Protein AF-0000000081546929 (afdb_homodimer)

InterPro domains:
  IPR010708 5'(3')-deoxyribonucleotidase [PF06941] (1-174)
  IPR023214 HAD superfamily [G3DSA:3.40.50.1000] (61-197)
  IPR036412 HAD-like superfamily [SSF56784] (2-194)

pLDDT: mean 95.22, std 5.23, range [61.44, 98.94]

Foldseek 3Di:
DEAEFEPDLTFWPVVVVLQVVCCVFFNDFAPPQDAPPVQFHAPPNCSSVPPGDPPPDDDSCVLQVPLQNLVPTDTDPCNLVLVLVCVVVPYEYEYEYAHDVSRVVNVVVNCCVSHVVRDDQPDVVSVHHYHHDPAPCPDPGQEYEEQALVNVQSVVVPLNRAYEHQHDRHDYPDDHPHDHDYYDPDSVVVSVVVVVD/DEAEFEPDLTFWPVVVVLQVVCCVFFNDFAPPQDADPVQFHAPPNCSSVPPGDPPPDDDSCVLQVPLQNLVPTDTDPCNLVLVLVCVVVPYEYEYEYAHDVSRVVNVVVNCCVRHVVRDDQPDVVSVHHYHHDPAPCPDPGQEYEEQALVNVQSVVVPLNRAYEHQHDRHDYPDDHPHDHDYYDPDSVVVSVVVVVD

Structure (mmCIF, N/CA/C/O backbone):
data_AF-0000000081546929-model_v1
#
loop_
_entity.id
_entity.type
_entity.pdbx_description
1 polymer 'Phage protein'
#
loop_
_atom_site.group_PDB
_atom_site.id
_atom_site.type_symbol
_atom_site.label_atom_id
_atom_site.label_alt_id
_atom_site.label_comp_id
_atom_site.label_asym_id
_atom_site.label_entity_id
_atom_site.label_seq_id
_atom_site.pdbx_PDB_ins_code
_atom_site.Cartn_x
_atom_site.Cartn_y
_atom_site.Cartn_z
_atom_site.occupancy
_atom_site.B_iso_or_equiv
_atom_site.auth_seq_id
_atom_site.auth_comp_id
_atom_site.auth_asym_id
_atom_site.auth_atom_id
_atom_site.pdbx_PDB_model_num
ATOM 1 N N . MET A 1 1 ? -18.25 -4.223 -10.367 1 96.38 1 MET A N 1
ATOM 2 C CA . MET A 1 1 ? -17.578 -4.832 -9.219 1 96.38 1 MET A CA 1
ATOM 3 C C . MET A 1 1 ? -16.125 -4.355 -9.117 1 96.38 1 MET A C 1
ATOM 5 O O . MET A 1 1 ? -15.547 -3.902 -10.102 1 96.38 1 MET A O 1
ATOM 9 N N . LEU A 1 2 ? -15.625 -4.336 -7.922 1 97.88 2 LEU A N 1
ATOM 10 C CA . LEU A 1 2 ? -14.188 -4.156 -7.715 1 97.88 2 LEU A CA 1
ATOM 11 C C . LEU A 1 2 ? -13.484 -5.504 -7.582 1 97.88 2 LEU A C 1
ATOM 13 O O . LEU A 1 2 ? -13.789 -6.277 -6.668 1 97.88 2 LEU A O 1
ATOM 17 N N . ILE A 1 3 ? -12.547 -5.766 -8.477 1 98.75 3 ILE A N 1
ATOM 18 C CA . ILE A 1 3 ? -11.859 -7.051 -8.516 1 98.75 3 ILE A CA 1
ATOM 19 C C . ILE A 1 3 ? -10.438 -6.891 -7.988 1 98.75 3 ILE A C 1
ATOM 21 O O . ILE A 1 3 ? -9.633 -6.148 -8.562 1 98.75 3 ILE A O 1
ATOM 25 N N . GLY A 1 4 ? -10.172 -7.566 -6.863 1 98.88 4 GLY A N 1
ATOM 26 C CA . GLY A 1 4 ? -8.828 -7.598 -6.305 1 98.88 4 GLY A CA 1
ATOM 27 C C . GLY A 1 4 ? -7.93 -8.625 -6.965 1 98.88 4 GLY A C 1
ATOM 28 O O . GLY A 1 4 ? -8.328 -9.773 -7.16 1 98.88 4 GLY A O 1
ATOM 29 N N . ILE A 1 5 ? -6.707 -8.219 -7.297 1 98.94 5 ILE A N 1
ATOM 30 C CA . ILE A 1 5 ? -5.773 -9.102 -7.996 1 98.94 5 ILE A CA 1
ATOM 31 C C . ILE A 1 5 ? -4.418 -9.07 -7.289 1 98.94 5 ILE A C 1
ATOM 33 O O . ILE A 1 5 ? -3.775 -8.023 -7.207 1 98.94 5 ILE A O 1
ATOM 37 N N . ASP A 1 6 ? -3.996 -10.219 -6.793 1 98.81 6 ASP A N 1
ATOM 38 C CA . ASP A 1 6 ? -2.617 -10.383 -6.344 1 98.81 6 ASP A CA 1
ATOM 39 C C . ASP A 1 6 ? -1.643 -10.297 -7.516 1 98.81 6 ASP A C 1
ATOM 41 O O . ASP A 1 6 ? -2.012 -10.586 -8.656 1 98.81 6 ASP A O 1
ATOM 45 N N . VAL A 1 7 ? -0.355 -9.922 -7.168 1 98.75 7 VAL A N 1
ATOM 46 C CA . VAL A 1 7 ? 0.587 -9.703 -8.258 1 98.75 7 VAL A CA 1
ATOM 47 C C . VAL A 1 7 ? 1.466 -10.938 -8.445 1 98.75 7 VAL A C 1
ATOM 49 O O . VAL A 1 7 ? 1.383 -11.617 -9.469 1 98.75 7 VAL A O 1
ATOM 52 N N . ASP A 1 8 ? 2.221 -11.312 -7.406 1 98.12 8 ASP A N 1
ATOM 53 C CA . ASP A 1 8 ? 3.162 -12.422 -7.535 1 98.12 8 ASP A CA 1
ATOM 54 C C . ASP A 1 8 ? 2.43 -13.758 -7.617 1 98.12 8 ASP A C 1
ATOM 56 O O . ASP A 1 8 ? 1.557 -14.047 -6.797 1 98.12 8 ASP A O 1
ATOM 60 N N . LEU A 1 9 ? 2.756 -14.547 -8.672 1 98 9 LEU A N 1
ATOM 61 C CA . LEU A 1 9 ? 2.275 -15.906 -8.898 1 98 9 LEU A CA 1
ATOM 62 C C . LEU A 1 9 ? 0.782 -15.914 -9.203 1 98 9 LEU A C 1
ATOM 64 O O . LEU A 1 9 ? 0.169 -16.969 -9.312 1 98 9 LEU A O 1
ATOM 68 N N . THR A 1 10 ? 0.208 -14.766 -9.375 1 98.75 10 THR A N 1
ATOM 69 C CA . THR A 1 10 ? -1.178 -14.594 -9.789 1 98.75 10 THR A CA 1
ATOM 70 C C . THR A 1 10 ? -1.253 -13.82 -11.102 1 98.75 10 THR A C 1
ATOM 72 O O . THR A 1 10 ? -1.604 -14.383 -12.141 1 98.75 10 THR A O 1
ATOM 75 N N . LEU A 1 11 ? -0.799 -12.625 -11.086 1 98.69 11 LEU A N 1
ATOM 76 C CA . LEU A 1 11 ? -0.73 -11.812 -12.305 1 98.69 11 LEU A CA 1
ATOM 77 C C . LEU A 1 11 ? 0.6 -12.023 -13.016 1 98.69 11 LEU A C 1
ATOM 79 O O . LEU A 1 11 ? 0.657 -12 -14.25 1 98.69 11 LEU A O 1
ATOM 83 N N . VAL A 1 12 ? 1.655 -12.148 -12.242 1 97.69 12 VAL A N 1
ATOM 84 C CA . VAL A 1 12 ? 3.012 -12.234 -12.766 1 97.69 12 VAL A CA 1
ATOM 85 C C . VAL A 1 12 ? 3.609 -13.602 -12.438 1 97.69 12 VAL A C 1
ATOM 87 O O . VAL A 1 12 ? 3.443 -14.109 -11.328 1 97.69 12 VAL A O 1
ATOM 90 N N . ASP A 1 13 ? 4.32 -14.188 -13.367 1 92.75 13 ASP A N 1
ATOM 91 C CA . ASP A 1 13 ? 5.012 -15.445 -13.109 1 92.75 13 ASP A CA 1
ATOM 92 C C . ASP A 1 13 ? 6.383 -15.203 -12.484 1 92.75 13 ASP A C 1
ATOM 94 O O . ASP A 1 13 ? 7.41 -15.445 -13.117 1 92.75 13 ASP A O 1
ATOM 98 N N . SER A 1 14 ? 6.41 -14.867 -11.305 1 97.06 14 SER A N 1
ATOM 99 C CA . SER A 1 14 ? 7.648 -14.578 -10.586 1 97.06 14 SER A CA 1
ATOM 100 C C . SER A 1 14 ? 8.383 -15.859 -10.219 1 97.06 14 SER A C 1
ATOM 102 O O . SER A 1 14 ? 9.602 -15.844 -10.016 1 97.06 14 SER A O 1
ATOM 104 N N . GLY A 1 15 ? 7.676 -16.984 -10.156 1 96.12 15 GLY A N 1
ATOM 105 C CA . GLY A 1 15 ? 8.297 -18.266 -9.844 1 96.12 15 GLY A CA 1
ATOM 106 C C . GLY A 1 15 ? 9.281 -18.719 -10.891 1 96.12 15 GLY A C 1
ATOM 107 O O . GLY A 1 15 ? 10.414 -19.094 -10.57 1 96.12 15 GLY A O 1
ATOM 108 N N . THR A 1 16 ? 8.828 -18.734 -12.156 1 95.88 16 THR A N 1
ATOM 109 C CA . THR A 1 16 ? 9.703 -19.125 -13.25 1 95.88 16 THR A CA 1
ATOM 110 C C . THR A 1 16 ? 10.93 -18.219 -13.32 1 95.88 16 THR A C 1
ATOM 112 O O . THR A 1 16 ? 12.055 -18.688 -13.484 1 95.88 16 THR A O 1
ATOM 115 N N . ALA A 1 17 ? 10.703 -16.953 -13.188 1 97.06 17 ALA A N 1
ATOM 116 C CA . ALA A 1 17 ? 11.797 -15.992 -13.242 1 97.06 17 ALA A CA 1
ATOM 117 C C . ALA A 1 17 ? 12.812 -16.25 -12.133 1 97.06 17 ALA A C 1
ATOM 119 O O . ALA A 1 17 ? 14.023 -16.203 -12.359 1 97.06 17 ALA A O 1
ATOM 120 N N . TRP A 1 18 ? 12.289 -16.469 -10.93 1 97.44 18 TRP A N 1
ATOM 121 C CA . TRP A 1 18 ? 13.18 -16.75 -9.812 1 97.44 18 TRP A CA 1
ATOM 122 C C . TRP A 1 18 ? 13.953 -18.047 -10.039 1 97.44 18 TRP A C 1
ATOM 124 O O . TRP A 1 18 ? 15.156 -18.109 -9.797 1 97.44 18 TRP A O 1
ATOM 134 N N . TRP A 1 19 ? 13.305 -19.047 -10.539 1 97.06 19 TRP A N 1
ATOM 135 C CA . TRP A 1 19 ? 13.953 -20.312 -10.852 1 97.06 19 TRP A CA 1
ATOM 136 C C . TRP A 1 19 ? 15.109 -20.109 -11.828 1 97.06 19 TRP A C 1
ATOM 138 O O . TRP A 1 19 ? 16.219 -20.578 -11.578 1 97.06 19 TRP A O 1
ATOM 148 N N . GLU A 1 20 ? 14.797 -19.422 -12.891 1 97.44 20 GLU A N 1
ATOM 149 C CA . GLU A 1 20 ? 15.812 -19.188 -13.914 1 97.44 20 GLU A CA 1
ATOM 150 C C . GLU A 1 20 ? 16.984 -18.391 -13.352 1 97.44 20 GLU A C 1
ATOM 152 O O . GLU A 1 20 ? 18.141 -18.656 -13.695 1 97.44 20 GLU A O 1
ATOM 157 N N . TRP A 1 21 ? 16.719 -17.422 -12.523 1 96.38 21 TRP A N 1
ATOM 158 C CA . TRP A 1 21 ? 17.75 -16.625 -11.867 1 96.38 21 TRP A CA 1
ATOM 159 C C . TRP A 1 21 ? 18.641 -17.516 -11 1 96.38 21 TRP A C 1
ATOM 161 O O . TRP A 1 21 ? 19.875 -17.406 -11.055 1 96.38 21 TRP A O 1
ATOM 171 N N . LEU A 1 22 ? 18.078 -18.406 -10.242 1 96 22 LEU A N 1
ATOM 172 C CA . LEU A 1 22 ? 18.812 -19.344 -9.391 1 96 22 LEU A CA 1
ATOM 173 C C . LEU A 1 22 ? 19.688 -20.266 -10.219 1 96 22 LEU A C 1
ATOM 175 O O . LEU A 1 22 ? 20.828 -20.531 -9.867 1 96 22 LEU A O 1
ATOM 179 N N . GLU A 1 23 ? 19.109 -20.719 -11.273 1 95.81 23 GLU A N 1
ATOM 180 C CA . GLU A 1 23 ? 19.859 -21.594 -12.164 1 95.81 23 GLU A CA 1
ATOM 181 C C . GLU A 1 23 ? 21.078 -20.891 -12.758 1 95.81 23 GLU A C 1
ATOM 183 O O . GLU A 1 23 ? 22.141 -21.484 -12.891 1 95.81 23 GLU A O 1
ATOM 188 N N . ARG A 1 24 ? 20.875 -19.688 -13.164 1 94.88 24 ARG A N 1
ATOM 189 C CA . ARG A 1 24 ? 21.969 -18.906 -13.719 1 94.88 24 ARG A CA 1
ATOM 190 C C . ARG A 1 24 ? 23.062 -18.688 -12.68 1 94.88 24 ARG A C 1
ATOM 192 O O . ARG A 1 24 ? 24.25 -18.688 -13.008 1 94.88 24 ARG A O 1
ATOM 199 N N . LEU A 1 25 ? 22.656 -18.531 -11.453 1 92.81 25 LEU A N 1
ATOM 200 C CA . LEU A 1 25 ? 23.594 -18.172 -10.383 1 92.81 25 LEU A CA 1
ATOM 201 C C . LEU A 1 25 ? 24.297 -19.422 -9.859 1 92.81 25 LEU A C 1
ATOM 203 O O . LEU A 1 25 ? 25.516 -19.391 -9.617 1 92.81 25 LEU A O 1
ATOM 207 N N . TYR A 1 26 ? 23.562 -20.5 -9.742 1 93.06 26 TYR A N 1
ATOM 208 C CA . TYR A 1 26 ? 24.094 -21.641 -8.984 1 93.06 26 TYR A CA 1
ATOM 209 C C . TYR A 1 26 ? 24.266 -22.859 -9.875 1 93.06 26 TYR A C 1
ATOM 211 O O . TYR A 1 26 ? 24.75 -23.906 -9.422 1 93.06 26 TYR A O 1
ATOM 219 N N . GLY A 1 27 ? 23.859 -22.781 -11.109 1 93.81 27 GLY A N 1
ATOM 220 C CA . GLY A 1 27 ? 23.781 -23.953 -11.961 1 93.81 27 GLY A CA 1
ATOM 221 C C . GLY A 1 27 ? 22.469 -24.703 -11.859 1 93.81 27 GLY A C 1
ATOM 222 O O . GLY A 1 27 ? 21.5 -24.172 -11.297 1 93.81 27 GLY A O 1
ATOM 223 N N . PRO A 1 28 ? 22.359 -25.906 -12.438 1 95.19 28 PRO A N 1
ATOM 224 C CA . PRO A 1 28 ? 21.094 -26.641 -12.461 1 95.19 28 PRO A CA 1
ATOM 225 C C . PRO A 1 28 ? 20.625 -27.047 -11.062 1 95.19 28 PRO A C 1
ATOM 227 O O . PRO A 1 28 ? 21.453 -27.328 -10.188 1 95.19 28 PRO A O 1
ATOM 230 N N . ALA A 1 29 ? 19.375 -27.078 -10.93 1 95.19 29 ALA A N 1
ATOM 231 C CA . ALA A 1 29 ? 18.781 -27.531 -9.672 1 95.19 29 ALA A CA 1
ATOM 232 C C . ALA A 1 29 ? 19.203 -28.969 -9.359 1 95.19 29 ALA A C 1
ATOM 234 O O . ALA A 1 29 ? 19.391 -29.766 -10.273 1 95.19 29 ALA A O 1
ATOM 235 N N . SER A 1 30 ? 19.234 -29.203 -8.086 1 95.25 30 SER A N 1
ATOM 236 C CA . SER A 1 30 ? 19.594 -30.562 -7.66 1 95.25 30 SER A CA 1
ATOM 237 C C . SER A 1 30 ? 18.453 -31.547 -7.941 1 95.25 30 SER A C 1
ATOM 239 O O . SER A 1 30 ? 17.297 -31.266 -7.613 1 95.25 30 SER A O 1
ATOM 241 N N . LYS A 1 31 ? 18.859 -32.688 -8.492 1 90.88 31 LYS A N 1
ATOM 242 C CA . LYS A 1 31 ? 17.891 -33.75 -8.742 1 90.88 31 LYS A CA 1
ATOM 243 C C . LYS A 1 31 ? 17.656 -34.594 -7.484 1 90.88 31 LYS A C 1
ATOM 245 O O . LYS A 1 31 ? 16.734 -35.406 -7.445 1 90.88 31 LYS A O 1
ATOM 250 N N . ALA A 1 32 ? 18.406 -34.25 -6.539 1 90.94 32 ALA A N 1
ATOM 251 C CA . ALA A 1 32 ? 18.375 -35.094 -5.332 1 90.94 32 ALA A CA 1
ATOM 252 C C . ALA A 1 32 ? 17.359 -34.531 -4.324 1 90.94 32 ALA A C 1
ATOM 254 O O . ALA A 1 32 ? 17.047 -35.188 -3.334 1 90.94 32 ALA A O 1
ATOM 255 N N . VAL A 1 33 ? 16.953 -33.344 -4.605 1 91.38 33 VAL A N 1
ATOM 256 C CA . VAL A 1 33 ? 16.031 -32.75 -3.658 1 91.38 33 VAL A CA 1
ATOM 257 C C . VAL A 1 33 ? 14.664 -33.406 -3.777 1 91.38 33 VAL A C 1
ATOM 259 O O . VAL A 1 33 ? 14.078 -33.469 -4.859 1 91.38 33 VAL A O 1
ATOM 262 N N . ALA A 1 34 ? 14.211 -33.938 -2.682 1 88.75 34 ALA A N 1
ATOM 263 C CA . ALA A 1 34 ? 12.898 -34.562 -2.648 1 88.75 34 ALA A CA 1
ATOM 264 C C . ALA A 1 34 ? 11.781 -33.531 -2.736 1 88.75 34 ALA A C 1
ATOM 266 O O . ALA A 1 34 ? 11.875 -32.469 -2.148 1 88.75 34 ALA A O 1
ATOM 267 N N . LYS A 1 35 ? 10.766 -33.906 -3.471 1 86.38 35 LYS A N 1
ATOM 268 C CA . LYS A 1 35 ? 9.578 -33.062 -3.498 1 86.38 35 LYS A CA 1
ATOM 269 C C . LYS A 1 35 ? 8.828 -33.125 -2.168 1 86.38 35 LYS A C 1
ATOM 271 O O . LYS A 1 35 ? 8.914 -34.125 -1.444 1 86.38 35 LYS A O 1
ATOM 276 N N . PRO A 1 36 ? 8.07 -31.984 -1.896 1 88.25 36 PRO A N 1
ATOM 277 C CA . PRO A 1 36 ? 7.164 -32.062 -0.745 1 88.25 36 PRO A CA 1
ATOM 278 C C . PRO A 1 36 ? 6.176 -33.219 -0.857 1 88.25 36 PRO A C 1
ATOM 280 O O . PRO A 1 36 ? 5.91 -33.719 -1.959 1 88.25 36 PRO A O 1
ATOM 283 N N . SER A 1 37 ? 5.629 -33.625 0.28 1 86.75 37 SER A N 1
ATOM 284 C CA . SER A 1 37 ? 4.762 -34.781 0.364 1 86.75 37 SER A CA 1
ATOM 285 C C . SER A 1 37 ? 3.506 -34.625 -0.479 1 86.75 37 SER A C 1
ATOM 287 O O . SER A 1 37 ? 2.934 -35.594 -0.967 1 86.75 37 SER A O 1
ATOM 289 N N . ASN A 1 38 ? 3.098 -33.5 -0.681 1 89.69 38 ASN A N 1
ATOM 290 C CA . ASN A 1 38 ? 1.868 -33.219 -1.421 1 89.69 38 ASN A CA 1
ATOM 291 C C . ASN A 1 38 ? 2.113 -33.219 -2.928 1 89.69 38 ASN A C 1
ATOM 293 O O . ASN A 1 38 ? 1.185 -33 -3.709 1 89.69 38 ASN A O 1
ATOM 297 N N . GLY A 1 39 ? 3.355 -33.438 -3.289 1 91.25 39 GLY A N 1
ATOM 298 C CA . GLY A 1 39 ? 3.697 -33.531 -4.699 1 91.25 39 GLY A CA 1
ATOM 299 C C . GLY A 1 39 ? 3.887 -32.188 -5.367 1 91.25 39 GLY A C 1
ATOM 300 O O . GLY A 1 39 ? 4.199 -32.125 -6.559 1 91.25 39 GLY A O 1
ATOM 301 N N . LEU A 1 40 ? 3.684 -31.156 -4.656 1 94.69 40 LEU A N 1
ATOM 302 C CA . LEU A 1 40 ? 3.85 -29.812 -5.184 1 94.69 40 LEU A CA 1
ATOM 303 C C . LEU A 1 40 ? 5.293 -29.344 -5.027 1 94.69 40 LEU A C 1
ATOM 305 O O . LEU A 1 40 ? 6.125 -30.062 -4.469 1 94.69 40 LEU A O 1
ATOM 309 N N . MET A 1 41 ? 5.602 -28.25 -5.617 1 95.75 41 MET A N 1
ATOM 310 C CA . MET A 1 41 ? 6.926 -27.656 -5.469 1 95.75 41 MET A CA 1
ATOM 311 C C . MET A 1 41 ? 7.02 -26.844 -4.188 1 95.75 41 MET A C 1
ATOM 313 O O . MET A 1 41 ? 6.012 -26.312 -3.707 1 95.75 41 MET A O 1
ATOM 317 N N . TYR A 1 42 ? 8.297 -26.734 -3.695 1 96.31 42 TYR A N 1
ATOM 318 C CA . TYR A 1 42 ? 8.523 -25.812 -2.59 1 96.31 42 TYR A CA 1
ATOM 319 C C . TYR A 1 42 ? 8.25 -24.375 -3.018 1 96.31 42 TYR A C 1
ATOM 321 O O . TYR A 1 42 ? 8.648 -23.953 -4.109 1 96.31 42 TYR A O 1
ATOM 329 N N . TYR A 1 43 ? 7.559 -23.656 -2.178 1 95.38 43 TYR A N 1
ATOM 330 C CA . TYR A 1 43 ? 7.414 -22.219 -2.424 1 95.38 43 TYR A CA 1
ATOM 331 C C . TYR A 1 43 ? 8.766 -21.531 -2.379 1 95.38 43 TYR A C 1
ATOM 333 O O . TYR A 1 43 ? 9.039 -20.625 -3.186 1 95.38 43 TYR A O 1
ATOM 341 N N . ASP A 1 44 ? 9.539 -21.875 -1.379 1 95.81 44 ASP A N 1
ATOM 342 C CA . ASP A 1 44 ? 10.93 -21.438 -1.338 1 95.81 44 ASP A CA 1
ATOM 343 C C . ASP A 1 44 ? 11.781 -22.219 -2.328 1 95.81 44 ASP A C 1
ATOM 345 O O . ASP A 1 44 ? 12.352 -23.266 -1.978 1 95.81 44 ASP A O 1
ATOM 349 N N . LEU A 1 45 ? 12.016 -21.703 -3.449 1 96.62 45 LEU A N 1
ATOM 350 C CA . LEU A 1 45 ? 12.664 -22.422 -4.547 1 96.62 45 LEU A CA 1
ATOM 351 C C . LEU A 1 45 ? 14.141 -22.656 -4.246 1 96.62 45 LEU A C 1
ATOM 353 O O . LEU A 1 45 ? 14.781 -23.516 -4.863 1 96.62 45 LEU A O 1
ATOM 357 N N . SER A 1 46 ? 14.688 -21.859 -3.33 1 95.31 46 SER A N 1
ATOM 358 C CA . SER A 1 46 ? 16.109 -22.016 -3.029 1 95.31 46 SER A CA 1
ATOM 359 C C . SER A 1 46 ? 16.422 -23.391 -2.459 1 95.31 46 SER A C 1
ATOM 361 O O . SER A 1 46 ? 17.562 -23.828 -2.469 1 95.31 46 SER A O 1
ATOM 363 N N . LYS A 1 47 ? 15.406 -24.078 -2 1 95.62 47 LYS A N 1
ATOM 364 C CA . LYS A 1 47 ? 15.555 -25.422 -1.428 1 95.62 47 LYS A CA 1
ATOM 365 C C . LYS A 1 47 ? 16.062 -26.406 -2.471 1 95.62 47 LYS A C 1
ATOM 367 O O . LYS A 1 47 ? 16.594 -27.469 -2.125 1 95.62 47 LYS A O 1
ATOM 372 N N . TYR A 1 48 ? 15.922 -26.125 -3.703 1 96.31 48 TYR A N 1
ATOM 373 C CA . TYR A 1 48 ? 16.344 -27.016 -4.777 1 96.31 48 TYR A CA 1
ATOM 374 C C . TYR A 1 48 ? 17.844 -26.875 -5.043 1 96.31 48 TYR A C 1
ATOM 376 O O . TYR A 1 48 ? 18.406 -27.625 -5.852 1 96.31 48 TYR A O 1
ATOM 384 N N . TRP A 1 49 ? 18.547 -25.969 -4.355 1 94.75 49 TRP A N 1
ATOM 385 C CA . TRP A 1 49 ? 19.984 -25.797 -4.395 1 94.75 49 TRP A CA 1
ATOM 386 C C . TRP A 1 49 ? 20.578 -25.906 -2.994 1 94.75 49 TRP A C 1
ATOM 388 O O . TRP A 1 49 ? 21.156 -24.953 -2.479 1 94.75 49 TRP A O 1
ATOM 398 N N . PRO A 1 50 ? 20.562 -27.094 -2.477 1 92.56 50 PRO A N 1
ATOM 399 C CA . PRO A 1 50 ? 21.016 -27.266 -1.089 1 92.56 50 PRO A CA 1
ATOM 400 C C . PRO A 1 50 ? 22.5 -27.016 -0.907 1 92.56 50 PRO A C 1
ATOM 402 O O . PRO A 1 50 ? 22.938 -26.656 0.189 1 92.56 50 PRO A O 1
ATOM 405 N N . ASP A 1 51 ? 23.297 -27.141 -1.948 1 88.44 51 ASP A N 1
ATOM 406 C CA . ASP A 1 51 ? 24.75 -27.031 -1.841 1 88.44 51 ASP A CA 1
ATOM 407 C C . ASP A 1 51 ? 25.219 -25.656 -2.32 1 88.44 51 ASP A C 1
ATOM 409 O O . ASP A 1 51 ? 26.406 -25.469 -2.615 1 88.44 51 ASP A O 1
ATOM 413 N N . ARG A 1 52 ? 24.281 -24.734 -2.453 1 87.88 52 ARG A N 1
ATOM 414 C CA . ARG A 1 52 ? 24.656 -23.406 -2.893 1 87.88 52 ARG A CA 1
ATOM 415 C C . ARG A 1 52 ? 25.656 -22.766 -1.921 1 87.88 52 ARG A C 1
ATOM 417 O O . ARG A 1 52 ? 25.641 -23.078 -0.727 1 87.88 52 ARG A O 1
ATOM 424 N N . PRO A 1 53 ? 26.516 -21.875 -2.414 1 80.19 53 PRO A N 1
ATOM 425 C CA . PRO A 1 53 ? 27.484 -21.219 -1.541 1 80.19 53 PRO A CA 1
ATOM 426 C C . PRO A 1 53 ? 26.828 -20.359 -0.464 1 80.19 53 PRO A C 1
ATOM 428 O O . PRO A 1 53 ? 25.812 -19.703 -0.727 1 80.19 53 PRO A O 1
ATOM 431 N N . LYS A 1 54 ? 27 -20.688 0.719 1 69.69 54 LYS A N 1
ATOM 432 C CA . LYS A 1 54 ? 26.375 -19.953 1.807 1 69.69 54 LYS A CA 1
ATOM 433 C C . LYS A 1 54 ? 27.078 -18.609 2.047 1 69.69 54 LYS A C 1
ATOM 435 O O . LYS A 1 54 ? 26.438 -17.625 2.439 1 69.69 54 LYS A O 1
ATOM 440 N N . GLU A 1 55 ? 28.422 -18.516 1.922 1 61.44 55 GLU A N 1
ATOM 441 C CA . GLU A 1 55 ? 29.188 -17.375 2.371 1 61.44 55 GLU A CA 1
ATOM 442 C C . GLU A 1 55 ? 29.688 -16.547 1.19 1 61.44 55 GLU A C 1
ATOM 444 O O . GLU A 1 55 ? 29.953 -17.078 0.114 1 61.44 55 GLU A O 1
ATOM 449 N N . ASN A 1 56 ? 29.594 -15.07 1.357 1 62.94 56 ASN A N 1
ATOM 450 C CA . ASN A 1 56 ? 30.234 -13.969 0.639 1 62.94 56 ASN A CA 1
ATOM 451 C C . ASN A 1 56 ? 29.688 -13.836 -0.78 1 62.94 56 ASN A C 1
ATOM 453 O O . ASN A 1 56 ? 30.312 -13.203 -1.631 1 62.94 56 ASN A O 1
ATOM 457 N N . ILE A 1 57 ? 28.516 -14.625 -1.01 1 74.62 57 ILE A N 1
ATOM 458 C CA . ILE A 1 57 ? 28 -14.547 -2.369 1 74.62 57 ILE A CA 1
ATOM 459 C C . ILE A 1 57 ? 26.531 -14.125 -2.33 1 74.62 57 ILE A C 1
ATOM 461 O O . ILE A 1 57 ? 25.906 -14.094 -1.262 1 74.62 57 ILE A O 1
ATOM 465 N N . ILE A 1 58 ? 26.125 -13.656 -3.436 1 87.81 58 ILE A N 1
ATOM 466 C CA . ILE A 1 58 ? 24.719 -13.328 -3.688 1 87.81 58 ILE A CA 1
ATOM 467 C C . ILE A 1 58 ? 23.828 -14.484 -3.254 1 87.81 58 ILE A C 1
ATOM 469 O O . ILE A 1 58 ? 24.047 -15.633 -3.668 1 87.81 58 ILE A O 1
ATOM 473 N N . GLY A 1 59 ? 22.891 -14.195 -2.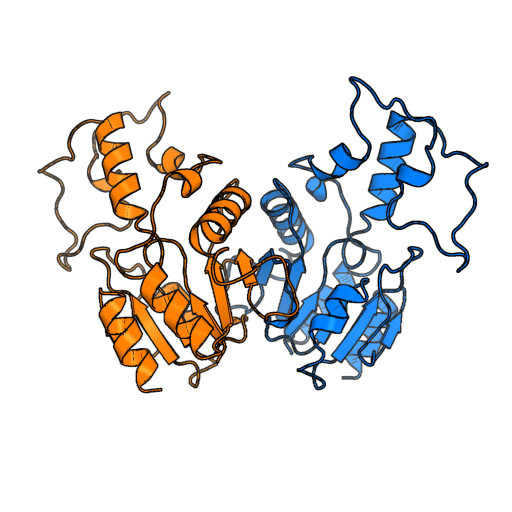238 1 92.88 59 GLY A N 1
ATOM 474 C CA . GLY A 1 59 ? 21.969 -15.203 -1.753 1 92.88 59 GLY A CA 1
ATOM 475 C C . GLY A 1 59 ? 20.75 -15.359 -2.629 1 92.88 59 GLY A C 1
ATOM 476 O O . GLY A 1 59 ? 20.453 -14.492 -3.453 1 92.88 59 GLY A O 1
ATOM 477 N N . PRO A 1 60 ? 20.078 -16.531 -2.428 1 93.88 60 PRO A N 1
ATOM 478 C CA . PRO A 1 60 ? 18.938 -16.812 -3.303 1 93.88 60 PRO A CA 1
ATOM 479 C C . PRO A 1 60 ? 17.828 -15.773 -3.193 1 93.88 60 PRO A C 1
ATOM 481 O O . PRO A 1 60 ? 17.125 -15.523 -4.164 1 93.88 60 PRO A O 1
ATOM 484 N N . PHE A 1 61 ? 17.797 -15.148 -2.064 1 94.19 61 PHE A N 1
ATOM 485 C CA . PHE A 1 61 ? 16.688 -14.234 -1.844 1 94.19 61 PHE A CA 1
ATOM 486 C C . PHE A 1 61 ? 17.047 -12.828 -2.324 1 94.19 61 PHE A C 1
ATOM 488 O O . PHE A 1 61 ? 16.203 -11.938 -2.32 1 94.19 61 PHE A O 1
ATOM 495 N N . ASP A 1 62 ? 18.281 -12.68 -2.754 1 93.81 62 ASP A N 1
ATOM 496 C CA . ASP A 1 62 ? 18.672 -11.383 -3.299 1 93.81 62 ASP A CA 1
ATOM 497 C C . ASP A 1 62 ? 17.922 -11.078 -4.59 1 93.81 62 ASP A C 1
ATOM 499 O O . ASP A 1 62 ? 17.812 -9.914 -4.988 1 93.81 62 ASP A O 1
ATOM 503 N N . PHE A 1 63 ? 17.406 -12.141 -5.215 1 94.81 63 PHE A N 1
ATOM 504 C CA . PHE A 1 63 ? 16.516 -11.977 -6.363 1 94.81 63 PHE A CA 1
ATOM 505 C C . PHE A 1 63 ? 15.422 -10.961 -6.062 1 94.81 63 PHE A C 1
ATOM 507 O O . PHE A 1 63 ? 15.148 -10.086 -6.883 1 94.81 63 PHE A O 1
ATOM 514 N N . TRP A 1 64 ? 14.883 -10.984 -4.879 1 95.19 64 TRP A N 1
ATOM 515 C CA . TRP A 1 64 ? 13.703 -10.211 -4.492 1 95.19 64 TRP A CA 1
ATOM 516 C C . TRP A 1 64 ? 14.094 -8.797 -4.082 1 95.19 64 TRP A C 1
ATOM 518 O O . TRP A 1 64 ? 13.227 -7.934 -3.91 1 95.19 64 TRP A O 1
ATOM 528 N N . SER A 1 65 ? 15.398 -8.539 -3.984 1 92.44 65 SER A N 1
ATOM 529 C CA . SER A 1 65 ? 15.859 -7.23 -3.527 1 92.44 65 SER A CA 1
ATOM 530 C C . SER A 1 65 ? 16.203 -6.324 -4.703 1 92.44 65 SER A C 1
ATOM 532 O O . SER A 1 65 ? 16.547 -5.156 -4.516 1 92.44 65 SER A O 1
ATOM 534 N N . ASP A 1 66 ? 16.141 -6.93 -5.922 1 93.75 66 ASP A N 1
ATOM 535 C CA . ASP A 1 66 ? 16.406 -6.141 -7.121 1 93.75 66 ASP A CA 1
ATOM 536 C C . ASP A 1 66 ? 15.344 -5.051 -7.305 1 93.75 66 ASP A C 1
ATOM 538 O O . ASP A 1 66 ? 14.164 -5.352 -7.512 1 93.75 66 ASP A O 1
ATOM 542 N N . PRO A 1 67 ? 15.727 -3.738 -7.301 1 92.25 67 PRO A N 1
ATOM 543 C CA . PRO A 1 67 ? 14.742 -2.66 -7.43 1 92.25 67 PRO A CA 1
ATOM 544 C C . PRO A 1 67 ? 14.125 -2.592 -8.828 1 92.25 67 PRO A C 1
ATOM 546 O O . PRO A 1 67 ? 13.148 -1.87 -9.031 1 92.25 67 PRO A O 1
ATOM 549 N N . PHE A 1 68 ? 14.586 -3.332 -9.742 1 95.12 68 PHE A N 1
ATOM 550 C CA . PHE A 1 68 ? 14.055 -3.352 -11.102 1 95.12 68 PHE A CA 1
ATOM 551 C C . PHE A 1 68 ? 13.414 -4.699 -11.414 1 95.12 68 PHE A C 1
ATOM 553 O O . PHE A 1 68 ? 13.125 -5 -12.57 1 95.12 68 PHE A O 1
ATOM 560 N N . LEU A 1 69 ? 13.211 -5.52 -10.445 1 96.56 69 LEU A N 1
ATOM 561 C CA . LEU A 1 69 ? 12.805 -6.91 -10.617 1 96.56 69 LEU A CA 1
ATOM 562 C C . LEU A 1 69 ? 11.609 -7.008 -11.562 1 96.56 69 LEU A C 1
ATOM 564 O O . LEU A 1 69 ? 11.672 -7.703 -12.578 1 96.56 69 LEU A O 1
ATOM 568 N N . TYR A 1 70 ? 10.578 -6.254 -11.367 1 97.38 70 TYR A N 1
ATOM 569 C CA . TYR A 1 70 ? 9.32 -6.445 -12.086 1 97.38 70 TYR A CA 1
ATOM 570 C C . TYR A 1 70 ? 9.367 -5.773 -13.453 1 97.38 70 TYR A C 1
ATOM 572 O O . TYR A 1 70 ? 8.523 -6.035 -14.312 1 97.38 70 TYR A O 1
ATOM 580 N N . ASP A 1 71 ? 10.367 -4.941 -13.68 1 95.94 71 ASP A N 1
ATOM 581 C CA . ASP A 1 71 ? 10.562 -4.332 -14.992 1 95.94 71 ASP A CA 1
ATOM 582 C C . ASP A 1 71 ? 10.883 -5.391 -16.047 1 95.94 71 ASP A C 1
ATOM 584 O O . ASP A 1 71 ? 10.656 -5.172 -17.234 1 95.94 71 ASP A O 1
ATOM 588 N N . PHE A 1 72 ? 11.273 -6.562 -15.57 1 94.12 72 PHE A N 1
ATOM 589 C CA . PHE A 1 72 ? 11.734 -7.586 -16.5 1 94.12 72 PHE A CA 1
ATOM 590 C C . PHE A 1 72 ? 10.797 -8.789 -16.5 1 94.12 72 PHE A C 1
ATOM 592 O O . PHE A 1 72 ? 11.055 -9.789 -17.156 1 94.12 72 PHE A O 1
ATOM 599 N N . LEU A 1 73 ? 9.781 -8.711 -15.766 1 96.69 73 LEU A N 1
ATOM 600 C CA . LEU A 1 73 ? 8.836 -9.82 -15.688 1 96.69 73 LEU A CA 1
ATOM 601 C C . LEU A 1 73 ? 7.668 -9.609 -16.641 1 96.69 73 LEU A C 1
ATOM 603 O O . LEU A 1 73 ? 7.527 -8.531 -17.234 1 96.69 73 LEU A O 1
ATOM 607 N N . LYS A 1 74 ? 6.977 -10.672 -16.922 1 95.44 74 LYS A N 1
ATOM 608 C CA . LYS A 1 74 ? 5.828 -10.648 -17.812 1 95.44 74 LYS A CA 1
ATOM 609 C C . LYS A 1 74 ? 4.566 -11.141 -17.109 1 95.44 74 LYS A C 1
ATOM 611 O O . LYS A 1 74 ? 4.645 -11.969 -16.203 1 95.44 74 LYS A O 1
ATOM 616 N N . PRO A 1 75 ? 3.455 -10.617 -17.531 1 97.5 75 PRO A N 1
ATOM 617 C CA . PRO A 1 75 ? 2.203 -11.156 -17 1 97.5 75 PRO A CA 1
ATOM 618 C C . PRO A 1 75 ? 1.978 -12.617 -17.375 1 97.5 75 PRO A C 1
ATOM 620 O O . PRO A 1 75 ? 2.535 -13.094 -18.359 1 97.5 75 PRO A O 1
ATOM 623 N N . GLU A 1 76 ? 1.176 -13.25 -16.547 1 97.88 76 GLU A N 1
ATOM 624 C CA . GLU A 1 76 ? 0.696 -14.586 -16.891 1 97.88 76 GLU A CA 1
ATOM 625 C C . GLU A 1 76 ? -0.055 -14.57 -18.219 1 97.88 76 GLU A C 1
ATOM 627 O O . GLU A 1 76 ? -0.661 -13.562 -18.594 1 97.88 76 GLU A O 1
ATOM 632 N N . GLU A 1 77 ? 0.03 -15.758 -18.891 1 97.19 77 GLU A N 1
ATOM 633 C CA . GLU A 1 77 ? -0.684 -15.891 -20.156 1 97.19 77 GLU A CA 1
ATOM 634 C C . GLU A 1 77 ? -2.174 -15.617 -19.984 1 97.19 77 GLU A C 1
ATOM 636 O O . GLU A 1 77 ? -2.807 -16.156 -19.062 1 97.19 77 GLU A O 1
ATOM 641 N N . GLY A 1 78 ? -2.703 -14.719 -20.797 1 98.12 78 GLY A N 1
ATOM 642 C CA . GLY A 1 78 ? -4.133 -14.445 -20.812 1 98.12 78 GLY A CA 1
ATOM 643 C C . GLY A 1 78 ? -4.555 -13.383 -19.828 1 98.12 78 GLY A C 1
ATOM 644 O O . GLY A 1 78 ? -5.668 -12.859 -19.891 1 98.12 78 GLY A O 1
ATOM 645 N N . ALA A 1 79 ? -3.699 -13.031 -18.906 1 98.5 79 ALA A N 1
ATOM 646 C CA . ALA A 1 79 ? -4.07 -12.148 -17.812 1 98.5 79 ALA A CA 1
ATOM 647 C C . ALA A 1 79 ? -4.457 -10.766 -18.328 1 98.5 79 ALA A C 1
ATOM 649 O O . ALA A 1 79 ? -5.496 -10.219 -17.938 1 98.5 79 ALA A O 1
ATOM 650 N N . ILE A 1 80 ? -3.656 -10.234 -19.25 1 98.38 80 ILE A N 1
ATOM 651 C CA . ILE A 1 80 ? -3.887 -8.891 -19.75 1 98.38 80 ILE A CA 1
ATOM 652 C C . ILE A 1 80 ? -5.184 -8.859 -20.562 1 98.38 80 ILE A C 1
ATOM 654 O O . ILE A 1 80 ? -5.996 -7.941 -20.406 1 98.38 80 ILE A O 1
ATOM 658 N N . GLU A 1 81 ? -5.379 -9.891 -21.344 1 98.31 81 GLU A N 1
ATOM 659 C CA . GLU A 1 81 ? -6.605 -9.984 -22.125 1 98.31 81 GLU A CA 1
ATOM 660 C C . GLU A 1 81 ? -7.836 -10.039 -21.234 1 98.31 81 GLU A C 1
ATOM 662 O O . GLU A 1 81 ? -8.82 -9.336 -21.469 1 98.31 81 GLU A O 1
ATOM 667 N N . VAL A 1 82 ? -7.785 -10.773 -20.281 1 98.69 82 VAL A N 1
ATOM 668 C CA . VAL A 1 82 ? -8.906 -10.922 -19.344 1 98.69 82 VAL A CA 1
ATOM 669 C C . VAL A 1 82 ? -9.148 -9.609 -18.609 1 98.69 82 VAL A C 1
ATOM 671 O O . VAL A 1 82 ? -10.289 -9.156 -18.5 1 98.69 82 VAL A O 1
ATOM 674 N N . MET A 1 83 ? -8.094 -8.953 -18.125 1 98.69 83 MET A N 1
ATOM 675 C CA . MET A 1 83 ? -8.234 -7.684 -17.422 1 98.69 83 MET A CA 1
ATOM 676 C C . MET A 1 83 ? -8.844 -6.621 -18.328 1 98.69 83 MET A C 1
ATOM 678 O O . MET A 1 83 ? -9.703 -5.852 -17.906 1 98.69 83 MET A O 1
ATOM 682 N N . LYS A 1 84 ? -8.375 -6.625 -19.547 1 98.31 84 LYS A N 1
ATOM 683 C CA . LYS A 1 84 ? -8.922 -5.691 -20.531 1 98.31 84 LYS A CA 1
ATOM 684 C C . LYS A 1 84 ? -10.43 -5.887 -20.688 1 98.31 84 LYS A C 1
ATOM 686 O O . LYS A 1 84 ? -11.188 -4.918 -20.703 1 98.31 84 LYS A O 1
ATOM 691 N N . ASP A 1 85 ? -10.797 -7.086 -20.812 1 98.25 85 ASP A N 1
ATOM 692 C CA . ASP A 1 85 ? -12.211 -7.422 -20.938 1 98.25 85 ASP A CA 1
ATOM 693 C C . ASP A 1 85 ? -13 -7 -19.703 1 98.25 85 ASP A C 1
ATOM 695 O O . ASP A 1 85 ? -14.094 -6.438 -19.828 1 98.25 85 ASP A O 1
ATOM 699 N N . LEU A 1 86 ? -12.5 -7.246 -18.516 1 98.31 86 LEU A N 1
ATOM 700 C CA . LEU A 1 86 ? -13.172 -6.887 -17.266 1 98.31 86 LEU A CA 1
ATOM 701 C C . LEU A 1 86 ? -13.383 -5.379 -17.188 1 98.31 86 LEU A C 1
ATOM 703 O O . LEU A 1 86 ? -14.477 -4.922 -16.828 1 98.31 86 LEU A O 1
ATOM 707 N N . VAL A 1 87 ? -12.352 -4.637 -17.531 1 98.19 87 VAL A N 1
ATOM 708 C CA . VAL A 1 87 ? -12.438 -3.182 -17.484 1 98.19 87 VAL A CA 1
ATOM 709 C C . VAL A 1 87 ? -13.445 -2.689 -18.516 1 98.19 87 VAL A C 1
ATOM 711 O O . VAL A 1 87 ? -14.25 -1.794 -18.25 1 98.19 87 VAL A O 1
ATOM 714 N N . ALA A 1 88 ? -13.445 -3.312 -19.703 1 97.81 88 ALA A N 1
ATOM 715 C CA . ALA A 1 88 ? -14.383 -2.951 -20.766 1 97.81 88 ALA A CA 1
ATOM 716 C C . ALA A 1 88 ? -15.828 -3.18 -20.328 1 97.81 88 ALA A C 1
ATOM 718 O O . ALA A 1 88 ? -16.734 -2.457 -20.75 1 97.81 88 ALA A O 1
ATOM 719 N N . ARG A 1 89 ? -16.016 -4.094 -19.484 1 97.5 89 ARG A N 1
ATOM 720 C CA . ARG A 1 89 ? -17.359 -4.43 -19 1 97.5 89 ARG A CA 1
ATOM 721 C C . ARG A 1 89 ? -17.75 -3.547 -17.812 1 97.5 89 ARG A C 1
ATOM 723 O O . ARG A 1 89 ? -18.828 -3.699 -17.25 1 97.5 89 ARG A O 1
ATOM 730 N N . GLY A 1 90 ? -16.859 -2.734 -17.344 1 96.62 90 GLY A N 1
ATOM 731 C CA . GLY A 1 90 ? -17.203 -1.733 -16.344 1 96.62 90 GLY A CA 1
ATOM 732 C C . GLY A 1 90 ? -16.672 -2.068 -14.961 1 96.62 90 GLY A C 1
ATOM 733 O O . GLY A 1 90 ? -16.906 -1.335 -14 1 96.62 90 GLY A O 1
ATOM 734 N N . HIS A 1 91 ? -15.945 -3.186 -14.805 1 97.81 91 HIS A N 1
ATOM 735 C CA . HIS A 1 91 ? -15.359 -3.531 -13.516 1 97.81 91 HIS A CA 1
ATOM 736 C C . HIS A 1 91 ? -14.141 -2.658 -13.211 1 97.81 91 HIS A C 1
ATOM 738 O O . HIS A 1 91 ? -13.547 -2.08 -14.125 1 97.81 91 HIS A O 1
ATOM 744 N N . LYS A 1 92 ? -13.859 -2.443 -11.953 1 97.62 92 LYS A N 1
ATOM 745 C CA . LYS A 1 92 ? -12.641 -1.79 -11.492 1 97.62 92 LYS A CA 1
ATOM 746 C C . LYS A 1 92 ? -11.641 -2.811 -10.945 1 97.62 92 LYS A C 1
ATOM 748 O O . LYS A 1 92 ? -12.039 -3.877 -10.469 1 97.62 92 LYS A O 1
ATO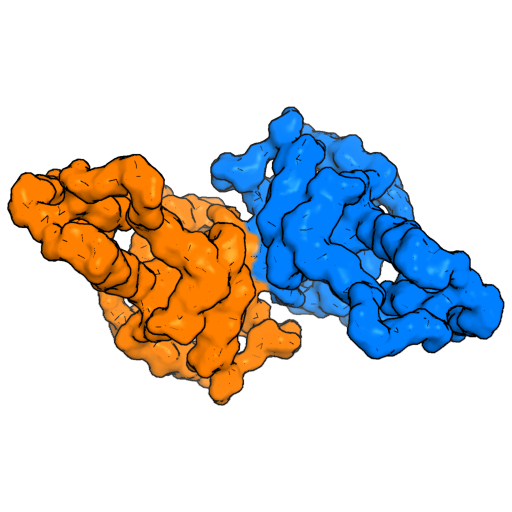M 753 N N . LEU A 1 93 ? -10.43 -2.492 -11.086 1 98.62 93 LEU A N 1
ATOM 754 C CA . LEU A 1 93 ? -9.398 -3.418 -10.641 1 98.62 93 LEU A CA 1
ATOM 755 C C . LEU A 1 93 ? -8.578 -2.816 -9.5 1 98.62 93 LEU A C 1
ATOM 757 O O . LEU A 1 93 ? -8.219 -1.64 -9.547 1 98.62 93 LEU A O 1
ATOM 761 N N . ALA A 1 94 ? -8.359 -3.566 -8.492 1 98.56 94 ALA A N 1
ATOM 762 C CA . ALA A 1 94 ? -7.441 -3.264 -7.391 1 98.56 94 ALA A CA 1
ATOM 763 C C . ALA A 1 94 ? -6.293 -4.266 -7.34 1 98.56 94 ALA A C 1
ATOM 765 O O . ALA A 1 94 ? -6.492 -5.43 -6.984 1 98.56 94 ALA A O 1
ATOM 766 N N . PHE A 1 95 ? -5.09 -3.787 -7.738 1 98.88 95 PHE A N 1
ATOM 767 C CA . PHE A 1 95 ? -3.918 -4.633 -7.547 1 98.88 95 PHE A CA 1
ATOM 768 C C . PHE A 1 95 ? -3.445 -4.582 -6.098 1 98.88 95 PHE A C 1
ATOM 770 O O . PHE A 1 95 ? -3.205 -3.504 -5.555 1 98.88 95 PHE A O 1
ATOM 777 N N . ILE A 1 96 ? -3.357 -5.738 -5.426 1 98.81 96 ILE A N 1
ATOM 778 C CA . ILE A 1 96 ? -3.004 -5.812 -4.012 1 98.81 96 ILE A CA 1
ATOM 779 C C . ILE A 1 96 ? -1.815 -6.75 -3.828 1 98.81 96 ILE A C 1
ATOM 781 O O . ILE A 1 96 ? -1.905 -7.941 -4.133 1 98.81 96 ILE A O 1
ATOM 785 N N . SER A 1 97 ? -0.73 -6.223 -3.33 1 98.44 97 SER A N 1
ATOM 786 C CA . SER A 1 97 ? 0.493 -7.016 -3.332 1 98.44 97 SER A CA 1
ATOM 787 C C . SER A 1 97 ? 1.352 -6.715 -2.109 1 98.44 97 SER A C 1
ATOM 789 O O . SER A 1 97 ? 1.414 -5.57 -1.656 1 98.44 97 SER A O 1
ATOM 791 N N . VAL A 1 98 ? 1.938 -7.738 -1.544 1 96.5 98 VAL A N 1
ATOM 792 C CA . VAL A 1 98 ? 2.996 -7.527 -0.562 1 96.5 98 VAL A CA 1
ATOM 793 C C . VAL A 1 98 ? 4.25 -7.004 -1.258 1 96.5 98 VAL A C 1
ATOM 795 O O . VAL A 1 98 ? 4.699 -7.578 -2.254 1 96.5 98 VAL A O 1
ATOM 798 N N . CYS A 1 99 ? 4.766 -5.922 -0.709 1 95.81 99 CYS A N 1
ATOM 799 C CA . CYS A 1 99 ? 5.949 -5.305 -1.302 1 95.81 99 CYS A CA 1
ATOM 800 C C . CYS A 1 99 ? 7.09 -5.23 -0.293 1 95.81 99 CYS A C 1
ATOM 802 O O . CYS A 1 99 ? 6.895 -4.777 0.835 1 95.81 99 CYS A O 1
ATOM 804 N N . LYS A 1 100 ? 8.219 -5.738 -0.743 1 89 100 LYS A N 1
ATOM 805 C CA . LYS A 1 100 ? 9.477 -5.48 -0.039 1 89 100 LYS A CA 1
ATOM 806 C C . LYS A 1 100 ? 10.133 -4.203 -0.548 1 89 100 LYS A C 1
ATOM 808 O O . LYS A 1 100 ? 9.594 -3.518 -1.418 1 89 100 LYS A O 1
ATOM 813 N N . LYS A 1 101 ? 11.312 -3.939 0.092 1 83.62 101 LYS A N 1
ATOM 814 C CA . LYS A 1 101 ? 12.055 -2.768 -0.359 1 83.62 101 LYS A CA 1
ATOM 815 C C . LYS A 1 101 ? 12.312 -2.828 -1.861 1 83.62 101 LYS A C 1
ATOM 817 O O . LYS A 1 101 ? 12.797 -3.84 -2.375 1 83.62 101 LYS A O 1
ATOM 822 N N . GLY A 1 102 ? 11.953 -1.772 -2.541 1 85.19 102 GLY A N 1
ATOM 823 C CA . GLY A 1 102 ? 12.188 -1.686 -3.973 1 85.19 102 GLY A CA 1
ATOM 824 C C . GLY A 1 102 ? 11.055 -2.27 -4.801 1 85.19 102 GLY A C 1
ATOM 825 O O . GLY A 1 102 ? 10.961 -2.006 -6 1 85.19 102 GLY A O 1
ATOM 826 N N . HIS A 1 103 ? 10.156 -3.01 -4.195 1 94.25 103 HIS A N 1
ATOM 827 C CA . HIS A 1 103 ? 9.102 -3.68 -4.941 1 94.25 103 HIS A CA 1
ATOM 828 C C . HIS A 1 103 ? 8.023 -2.693 -5.375 1 94.25 103 HIS A C 1
ATOM 830 O O . HIS A 1 103 ? 7.457 -2.824 -6.461 1 94.25 103 HIS A O 1
ATOM 836 N N . LEU A 1 104 ? 7.785 -1.762 -4.52 1 95.25 104 LEU A N 1
ATOM 837 C CA . LEU A 1 104 ? 6.688 -0.843 -4.801 1 95.25 104 LEU A CA 1
ATOM 838 C C . LEU A 1 104 ? 6.898 -0.131 -6.133 1 95.25 104 LEU A C 1
ATOM 840 O O . LEU A 1 104 ? 6.008 -0.125 -6.984 1 95.25 104 LEU A O 1
ATOM 844 N N . ALA A 1 105 ? 8.07 0.423 -6.328 1 94.19 105 ALA A N 1
ATOM 845 C CA . ALA A 1 105 ? 8.352 1.186 -7.539 1 94.19 105 ALA A CA 1
ATOM 846 C C . ALA A 1 105 ? 8.336 0.283 -8.773 1 94.19 105 ALA A C 1
ATOM 848 O O . ALA A 1 105 ? 7.723 0.618 -9.781 1 94.19 105 ALA A O 1
ATOM 849 N N . SER A 1 106 ? 9 -0.819 -8.719 1 96.19 106 SER A N 1
ATOM 850 C CA . SER A 1 106 ? 9.094 -1.702 -9.875 1 96.19 106 SER A CA 1
ATOM 851 C C . SER A 1 106 ? 7.734 -2.32 -10.211 1 96.19 106 SER A C 1
ATOM 853 O O . SER A 1 106 ? 7.375 -2.445 -11.383 1 96.19 106 SER A O 1
ATOM 855 N N . LYS A 1 107 ? 6.922 -2.711 -9.18 1 97.44 107 LYS A N 1
ATOM 856 C CA . LYS A 1 107 ? 5.578 -3.215 -9.438 1 97.44 107 LYS A CA 1
ATOM 857 C C . LYS A 1 107 ? 4.699 -2.137 -10.062 1 97.44 107 LYS A C 1
ATOM 859 O O . LYS A 1 107 ? 3.908 -2.418 -10.969 1 97.44 107 LYS A O 1
ATOM 864 N N . SER A 1 108 ? 4.84 -0.941 -9.578 1 96.38 108 SER A N 1
ATOM 865 C CA . SER A 1 108 ? 4.078 0.164 -10.156 1 96.38 108 SER A CA 1
ATOM 866 C C . SER A 1 108 ? 4.402 0.352 -11.633 1 96.38 108 SER A C 1
ATOM 868 O O . SER A 1 108 ? 3.5 0.477 -12.461 1 96.38 108 SER A O 1
ATOM 870 N N . ARG A 1 109 ? 5.656 0.38 -11.945 1 96.31 109 ARG A N 1
ATOM 871 C CA . ARG A 1 109 ? 6.066 0.534 -13.336 1 96.31 109 ARG A CA 1
ATOM 872 C C . ARG A 1 109 ? 5.562 -0.627 -14.188 1 96.31 109 ARG A C 1
ATOM 874 O O . ARG A 1 109 ? 5.098 -0.423 -15.305 1 96.31 109 ARG A O 1
ATOM 881 N N . PHE A 1 110 ? 5.641 -1.805 -13.656 1 97.75 110 PHE A N 1
ATOM 882 C CA . PHE A 1 110 ? 5.148 -2.996 -14.336 1 97.75 110 PHE A CA 1
ATOM 883 C C . PHE A 1 110 ? 3.668 -2.859 -14.664 1 97.75 110 PHE A C 1
ATOM 885 O O . PHE A 1 110 ? 3.258 -3.076 -15.812 1 97.75 110 PHE A O 1
ATOM 892 N N . LEU A 1 111 ? 2.873 -2.508 -13.68 1 98.06 111 LEU A N 1
ATOM 893 C CA . LEU A 1 111 ? 1.428 -2.396 -13.844 1 98.06 111 LEU A CA 1
ATOM 894 C C . LEU A 1 111 ? 1.083 -1.326 -14.875 1 98.06 111 LEU A C 1
ATOM 896 O O . LEU A 1 111 ? 0.257 -1.555 -15.766 1 98.06 111 LEU A O 1
ATOM 900 N N . LYS A 1 112 ? 1.711 -0.27 -14.781 1 97.19 112 LYS A N 1
ATOM 901 C CA . LYS A 1 112 ? 1.445 0.808 -15.734 1 97.19 112 LYS A CA 1
ATOM 902 C C . LYS A 1 112 ? 1.836 0.402 -17.156 1 97.19 112 LYS A C 1
ATOM 904 O O . LYS A 1 112 ? 1.091 0.65 -18.094 1 97.19 112 LYS A O 1
ATOM 909 N N . ARG A 1 113 ? 2.953 -0.219 -17.281 1 97.06 113 ARG A N 1
ATOM 910 C CA . ARG A 1 113 ? 3.447 -0.661 -18.594 1 97.06 113 ARG A CA 1
ATOM 911 C C . ARG A 1 113 ? 2.443 -1.585 -19.266 1 97.06 113 ARG A C 1
ATOM 913 O O . ARG A 1 113 ? 2.199 -1.466 -20.469 1 97.06 113 ARG A O 1
ATOM 920 N N . TRP A 1 114 ? 1.828 -2.432 -18.516 1 97.44 114 TRP A N 1
ATOM 921 C CA . TRP A 1 114 ? 1.039 -3.502 -19.109 1 97.44 114 TRP A CA 1
ATOM 922 C C . TRP A 1 114 ? -0.439 -3.129 -19.156 1 97.44 114 TRP A C 1
ATOM 924 O O . TRP A 1 114 ? -1.227 -3.77 -19.859 1 97.44 114 TRP A O 1
ATOM 934 N N . THR A 1 115 ? -0.804 -2.059 -18.438 1 97.56 115 THR A N 1
ATOM 935 C CA . THR A 1 115 ? -2.242 -1.84 -18.344 1 97.56 115 THR A CA 1
ATOM 936 C C . THR A 1 115 ? -2.617 -0.454 -18.859 1 97.56 115 THR A C 1
ATOM 938 O O . THR A 1 115 ? -3.799 -0.14 -19.016 1 97.56 115 THR A O 1
ATOM 941 N N . SER A 1 116 ? -1.699 0.414 -19.203 1 96.81 116 SER A N 1
ATOM 942 C CA . SER A 1 116 ? -1.939 1.824 -19.484 1 96.81 116 SER A CA 1
ATOM 943 C C . SER A 1 116 ? -2.83 1.993 -20.719 1 96.81 116 SER A C 1
ATOM 945 O O . SER A 1 116 ? -3.449 3.043 -20.891 1 96.81 116 SER A O 1
ATOM 947 N N . ASP A 1 117 ? -2.957 0.94 -21.547 1 96.69 117 ASP A N 1
ATOM 948 C CA . ASP A 1 117 ? -3.748 1.037 -22.766 1 96.69 117 ASP A CA 1
ATOM 949 C C . ASP A 1 117 ? -5.242 0.975 -22.453 1 96.69 117 ASP A C 1
ATOM 951 O O . ASP A 1 117 ? -6.07 1.356 -23.281 1 96.69 117 ASP A O 1
ATOM 955 N N . PHE A 1 118 ? -5.566 0.467 -21.234 1 97.5 118 PHE A N 1
ATOM 956 C CA . PHE A 1 118 ? -6.996 0.294 -21 1 97.5 118 PHE A CA 1
ATOM 957 C C . PHE A 1 118 ? -7.383 0.76 -19.594 1 97.5 118 PHE A C 1
ATOM 959 O O . PHE A 1 118 ? -8.562 0.753 -19.234 1 97.5 118 PHE A O 1
ATOM 966 N N . MET A 1 119 ? -6.457 1.185 -18.844 1 96.19 119 MET A N 1
ATOM 967 C CA . MET A 1 119 ? -6.742 1.781 -17.547 1 96.19 119 MET A CA 1
ATOM 968 C C . MET A 1 119 ? -5.641 2.75 -17.125 1 96.19 119 MET A C 1
ATOM 970 O O . MET A 1 119 ? -4.523 2.682 -17.641 1 96.19 119 MET A O 1
ATOM 974 N N . ASP A 1 120 ? -5.965 3.639 -16.25 1 94.5 120 ASP A N 1
ATOM 975 C CA . ASP A 1 120 ? -5.027 4.633 -15.734 1 94.5 120 ASP A CA 1
ATOM 976 C C . ASP A 1 120 ? -4.977 4.605 -14.211 1 94.5 120 ASP A C 1
ATOM 978 O O . ASP A 1 120 ? -5.914 5.047 -13.539 1 94.5 120 ASP A O 1
ATOM 982 N N . LEU A 1 121 ? -3.879 4.164 -13.695 1 93.75 121 LEU A N 1
ATOM 983 C CA . LEU A 1 121 ? -3.729 4.004 -12.25 1 93.75 121 LEU A CA 1
ATOM 984 C C . LEU A 1 121 ? -3.457 5.344 -11.578 1 93.75 121 LEU A C 1
ATOM 986 O O . LEU A 1 121 ? -3.559 5.461 -10.352 1 93.75 121 LEU A O 1
ATOM 990 N N . ASP A 1 122 ? -3.197 6.379 -12.398 1 89.31 122 ASP A N 1
ATOM 991 C CA . ASP A 1 122 ? -2.922 7.703 -11.852 1 89.31 122 ASP A CA 1
ATOM 992 C C . ASP A 1 122 ? -4.184 8.562 -11.836 1 89.31 122 ASP A C 1
ATOM 994 O O . ASP A 1 122 ? -4.203 9.633 -11.219 1 89.31 122 ASP A O 1
ATOM 998 N N . ASP A 1 123 ? -5.164 8.039 -12.508 1 90 123 ASP A N 1
ATOM 999 C CA . ASP A 1 123 ? -6.449 8.727 -12.523 1 90 123 ASP A CA 1
ATOM 1000 C C . ASP A 1 123 ? -7.375 8.188 -11.43 1 90 123 ASP A C 1
ATOM 1002 O O . ASP A 1 123 ? -8.047 7.172 -11.633 1 90 123 ASP A O 1
ATOM 1006 N N . HIS A 1 124 ? -7.605 8.891 -10.43 1 84.69 124 HIS A N 1
ATOM 1007 C CA . HIS A 1 124 ? -8.32 8.445 -9.234 1 84.69 124 HIS A CA 1
ATOM 1008 C C . HIS A 1 124 ? -9.82 8.406 -9.477 1 84.69 124 HIS A C 1
ATOM 1010 O O . HIS A 1 124 ? -10.578 7.918 -8.633 1 84.69 124 HIS A O 1
ATOM 1016 N N . THR A 1 125 ? -10.211 8.883 -10.531 1 86.69 125 THR A N 1
ATOM 1017 C CA . THR A 1 125 ? -11.641 8.906 -10.828 1 86.69 125 THR A CA 1
ATOM 1018 C C . THR A 1 125 ? -12.094 7.59 -11.445 1 86.69 125 THR A C 1
ATOM 1020 O O . THR A 1 125 ? -13.289 7.293 -11.484 1 86.69 125 THR A O 1
ATOM 1023 N N . GLN A 1 126 ? -11.172 6.797 -11.945 1 90.88 126 GLN A N 1
ATOM 1024 C CA . GLN A 1 126 ? -11.516 5.551 -12.625 1 90.88 126 GLN A CA 1
ATOM 1025 C C . GLN A 1 126 ? -11.75 4.426 -11.617 1 90.88 126 GLN A C 1
ATOM 1027 O O . GLN A 1 126 ? -12.32 3.389 -11.961 1 90.88 126 GLN A O 1
ATOM 1032 N N . GLY A 1 127 ? -11.266 4.598 -10.461 1 94.06 127 GLY A N 1
ATOM 1033 C CA . GLY A 1 127 ? -11.562 3.645 -9.398 1 94.06 127 GLY A CA 1
ATOM 1034 C C . GLY A 1 127 ? -10.578 2.494 -9.336 1 94.06 127 GLY A C 1
ATOM 1035 O O . GLY A 1 127 ? -10.688 1.619 -8.477 1 94.06 127 GLY A O 1
ATOM 1036 N N . HIS A 1 128 ? -9.625 2.498 -10.281 1 97.25 128 HIS A N 1
ATOM 1037 C CA . HIS A 1 128 ? -8.555 1.515 -10.227 1 97.25 128 HIS A CA 1
ATOM 1038 C C . HIS A 1 128 ? -7.508 1.892 -9.188 1 97.25 128 HIS A C 1
ATOM 1040 O O . HIS A 1 128 ? -7.387 3.062 -8.812 1 97.25 128 HIS A O 1
ATOM 1046 N N . GLY A 1 129 ? -6.793 0.833 -8.609 1 97.12 129 GLY A N 1
ATOM 1047 C CA . GLY A 1 129 ? -5.777 1.186 -7.633 1 97.12 129 GLY A CA 1
ATOM 1048 C C . GLY A 1 129 ? -4.742 0.096 -7.43 1 97.12 129 GLY A C 1
ATOM 1049 O O . GLY A 1 129 ? -4.949 -1.05 -7.836 1 97.12 129 GLY A O 1
ATOM 1050 N N . PHE A 1 130 ? -3.613 0.54 -6.984 1 98.12 130 PHE A N 1
ATOM 1051 C CA . PHE A 1 130 ? -2.564 -0.356 -6.512 1 98.12 130 PHE A CA 1
ATOM 1052 C C . PHE A 1 130 ? -2.352 -0.195 -5.012 1 98.12 130 PHE A C 1
ATOM 1054 O O . PHE A 1 130 ? -2.217 0.926 -4.516 1 98.12 130 PHE A O 1
ATOM 1061 N N . TYR A 1 131 ? -2.326 -1.317 -4.262 1 98.19 131 TYR A N 1
ATOM 1062 C CA . TYR A 1 131 ? -2.199 -1.347 -2.807 1 98.19 131 TYR A CA 1
ATOM 1063 C C . TYR A 1 131 ? -1.042 -2.242 -2.379 1 98.19 131 TYR A C 1
ATOM 1065 O O . TYR A 1 131 ? -1.135 -3.469 -2.463 1 98.19 131 TYR A O 1
ATOM 1073 N N . ALA A 1 132 ? 0.014 -1.63 -1.931 1 98.06 132 ALA A N 1
ATOM 1074 C CA . ALA A 1 132 ? 1.071 -2.395 -1.273 1 98.06 132 ALA A CA 1
ATOM 1075 C C . ALA A 1 132 ? 0.743 -2.633 0.198 1 98.06 132 ALA A C 1
ATOM 1077 O O . ALA A 1 132 ? 0.65 -1.685 0.981 1 98.06 132 ALA A O 1
ATOM 1078 N N . THR A 1 133 ? 0.508 -3.92 0.549 1 97.56 133 THR A N 1
ATOM 1079 C CA . THR A 1 133 ? 0.073 -4.238 1.904 1 97.56 133 THR A CA 1
ATOM 1080 C C . THR A 1 133 ? 0.231 -5.73 2.186 1 97.56 133 THR A C 1
ATOM 1082 O O . THR A 1 133 ? 0.164 -6.551 1.269 1 97.56 133 THR A O 1
ATOM 1085 N N . HIS A 1 134 ? 0.4 -6.031 3.482 1 95.62 134 HIS A N 1
ATOM 1086 C CA . HIS A 1 134 ? 0.411 -7.422 3.922 1 95.62 134 HIS A CA 1
ATOM 1087 C C . HIS A 1 134 ? -0.974 -7.863 4.383 1 95.62 134 HIS A C 1
ATOM 1089 O O . HIS A 1 134 ? -1.217 -9.062 4.574 1 95.62 134 HIS A O 1
ATOM 1095 N N . PHE A 1 135 ? -1.837 -6.945 4.574 1 96.81 135 PHE A N 1
ATOM 1096 C CA . PHE A 1 135 ? -3.189 -7.281 5.008 1 96.81 135 PHE A CA 1
ATOM 1097 C C . PHE A 1 135 ? -4.207 -6.902 3.939 1 96.81 135 PHE A C 1
ATOM 1099 O O . PHE A 1 135 ? -4.793 -5.816 3.99 1 96.81 135 PHE A O 1
ATOM 1106 N N . LYS A 1 136 ? -4.531 -7.797 3.109 1 97.81 136 LYS A N 1
ATOM 1107 C CA . LYS A 1 136 ? -5.367 -7.539 1.939 1 97.81 136 LYS A CA 1
ATOM 1108 C C . LYS A 1 136 ? -6.844 -7.484 2.32 1 97.81 136 LYS A C 1
ATOM 1110 O O . LYS A 1 136 ? -7.664 -6.957 1.565 1 97.81 136 LYS A O 1
ATOM 1115 N N . GLY A 1 137 ? -7.184 -7.941 3.455 1 97.19 137 GLY A N 1
ATOM 1116 C CA . GLY A 1 137 ? -8.555 -8.219 3.848 1 97.19 137 GLY A CA 1
ATOM 1117 C C . GLY A 1 137 ? -9.383 -6.965 4.051 1 97.19 137 GLY A C 1
ATOM 1118 O O . GLY A 1 137 ? -10.617 -7.027 4.102 1 97.19 137 GLY A O 1
ATOM 1119 N N . ASN A 1 138 ? -8.711 -5.777 4.152 1 97.31 138 ASN A N 1
ATOM 1120 C CA . ASN A 1 138 ? -9.438 -4.539 4.387 1 97.31 138 ASN A CA 1
ATOM 1121 C C . ASN A 1 138 ? -9.695 -3.781 3.086 1 97.31 138 ASN A C 1
ATOM 1123 O O . ASN A 1 138 ? -10.336 -2.729 3.088 1 97.31 138 ASN A O 1
ATOM 1127 N N . VAL A 1 139 ? -9.211 -4.293 1.974 1 97.88 139 VAL A N 1
ATOM 1128 C CA . VAL A 1 139 ? -9.57 -3.662 0.707 1 97.88 139 VAL A CA 1
ATOM 1129 C C . VAL A 1 139 ? -10.984 -4.086 0.299 1 97.88 139 VAL A C 1
ATOM 1131 O O . VAL A 1 139 ? -11.312 -5.273 0.328 1 97.88 139 VAL A O 1
ATOM 1134 N N . ALA A 1 140 ? -11.836 -3.158 -0.05 1 97.19 140 ALA A N 1
ATOM 1135 C CA . ALA A 1 140 ? -13.266 -3.369 -0.221 1 97.19 140 ALA A CA 1
ATOM 1136 C C . ALA A 1 140 ? -13.57 -4.004 -1.576 1 97.19 140 ALA A C 1
ATOM 1138 O O . ALA A 1 140 ? -14.422 -3.51 -2.324 1 97.19 140 ALA A O 1
ATOM 1139 N N . VAL A 1 141 ? -13.031 -5.145 -1.822 1 98.25 141 VAL A N 1
ATOM 1140 C CA . VAL A 1 141 ? -13.219 -5.809 -3.109 1 98.25 141 VAL A CA 1
ATOM 1141 C C . VAL A 1 141 ? -14.469 -6.684 -3.062 1 98.25 141 VAL A C 1
ATOM 1143 O O . VAL A 1 141 ? -14.891 -7.117 -1.988 1 98.25 141 VAL A O 1
ATOM 1146 N N . ASP A 1 142 ? -14.992 -6.902 -4.238 1 98.19 142 ASP A N 1
ATOM 1147 C CA . ASP A 1 142 ? -16.078 -7.855 -4.422 1 98.19 142 ASP A CA 1
ATOM 1148 C C . ASP A 1 142 ? -15.547 -9.242 -4.762 1 98.19 142 ASP A C 1
ATOM 1150 O O . ASP A 1 142 ? -16.203 -10.25 -4.48 1 98.19 142 ASP A O 1
ATOM 1154 N N . VAL A 1 143 ? -14.422 -9.297 -5.379 1 98.81 143 VAL A N 1
ATOM 1155 C CA . VAL A 1 143 ? -13.719 -10.508 -5.797 1 98.81 143 VAL A CA 1
ATOM 1156 C C . VAL A 1 143 ? -12.242 -10.398 -5.426 1 98.81 143 VAL A C 1
ATOM 1158 O O . VAL A 1 143 ? -11.641 -9.328 -5.543 1 98.81 143 VAL A O 1
ATOM 1161 N N . ILE A 1 144 ? -11.648 -11.492 -4.969 1 98.88 144 ILE A N 1
ATOM 1162 C CA . ILE A 1 144 ? -10.211 -11.547 -4.746 1 98.88 144 ILE A CA 1
ATOM 1163 C C . ILE A 1 144 ? -9.625 -12.758 -5.473 1 98.88 144 ILE A C 1
ATOM 1165 O O . ILE A 1 144 ? -10.141 -13.875 -5.352 1 98.88 144 ILE A O 1
ATOM 1169 N N . ILE A 1 145 ? -8.641 -12.508 -6.332 1 98.94 145 ILE A N 1
ATOM 1170 C CA . ILE A 1 145 ? -7.859 -13.539 -6.996 1 98.94 145 ILE A CA 1
ATOM 1171 C C . ILE A 1 145 ? -6.465 -13.609 -6.375 1 98.94 145 ILE A C 1
ATOM 1173 O O . ILE A 1 145 ? -5.684 -12.664 -6.477 1 98.94 145 ILE A O 1
ATOM 1177 N N . ASP A 1 146 ? -6.141 -14.68 -5.734 1 98.81 146 ASP A N 1
ATOM 1178 C CA . ASP A 1 146 ? -4.871 -14.836 -5.023 1 98.81 146 ASP A CA 1
ATOM 1179 C C . ASP A 1 146 ? -4.406 -16.281 -5.035 1 98.81 146 ASP A C 1
ATOM 1181 O O . ASP A 1 146 ? -5.227 -17.203 -4.977 1 98.81 146 ASP A O 1
ATOM 1185 N N . ASP A 1 147 ? -3.15 -16.453 -5.07 1 98.5 147 ASP A N 1
ATOM 1186 C CA . ASP A 1 147 ? -2.645 -17.812 -5.137 1 98.5 147 ASP A CA 1
ATOM 1187 C C . ASP A 1 147 ? -2.414 -18.391 -3.736 1 98.5 147 ASP A C 1
ATOM 1189 O O . ASP A 1 147 ? -2.223 -19.594 -3.572 1 98.5 147 ASP A O 1
ATOM 1193 N N . ARG A 1 148 ? -2.373 -17.531 -2.732 1 97.88 148 ARG A N 1
ATOM 1194 C CA . ARG A 1 148 ? -1.995 -17.969 -1.395 1 97.88 148 ARG A CA 1
ATOM 1195 C C . ARG A 1 148 ? -3.221 -18.109 -0.498 1 97.88 148 ARG A C 1
ATOM 1197 O O . ARG A 1 148 ? -4.043 -17.203 -0.413 1 97.88 148 ARG A O 1
ATOM 1204 N N . HIS A 1 149 ? -3.287 -19.234 0.247 1 97.81 149 HIS A N 1
ATOM 1205 C CA . HIS A 1 149 ? -4.328 -19.453 1.243 1 97.81 149 HIS A CA 1
ATOM 1206 C C . HIS A 1 149 ? -4.328 -18.359 2.301 1 97.81 149 HIS A C 1
ATOM 1208 O O . HIS A 1 149 ? -5.391 -17.875 2.703 1 97.81 149 HIS A O 1
ATOM 1214 N N . GLU A 1 150 ? -3.135 -18.016 2.688 1 96.69 150 GLU A N 1
ATOM 1215 C CA . GLU A 1 150 ? -2.959 -17.047 3.762 1 96.69 150 GLU A CA 1
ATOM 1216 C C . GLU A 1 150 ? -3.723 -15.758 3.471 1 96.69 150 GLU A C 1
ATOM 1218 O O . GLU A 1 150 ? -4.367 -15.195 4.359 1 96.69 150 GLU A O 1
ATOM 1223 N N . TYR A 1 151 ? -3.734 -15.305 2.242 1 97.31 151 TYR A N 1
ATOM 1224 C CA . TYR A 1 151 ? -4.355 -14.023 1.909 1 97.31 151 TYR A CA 1
ATOM 1225 C C . TYR A 1 151 ? -5.852 -14.195 1.673 1 97.31 151 TYR A C 1
ATOM 1227 O O . TYR A 1 151 ? -6.641 -13.305 2.008 1 97.31 151 TYR A O 1
ATOM 1235 N N . LEU A 1 152 ? -6.266 -15.305 1.127 1 98.25 152 LEU A N 1
ATOM 1236 C CA . LEU A 1 152 ? -7.695 -15.578 1.008 1 98.25 152 LEU A CA 1
ATOM 1237 C C . LEU A 1 152 ? -8.344 -15.688 2.383 1 98.25 152 LEU A C 1
ATOM 1239 O O . LEU A 1 152 ? -9.469 -15.219 2.58 1 98.25 152 LEU A O 1
ATOM 1243 N N . ASN A 1 153 ? -7.625 -16.281 3.312 1 97.56 153 ASN A N 1
ATOM 1244 C CA . ASN A 1 153 ? -8.125 -16.469 4.668 1 97.56 153 ASN A CA 1
ATOM 1245 C C . ASN A 1 153 ? -8.414 -15.133 5.352 1 97.56 153 ASN A C 1
ATOM 1247 O O . ASN A 1 153 ? -9.18 -15.07 6.309 1 97.56 153 ASN A O 1
ATOM 1251 N N . GLN A 1 154 ? -7.805 -14.023 4.926 1 96.75 154 GLN A N 1
ATOM 1252 C CA . GLN A 1 154 ? -8.023 -12.703 5.508 1 96.75 154 GLN A CA 1
ATOM 1253 C C . GLN A 1 154 ? -9.453 -12.227 5.27 1 96.75 154 GLN A C 1
ATOM 1255 O O . GLN A 1 154 ? -9.922 -11.289 5.918 1 96.75 154 GLN A O 1
ATOM 1260 N N . PHE A 1 155 ? -10.156 -12.906 4.371 1 97.12 155 PHE A N 1
ATOM 1261 C CA . PHE A 1 155 ? -11.5 -12.461 4.012 1 97.12 155 PHE A CA 1
ATOM 1262 C C . PHE A 1 155 ? -12.555 -13.297 4.738 1 97.12 155 PHE A C 1
ATOM 1264 O O . PHE A 1 155 ? -13.711 -13.344 4.316 1 97.12 155 PHE A O 1
ATOM 1271 N N . ALA A 1 156 ? -12.203 -13.938 5.781 1 95.81 156 ALA A N 1
ATOM 1272 C CA . ALA A 1 156 ? -13.102 -14.781 6.57 1 95.81 156 ALA A CA 1
ATOM 1273 C C . ALA A 1 156 ? -14.289 -13.984 7.086 1 95.81 156 ALA A C 1
ATOM 1275 O O . ALA A 1 156 ? -15.406 -14.5 7.16 1 95.81 156 ALA A O 1
ATOM 1276 N N . SER A 1 157 ? -14.094 -12.727 7.445 1 93.12 157 SER A N 1
ATOM 1277 C CA . SER A 1 157 ? -15.164 -11.906 8 1 93.12 157 SER A CA 1
ATOM 1278 C C . SER A 1 157 ? -16.047 -11.312 6.898 1 93.12 157 SER A C 1
ATOM 1280 O O . SER A 1 157 ? -17.016 -10.625 7.18 1 93.12 157 SER A O 1
ATOM 1282 N N . ARG A 1 158 ? -15.719 -11.594 5.656 1 94.94 158 ARG A N 1
ATOM 1283 C CA . ARG A 1 158 ? -16.469 -11.109 4.5 1 94.94 158 ARG A CA 1
ATOM 1284 C C . ARG A 1 158 ? -16.812 -12.25 3.553 1 94.94 158 ARG A C 1
ATOM 1286 O O . ARG A 1 158 ? -16.328 -12.281 2.416 1 94.94 158 ARG A O 1
ATOM 1293 N N . PRO A 1 159 ? -17.734 -13.031 3.953 1 96.38 159 PRO A N 1
ATOM 1294 C CA . PRO A 1 159 ? -18.031 -14.242 3.184 1 96.38 159 PRO A CA 1
ATOM 1295 C C . PRO A 1 159 ? -18.656 -13.938 1.825 1 96.38 159 PRO A C 1
ATOM 1297 O O . PRO A 1 159 ? -18.703 -14.805 0.949 1 96.38 159 PRO A O 1
ATOM 1300 N N . GLU A 1 160 ? -19.125 -12.68 1.697 1 96.75 160 GLU A N 1
ATOM 1301 C CA . GLU A 1 160 ? -19.766 -12.289 0.445 1 96.75 160 GLU A CA 1
ATOM 1302 C C . GLU A 1 160 ? -18.734 -12.078 -0.66 1 96.75 160 GLU A C 1
ATOM 1304 O O . GLU A 1 160 ? -19.078 -12.07 -1.844 1 96.75 160 GLU A O 1
ATOM 1309 N N . VAL A 1 161 ? -17.5 -11.867 -0.312 1 98.31 161 VAL A N 1
ATOM 1310 C CA . VAL A 1 161 ? -16.438 -11.672 -1.302 1 98.31 161 VAL A CA 1
ATOM 1311 C C . VAL A 1 161 ? -16.188 -12.977 -2.053 1 98.31 161 VAL A C 1
ATOM 1313 O O . VAL A 1 161 ? -15.984 -14.023 -1.438 1 98.31 161 VAL A O 1
ATOM 1316 N N . ILE A 1 162 ? -16.281 -12.906 -3.377 1 98.69 162 ILE A N 1
ATOM 1317 C CA . ILE A 1 162 ? -15.969 -14.07 -4.203 1 98.69 162 ILE A CA 1
ATOM 1318 C C . ILE A 1 162 ? -14.461 -14.344 -4.172 1 98.69 162 ILE A C 1
ATOM 1320 O O . ILE A 1 162 ? -13.664 -13.445 -4.457 1 98.69 162 ILE A O 1
ATOM 1324 N N . LYS A 1 163 ? -14.117 -15.531 -3.779 1 98.81 163 LYS A N 1
ATOM 1325 C CA . LYS A 1 163 ? -12.711 -15.891 -3.646 1 98.81 163 LYS A CA 1
ATOM 1326 C C . LYS A 1 163 ? -12.281 -16.859 -4.754 1 98.81 163 LYS A C 1
ATOM 1328 O O . LYS A 1 163 ? -12.852 -17.938 -4.891 1 98.81 163 LYS A O 1
ATOM 1333 N N . ILE A 1 164 ? -11.32 -16.453 -5.516 1 98.88 164 ILE A N 1
ATOM 1334 C CA . ILE A 1 164 ? -10.734 -17.281 -6.57 1 98.88 164 ILE A CA 1
ATOM 1335 C C . ILE A 1 164 ? -9.297 -17.641 -6.207 1 98.88 164 ILE A C 1
ATOM 1337 O O . ILE A 1 164 ? -8.461 -16.75 -6.02 1 98.88 164 ILE A O 1
ATOM 1341 N N . LEU A 1 165 ? -9.062 -18.891 -6.109 1 98.88 165 LEU A N 1
ATOM 1342 C CA . LEU A 1 165 ? -7.711 -19.375 -5.871 1 98.88 165 LEU A CA 1
ATOM 1343 C C . LEU A 1 165 ? -6.984 -19.625 -7.188 1 98.88 165 LEU A C 1
ATOM 1345 O O . LEU A 1 165 ? -7.375 -20.516 -7.957 1 98.88 165 LEU A O 1
ATOM 1349 N N . LYS A 1 166 ? -5.996 -18.797 -7.516 1 98.75 166 LYS A N 1
ATOM 1350 C CA . LYS A 1 166 ? -5.086 -19.109 -8.617 1 98.75 166 LYS A CA 1
ATOM 1351 C C . LYS A 1 166 ? -4.195 -20.297 -8.273 1 98.75 166 LYS A C 1
ATOM 1353 O O . LYS A 1 166 ? -3.266 -20.188 -7.477 1 98.75 166 LYS A O 1
ATOM 1358 N N . ASP A 1 167 ? -4.465 -21.328 -8.922 1 97.25 167 ASP A N 1
ATOM 1359 C CA . ASP A 1 167 ? -3.744 -22.562 -8.648 1 97.25 167 ASP A CA 1
ATOM 1360 C C . ASP A 1 167 ? -2.326 -22.516 -9.219 1 97.25 167 ASP A C 1
ATOM 1362 O O . ASP A 1 167 ? -2.131 -22.156 -10.383 1 97.25 167 ASP A O 1
ATOM 1366 N N . THR A 1 168 ? -1.371 -22.734 -8.43 1 97 168 THR A N 1
ATOM 1367 C CA . THR A 1 168 ? 0.039 -22.719 -8.805 1 97 168 THR A CA 1
ATOM 1368 C C . THR A 1 168 ? 0.709 -24.047 -8.422 1 97 168 THR A C 1
ATOM 1370 O O . THR A 1 168 ? 0.153 -24.828 -7.648 1 97 168 THR A O 1
ATOM 1373 N N . PRO A 1 169 ? 1.881 -24.328 -8.945 1 95.94 169 PRO A N 1
ATOM 1374 C CA . PRO A 1 169 ? 2.539 -25.594 -8.617 1 95.94 169 PRO A CA 1
ATOM 1375 C C . PRO A 1 169 ? 3.229 -25.562 -7.254 1 95.94 169 PRO A C 1
ATOM 1377 O O . PRO A 1 169 ? 3.904 -26.531 -6.879 1 95.94 169 PRO A O 1
ATOM 1380 N N . TYR A 1 170 ? 2.99 -24.531 -6.422 1 96.62 170 TYR A N 1
ATOM 1381 C CA . TYR A 1 170 ? 3.76 -24.359 -5.191 1 96.62 170 TYR A CA 1
ATOM 1382 C C . TYR A 1 170 ? 2.932 -24.766 -3.975 1 96.62 170 TYR A C 1
ATOM 1384 O O . TYR A 1 170 ? 1.71 -24.594 -3.969 1 96.62 170 TYR A O 1
ATOM 1392 N N . GLU A 1 171 ? 3.623 -25.234 -2.988 1 95.94 171 GLU A N 1
ATOM 1393 C CA . GLU A 1 171 ? 2.961 -25.625 -1.749 1 95.94 171 GLU A CA 1
ATOM 1394 C C . GLU A 1 171 ? 2.441 -24.422 -0.989 1 95.94 171 GLU A C 1
ATOM 1396 O O . GLU A 1 171 ? 2.898 -23.297 -1.218 1 95.94 171 GLU A O 1
ATOM 1401 N N . GLN A 1 172 ? 1.452 -24.672 -0.109 1 95.69 172 GLN A N 1
ATOM 1402 C CA . GLN A 1 172 ? 0.86 -23.656 0.755 1 95.69 172 GLN A CA 1
ATOM 1403 C C . GLN A 1 172 ? 1.378 -23.781 2.186 1 95.69 172 GLN A C 1
ATOM 1405 O O . GLN A 1 172 ? 1.682 -24.891 2.648 1 95.69 172 GLN A O 1
ATOM 1410 N N . PHE A 1 173 ? 1.441 -22.609 2.846 1 91.75 173 PHE A N 1
ATOM 1411 C CA . PHE A 1 173 ? 2.002 -22.609 4.191 1 91.75 173 PHE A CA 1
ATOM 1412 C C . PHE A 1 173 ? 0.907 -22.797 5.234 1 91.75 173 PHE A C 1
ATOM 1414 O O . PHE A 1 173 ? 1.195 -23.094 6.395 1 91.75 173 PHE A O 1
ATOM 1421 N N . GLU A 1 174 ? -0.288 -22.609 4.836 1 94.56 174 GLU A N 1
ATOM 1422 C CA . GLU A 1 174 ? -1.402 -22.812 5.754 1 94.56 174 GLU A CA 1
ATOM 1423 C C . GLU A 1 174 ? -2.613 -23.391 5.031 1 94.56 174 GLU A C 1
ATOM 1425 O O . GLU A 1 174 ? -2.686 -23.359 3.803 1 94.56 174 GLU A O 1
ATOM 1430 N N . GLU A 1 175 ? -3.498 -23.953 5.82 1 95.94 175 GLU A N 1
ATOM 1431 C CA . GLU A 1 175 ? -4.738 -24.5 5.273 1 95.94 175 GLU A CA 1
ATOM 1432 C C . GLU A 1 175 ? -5.738 -23.375 4.969 1 95.94 175 GLU A C 1
ATOM 1434 O O . GLU A 1 175 ? -5.676 -22.297 5.566 1 95.94 175 GLU A O 1
ATOM 1439 N N . LEU A 1 176 ? -6.598 -23.703 4.023 1 97.19 176 LEU A N 1
ATOM 1440 C CA . LEU A 1 176 ? -7.703 -22.797 3.758 1 97.19 176 LEU A CA 1
ATOM 1441 C C . LEU A 1 176 ? -8.688 -22.781 4.922 1 97.19 176 LEU A C 1
ATOM 1443 O O . LEU A 1 176 ? -9.094 -23.828 5.414 1 97.19 176 LEU A O 1
ATOM 1447 N N . LYS A 1 177 ? -9.062 -21.641 5.352 1 96.44 177 LYS A N 1
ATOM 1448 C CA . LYS A 1 177 ? -10.016 -21.484 6.445 1 96.44 177 LYS A CA 1
ATOM 1449 C C . LYS A 1 177 ? -11.32 -20.859 5.949 1 96.44 177 LYS A C 1
ATOM 1451 O O . LYS A 1 177 ? -12.234 -20.625 6.734 1 96.44 177 LYS A O 1
ATOM 1456 N N . VAL A 1 178 ? -11.336 -20.547 4.695 1 97.81 178 VAL A N 1
ATOM 1457 C CA . VAL A 1 178 ? -12.508 -19.984 4.047 1 97.81 178 VAL A CA 1
ATOM 1458 C C . VAL A 1 178 ? -12.883 -20.812 2.826 1 97.81 178 VAL A C 1
ATOM 1460 O O . VAL A 1 178 ? -12.07 -21.594 2.32 1 97.81 178 VAL A O 1
ATOM 1463 N N . SER A 1 179 ? -14.156 -20.672 2.389 1 97.44 179 SER A N 1
ATOM 1464 C CA . SER A 1 179 ? -14.57 -21.312 1.148 1 97.44 179 SER A CA 1
ATOM 1465 C C . SER A 1 179 ? -14.055 -20.562 -0.071 1 97.44 179 SER A C 1
ATOM 1467 O O . SER A 1 179 ? -14.055 -19.328 -0.086 1 97.44 179 SER A O 1
ATOM 1469 N N . VAL A 1 180 ? -13.648 -21.312 -0.987 1 98.12 180 VAL A N 1
ATOM 1470 C CA . VAL A 1 180 ? -13.234 -20.766 -2.27 1 98.12 180 VAL A CA 1
ATOM 1471 C C . VAL A 1 180 ? -14.312 -21.016 -3.32 1 98.12 180 VAL A C 1
ATOM 1473 O O . VAL A 1 180 ? -14.891 -22.109 -3.369 1 98.12 180 VAL A O 1
ATOM 1476 N N . ASP A 1 181 ? -14.547 -20.047 -4.117 1 98.38 181 ASP A N 1
ATOM 1477 C CA . ASP A 1 181 ? -15.648 -20.125 -5.07 1 98.38 181 ASP A CA 1
ATOM 1478 C C . ASP A 1 181 ? -15.195 -20.734 -6.391 1 98.38 181 ASP A C 1
ATOM 1480 O O . ASP A 1 181 ? -16 -21.297 -7.133 1 98.38 181 ASP A O 1
ATOM 1484 N N . TYR A 1 182 ? -13.961 -20.609 -6.672 1 98.5 182 TYR A N 1
ATOM 1485 C CA . TYR A 1 182 ? -13.422 -21.109 -7.93 1 98.5 182 TYR A CA 1
ATOM 1486 C C . TYR A 1 182 ? -11.922 -21.344 -7.824 1 98.5 182 TYR A C 1
ATOM 1488 O O . TYR A 1 182 ? -11.211 -20.578 -7.152 1 98.5 182 TYR A O 1
ATOM 1496 N N . ILE A 1 183 ? -11.484 -22.406 -8.391 1 98.62 183 ILE A N 1
ATOM 1497 C CA . ILE A 1 183 ? -10.062 -22.719 -8.484 1 98.62 183 ILE A CA 1
ATOM 1498 C C . ILE A 1 183 ? -9.672 -22.938 -9.945 1 98.62 183 ILE A C 1
ATOM 1500 O O . ILE A 1 183 ? -10.336 -23.672 -10.672 1 98.62 183 ILE A O 1
ATOM 1504 N N . ALA A 1 184 ? -8.656 -22.219 -10.375 1 98.31 184 ALA A N 1
ATOM 1505 C CA . ALA A 1 184 ? -8.188 -22.406 -11.742 1 98.31 184 ALA A CA 1
ATOM 1506 C C . ALA A 1 184 ? -6.715 -22.031 -11.875 1 98.31 184 ALA A C 1
ATOM 1508 O O . ALA A 1 184 ? -6.211 -21.188 -11.125 1 98.31 184 ALA A O 1
ATOM 1509 N N . ASN A 1 185 ? -6.043 -22.578 -12.867 1 97.69 185 ASN A N 1
ATOM 1510 C CA . ASN A 1 185 ? -4.645 -22.266 -13.133 1 97.69 185 ASN A CA 1
ATOM 1511 C C . ASN A 1 185 ? -4.48 -21.453 -14.414 1 97.69 185 ASN A C 1
ATOM 1513 O O . ASN A 1 185 ? -3.363 -21.281 -14.898 1 97.69 185 ASN A O 1
ATOM 1517 N N . SER A 1 186 ? -5.629 -21.047 -14.93 1 97.69 186 SER A N 1
ATOM 1518 C CA . SER A 1 186 ? -5.637 -20.297 -16.188 1 97.69 186 SER A CA 1
ATOM 1519 C C . SER A 1 186 ? -6.449 -19.016 -16.062 1 97.69 186 SER A C 1
ATOM 1521 O O . SER A 1 186 ? -7.594 -19.031 -15.609 1 97.69 186 SER A O 1
ATOM 1523 N N . TRP A 1 187 ? -5.918 -17.922 -16.562 1 98.62 187 TRP A N 1
ATOM 1524 C CA . TRP A 1 187 ? -6.637 -16.656 -16.547 1 98.62 187 TRP A CA 1
ATOM 1525 C C . TRP A 1 187 ? -7.84 -16.688 -17.484 1 98.62 187 TRP A C 1
ATOM 1527 O O . TRP A 1 187 ? -8.859 -16.047 -17.219 1 98.62 187 TRP A O 1
ATOM 1537 N N . TYR A 1 188 ? -7.699 -17.453 -18.562 1 98.44 188 TYR A N 1
ATOM 1538 C CA . TYR A 1 188 ? -8.844 -17.594 -19.453 1 98.44 188 TYR A CA 1
ATOM 1539 C C . TYR A 1 188 ? -10.023 -18.234 -18.734 1 98.44 188 TYR A C 1
ATOM 1541 O O . TYR A 1 188 ? -11.172 -17.797 -18.891 1 98.44 188 TYR A O 1
ATOM 1549 N N . LYS A 1 189 ? -9.688 -19.219 -17.922 1 98.5 189 LYS A N 1
ATOM 1550 C CA . LYS A 1 189 ? -10.742 -19.859 -17.141 1 98.5 189 LYS A CA 1
ATOM 1551 C C . LYS A 1 189 ? -11.305 -18.906 -16.094 1 98.5 189 LYS A C 1
ATOM 1553 O O . LYS A 1 189 ? -12.516 -18.859 -15.867 1 98.5 189 LYS A O 1
ATOM 1558 N N . ILE A 1 190 ? -10.461 -18.141 -15.438 1 98.62 190 ILE A N 1
ATOM 1559 C CA . ILE A 1 190 ? -10.891 -17.156 -14.461 1 98.62 190 ILE A CA 1
ATOM 1560 C C . ILE A 1 190 ? -11.805 -16.125 -15.133 1 98.62 190 ILE A C 1
ATOM 1562 O O . ILE A 1 190 ? -12.859 -15.781 -14.602 1 98.62 190 ILE A O 1
ATOM 1566 N N . GLY A 1 191 ? -11.383 -15.672 -16.328 1 98.5 191 GLY A N 1
ATOM 1567 C CA . GLY A 1 191 ? -12.203 -14.742 -17.078 1 98.5 191 GLY A CA 1
ATOM 1568 C C . GLY A 1 191 ? -13.586 -15.281 -17.391 1 98.5 191 GLY A C 1
ATOM 1569 O O . GLY A 1 191 ? -14.586 -14.578 -17.219 1 98.5 191 GLY A O 1
ATOM 1570 N N . LYS A 1 192 ? -13.602 -16.5 -17.844 1 98.12 192 LYS A N 1
ATOM 1571 C CA . LYS A 1 192 ? -14.875 -17.141 -18.172 1 98.12 192 LYS A CA 1
ATOM 1572 C C . LYS A 1 192 ? -15.766 -17.25 -16.922 1 98.12 192 LYS A C 1
ATOM 1574 O O . LYS A 1 192 ? -16.969 -16.969 -17 1 98.12 192 LYS A O 1
ATOM 1579 N N . PHE A 1 193 ? -15.211 -17.656 -15.852 1 98.38 193 PHE A N 1
ATOM 1580 C CA . PHE A 1 193 ? -15.945 -17.75 -14.602 1 98.38 193 PHE A CA 1
ATOM 1581 C C . PHE A 1 193 ? -16.547 -16.391 -14.227 1 98.38 193 PHE A C 1
ATOM 1583 O O . PHE A 1 193 ? -17.703 -16.328 -13.82 1 98.38 193 PHE A O 1
ATOM 1590 N N . LEU A 1 194 ? -15.797 -15.297 -14.383 1 98 194 LEU A N 1
ATOM 1591 C CA . LEU A 1 194 ? -16.203 -13.953 -13.969 1 98 194 LEU A CA 1
ATOM 1592 C C . LEU A 1 194 ? -17.266 -13.398 -14.914 1 98 194 LEU A C 1
ATOM 1594 O O . LEU A 1 194 ? -17.969 -12.445 -14.57 1 98 194 LEU A O 1
ATOM 1598 N N . GLU A 1 195 ? -17.328 -13.922 -16.125 1 94.62 195 GLU A N 1
ATOM 1599 C CA . GLU A 1 195 ? -18.391 -13.523 -17.047 1 94.62 195 GLU A CA 1
ATOM 1600 C C . GLU A 1 195 ? -19.766 -13.922 -16.516 1 94.62 195 GLU A C 1
ATOM 1602 O O . GLU A 1 195 ? -20.781 -13.281 -16.828 1 94.62 195 GLU A O 1
ATOM 1607 N N . GLY A 1 196 ? -19.766 -14.914 -15.727 1 88.56 196 GLY A N 1
ATOM 1608 C CA . GLY A 1 196 ? -21.016 -15.453 -15.234 1 88.56 196 GLY A CA 1
ATOM 1609 C C . GLY A 1 196 ? -21.5 -14.789 -13.961 1 88.56 196 GLY A C 1
ATOM 1610 O O . GLY A 1 196 ? -22.547 -15.164 -13.414 1 88.56 196 GLY A O 1
ATOM 1611 N N . ILE A 1 197 ? -20.781 -13.891 -13.477 1 84.12 197 ILE A N 1
ATOM 1612 C CA . ILE A 1 197 ? -21.188 -13.273 -12.219 1 84.12 197 ILE A CA 1
ATOM 1613 C C . ILE A 1 197 ? -21.75 -11.883 -12.484 1 84.12 197 ILE A C 1
ATOM 1615 O O . ILE A 1 197 ? -21.219 -11.148 -13.328 1 84.12 197 ILE A O 1
ATOM 1619 N N . MET B 1 1 ? -14.82 -0.494 14.922 1 96.38 1 MET B N 1
ATOM 1620 C CA . MET B 1 1 ? -14.695 0.216 13.648 1 96.38 1 MET B CA 1
ATOM 1621 C C . MET B 1 1 ? -13.281 0.117 13.102 1 96.38 1 MET B C 1
ATOM 1623 O O . MET B 1 1 ? -12.336 -0.134 13.859 1 96.38 1 MET B O 1
ATOM 1627 N N . LEU B 1 2 ? -13.156 0.178 11.812 1 97.88 2 LEU B N 1
ATOM 1628 C CA . LEU B 1 2 ? -11.852 0.358 11.18 1 97.88 2 LEU B CA 1
ATOM 1629 C C . LEU B 1 2 ? -11.586 1.833 10.898 1 97.88 2 LEU B C 1
ATOM 1631 O O . LEU B 1 2 ? -12.328 2.469 10.141 1 97.88 2 LEU B O 1
ATOM 1635 N N . ILE B 1 3 ? -10.523 2.357 11.484 1 98.81 3 ILE B N 1
ATOM 1636 C CA . ILE B 1 3 ? -10.195 3.775 11.367 1 98.81 3 ILE B CA 1
ATOM 1637 C C . ILE B 1 3 ? -9 3.957 10.438 1 98.81 3 ILE B C 1
ATOM 1639 O O . ILE B 1 3 ? -7.906 3.465 10.719 1 98.81 3 ILE B O 1
ATOM 1643 N N . GLY B 1 4 ? -9.266 4.629 9.312 1 98.88 4 GLY B N 1
ATOM 1644 C CA . GLY B 1 4 ? -8.195 4.969 8.383 1 98.88 4 GLY B CA 1
ATOM 1645 C C . GLY B 1 4 ? -7.434 6.219 8.781 1 98.88 4 GLY B C 1
ATOM 1646 O O . GLY B 1 4 ? -8.031 7.238 9.133 1 98.88 4 GLY B O 1
ATOM 1647 N N . ILE B 1 5 ? -6.105 6.148 8.719 1 98.94 5 ILE B N 1
ATOM 1648 C CA . ILE B 1 5 ? -5.262 7.262 9.141 1 98.94 5 ILE B CA 1
ATOM 1649 C C . ILE B 1 5 ? -4.211 7.547 8.062 1 98.94 5 ILE B C 1
ATOM 1651 O O . ILE B 1 5 ? -3.383 6.688 7.754 1 98.94 5 ILE B O 1
ATOM 1655 N N . ASP B 1 6 ? -4.262 8.734 7.508 1 98.81 6 ASP B N 1
ATOM 1656 C CA . ASP B 1 6 ? -3.166 9.227 6.676 1 98.81 6 ASP B CA 1
ATOM 1657 C C . ASP B 1 6 ? -1.9 9.438 7.504 1 98.81 6 ASP B C 1
ATOM 1659 O O . ASP B 1 6 ? -1.975 9.68 8.711 1 98.81 6 ASP B O 1
ATOM 1663 N N . VAL B 1 7 ? -0.723 9.383 6.785 1 98.75 7 VAL B N 1
ATOM 1664 C CA . VAL B 1 7 ? 0.522 9.453 7.539 1 98.75 7 VAL B CA 1
ATOM 1665 C C . VAL B 1 7 ? 1.072 10.883 7.5 1 98.75 7 VAL B C 1
ATOM 1667 O O . VAL B 1 7 ? 1.141 11.555 8.531 1 98.75 7 VAL B O 1
ATOM 1670 N N . ASP B 1 8 ? 1.354 11.391 6.293 1 98.19 8 ASP B N 1
ATOM 1671 C CA . ASP B 1 8 ? 1.98 12.703 6.18 1 98.19 8 ASP B CA 1
ATOM 1672 C C . ASP B 1 8 ? 0.991 13.812 6.516 1 98.19 8 ASP B C 1
ATOM 1674 O O . ASP B 1 8 ? -0.128 13.836 6 1 98.19 8 ASP B O 1
ATOM 1678 N N . LEU B 1 9 ? 1.408 14.711 7.449 1 98 9 LEU B N 1
ATOM 1679 C CA . LEU B 1 9 ? 0.687 15.906 7.859 1 98 9 LEU B CA 1
ATOM 1680 C C . LEU B 1 9 ? -0.6 15.547 8.594 1 98 9 LEU B C 1
ATOM 1682 O O . LEU B 1 9 ? -1.405 16.422 8.914 1 98 9 LEU B O 1
ATOM 1686 N N . THR B 1 10 ? -0.783 14.305 8.883 1 98.75 10 THR B N 1
ATOM 1687 C CA . THR B 1 10 ? -1.889 13.805 9.688 1 98.75 10 THR B CA 1
ATOM 1688 C C . THR B 1 10 ? -1.37 13.094 10.938 1 98.75 10 THR B C 1
ATOM 1690 O O . THR B 1 10 ? -1.519 13.602 12.047 1 98.75 10 THR B O 1
ATOM 1693 N N . LEU B 1 11 ? -0.653 12.055 10.75 1 98.69 11 LEU B N 1
ATOM 1694 C CA . LEU B 1 11 ? -0.026 11.336 11.859 1 98.69 11 LEU B CA 1
ATOM 1695 C C . LEU B 1 11 ? 1.356 11.906 12.156 1 98.69 11 LEU B C 1
ATOM 1697 O O . LEU B 1 11 ? 1.786 11.93 13.312 1 98.69 11 LEU B O 1
ATOM 1701 N N . VAL B 1 12 ? 2.059 12.273 11.125 1 97.75 12 VAL B N 1
ATOM 1702 C CA . VAL B 1 12 ? 3.438 12.742 11.234 1 97.75 12 VAL B CA 1
ATOM 1703 C C . VAL B 1 12 ? 3.535 14.188 10.758 1 97.75 12 VAL B C 1
ATOM 1705 O O . VAL B 1 12 ? 2.934 14.555 9.75 1 97.75 12 VAL B O 1
ATOM 1708 N N . ASP B 1 13 ? 4.293 15 11.453 1 93 13 ASP B N 1
ATOM 1709 C CA . ASP B 1 13 ? 4.527 16.375 11.016 1 93 13 ASP B CA 1
ATOM 1710 C C . ASP B 1 13 ? 5.68 16.453 10.016 1 93 13 ASP B C 1
ATOM 1712 O O . ASP B 1 13 ? 6.746 16.984 10.328 1 93 13 ASP B O 1
ATOM 1716 N N . SER B 1 14 ? 5.453 16.062 8.867 1 97 14 SER B N 1
ATOM 1717 C CA . SER B 1 14 ? 6.465 16.047 7.82 1 97 14 SER B CA 1
ATOM 1718 C C . SER B 1 14 ? 6.719 17.453 7.289 1 97 14 SER B C 1
ATOM 1720 O O . SER B 1 14 ? 7.777 17.734 6.727 1 97 14 SER B O 1
ATOM 1722 N N . GLY B 1 15 ? 5.758 18.375 7.469 1 96.19 15 GLY B N 1
ATOM 1723 C CA . GLY B 1 15 ? 5.914 19.75 7.02 1 96.19 15 GLY B CA 1
ATOM 1724 C C . GLY B 1 15 ? 7.016 20.484 7.754 1 96.19 15 GLY B C 1
ATOM 1725 O O . GLY B 1 15 ? 7.879 21.109 7.129 1 96.19 15 GLY B O 1
ATOM 1726 N N . THR B 1 16 ? 6.965 20.438 9.094 1 96 16 THR B N 1
ATOM 1727 C CA . THR B 1 16 ? 7.992 21.094 9.898 1 96 16 THR B CA 1
ATOM 1728 C C . THR B 1 16 ? 9.367 20.516 9.586 1 96 16 THR B C 1
ATOM 1730 O O . THR B 1 16 ? 10.344 21.266 9.438 1 96 16 THR B O 1
ATOM 1733 N N . ALA B 1 17 ? 9.43 19.234 9.484 1 97.06 17 ALA B N 1
ATOM 1734 C CA . ALA B 1 17 ? 10.703 18.578 9.188 1 97.06 17 ALA B CA 1
ATOM 1735 C C . ALA B 1 17 ? 11.25 19.031 7.84 1 97.06 17 ALA B C 1
ATOM 1737 O O . ALA B 1 17 ? 12.453 19.297 7.703 1 97.06 17 ALA B O 1
ATOM 1738 N N . TRP B 1 18 ? 10.375 19.062 6.844 1 97.56 18 TRP B N 1
ATOM 1739 C CA . TRP B 1 18 ? 10.797 19.516 5.523 1 97.56 18 TRP B CA 1
ATOM 1740 C C . TRP B 1 18 ? 11.25 20.969 5.559 1 97.56 18 TRP B C 1
ATOM 1742 O O . TRP B 1 18 ? 12.281 21.312 4.98 1 97.56 18 TRP B O 1
ATOM 1752 N N . TRP B 1 19 ? 10.547 21.797 6.262 1 97.12 19 TRP B N 1
ATOM 1753 C CA . TRP B 1 19 ? 10.914 23.188 6.414 1 97.12 19 TRP B CA 1
ATOM 1754 C C . TRP B 1 19 ? 12.312 23.328 7 1 97.12 19 TRP B C 1
ATOM 1756 O O . TRP B 1 19 ? 13.156 24.047 6.453 1 97.12 19 TRP B O 1
ATOM 1766 N N . GLU B 1 20 ? 12.516 22.625 8.086 1 97.44 20 GLU B N 1
ATOM 1767 C CA . GLU B 1 20 ? 13.812 22.688 8.758 1 97.44 20 GLU B CA 1
ATOM 1768 C C . GLU B 1 20 ? 14.93 22.203 7.852 1 97.44 20 GLU B C 1
ATOM 1770 O O . GLU B 1 20 ? 16.031 22.766 7.852 1 97.44 20 GLU B O 1
ATOM 1775 N N . TRP B 1 21 ? 14.68 21.156 7.102 1 96.44 21 TRP B N 1
ATOM 1776 C CA . TRP B 1 21 ? 15.641 20.625 6.145 1 96.44 21 TRP B CA 1
ATOM 1777 C C . TRP B 1 21 ? 15.992 21.672 5.082 1 96.44 21 TRP B C 1
ATOM 1779 O O . TRP B 1 21 ? 17.172 21.875 4.773 1 96.44 21 TRP B O 1
ATOM 1789 N N . LEU B 1 22 ? 15.031 22.359 4.555 1 96.06 22 LEU B N 1
ATOM 1790 C CA . LEU B 1 22 ? 15.227 23.406 3.557 1 96.06 22 LEU B CA 1
ATOM 1791 C C . LEU B 1 22 ? 16.031 24.562 4.129 1 96.06 22 LEU B C 1
ATOM 1793 O O . LEU B 1 22 ? 16.922 25.094 3.463 1 96.06 22 LEU B O 1
ATOM 1797 N N . GLU B 1 23 ? 15.703 24.891 5.324 1 95.94 23 GLU B N 1
ATOM 1798 C CA . GLU B 1 23 ? 16.438 25.969 5.984 1 95.94 23 GLU B CA 1
ATOM 1799 C C . GLU B 1 23 ? 17.906 25.609 6.172 1 95.94 23 GLU B C 1
ATOM 1801 O O . GLU B 1 23 ? 18.781 26.453 6.012 1 95.94 23 GLU B O 1
ATOM 1806 N N . ARG B 1 24 ? 18.125 24.406 6.566 1 94.88 24 ARG B N 1
ATOM 1807 C CA . ARG B 1 24 ? 19.5 23.938 6.742 1 94.88 24 ARG B CA 1
ATOM 1808 C C . ARG B 1 24 ? 20.266 23.969 5.418 1 94.88 24 ARG B C 1
ATOM 1810 O O . ARG B 1 24 ? 21.453 24.281 5.383 1 94.88 24 ARG B O 1
ATOM 1817 N N . LEU B 1 25 ? 19.578 23.672 4.363 1 92.94 25 LEU B N 1
ATOM 1818 C CA . LEU B 1 25 ? 20.203 23.531 3.055 1 92.94 25 LEU B CA 1
ATOM 1819 C C . LEU B 1 25 ? 20.406 24.891 2.398 1 92.94 25 LEU B C 1
ATOM 1821 O O . LEU B 1 25 ? 21.453 25.156 1.806 1 92.94 25 LEU B O 1
ATOM 1825 N N . TYR B 1 26 ? 19.422 25.75 2.539 1 93.25 26 TYR B N 1
ATOM 1826 C CA . TYR B 1 26 ? 19.406 26.953 1.707 1 93.25 26 TYR B CA 1
ATOM 1827 C C . TYR B 1 26 ? 19.516 28.219 2.559 1 93.25 26 TYR B C 1
ATOM 1829 O O . TYR B 1 26 ? 19.562 29.328 2.029 1 93.25 26 TYR B O 1
ATOM 1837 N N . GLY B 1 27 ? 19.5 28.078 3.848 1 94 27 GLY B N 1
ATOM 1838 C CA . GLY B 1 27 ? 19.406 29.234 4.727 1 94 27 GLY B CA 1
ATOM 1839 C C . GLY B 1 27 ? 17.969 29.625 5.047 1 94 27 GLY B C 1
ATOM 1840 O O . GLY B 1 27 ? 17.047 28.859 4.773 1 94 27 GLY B O 1
ATOM 1841 N N . PRO B 1 28 ? 17.734 30.797 5.672 1 95.31 28 PRO B N 1
ATOM 1842 C CA . PRO B 1 28 ? 16.391 31.188 6.094 1 95.31 28 PRO B CA 1
ATOM 1843 C C . PRO B 1 28 ? 15.453 31.406 4.914 1 95.31 28 PRO B C 1
ATOM 1845 O O . PRO B 1 28 ? 15.883 31.828 3.842 1 95.31 28 PRO B O 1
ATOM 1848 N N . ALA B 1 29 ? 14.258 31.109 5.152 1 95.31 29 ALA B N 1
ATOM 1849 C CA . ALA B 1 29 ? 13.227 31.344 4.141 1 95.31 29 ALA B CA 1
ATOM 1850 C C . ALA B 1 29 ? 13.148 32.812 3.781 1 95.31 29 ALA B C 1
ATOM 1852 O O . ALA B 1 29 ? 13.406 33.688 4.621 1 95.31 29 ALA B O 1
ATOM 1853 N N . SER B 1 30 ? 12.727 33.031 2.57 1 95.38 30 SER B N 1
ATOM 1854 C CA . SER B 1 30 ? 12.586 34.406 2.113 1 95.38 30 SER B CA 1
ATOM 1855 C C . SER B 1 30 ? 11.367 35.094 2.752 1 95.38 30 SER B C 1
ATOM 1857 O O . SER B 1 30 ? 10.273 34.5 2.766 1 95.38 30 SER B O 1
ATOM 1859 N N . LYS B 1 31 ? 11.602 36.312 3.203 1 90.62 31 LYS B N 1
ATOM 1860 C CA . LYS B 1 31 ? 10.508 37.094 3.768 1 90.62 31 LYS B CA 1
ATOM 1861 C C . LYS B 1 31 ? 9.719 37.781 2.67 1 90.62 31 LYS B C 1
ATOM 1863 O O . LYS B 1 31 ? 8.648 38.344 2.928 1 90.62 31 LYS B O 1
ATOM 1868 N N . ALA B 1 32 ? 10.227 37.656 1.538 1 91.19 32 ALA B N 1
ATOM 1869 C CA . ALA B 1 32 ? 9.641 38.375 0.424 1 91.19 32 ALA B CA 1
ATOM 1870 C C . ALA B 1 32 ? 8.562 37.562 -0.272 1 91.19 32 ALA B C 1
ATOM 1872 O O . ALA B 1 32 ? 7.812 38.094 -1.102 1 91.19 32 ALA B O 1
ATOM 1873 N N . VAL B 1 33 ? 8.578 36.312 0.061 1 91.88 33 VAL B N 1
ATOM 1874 C CA . VAL B 1 33 ? 7.586 35.438 -0.597 1 91.88 33 VAL B CA 1
ATOM 1875 C C . VAL B 1 33 ? 6.191 35.781 -0.069 1 91.88 33 VAL B C 1
ATOM 1877 O O . VAL B 1 33 ? 5.953 35.719 1.14 1 91.88 33 VAL B O 1
ATOM 1880 N N . ALA B 1 34 ? 5.332 36.125 -0.991 1 89.44 34 ALA B N 1
ATOM 1881 C CA . ALA B 1 34 ? 3.951 36.406 -0.622 1 89.44 34 ALA B CA 1
ATOM 1882 C C . ALA B 1 34 ? 3.203 35.125 -0.237 1 89.44 34 ALA B C 1
ATOM 1884 O O . ALA B 1 34 ? 3.398 34.094 -0.851 1 89.44 34 ALA B O 1
ATOM 1885 N N . LYS B 1 35 ? 2.359 35.281 0.768 1 87 35 LYS B N 1
ATOM 1886 C CA . LYS B 1 35 ? 1.488 34.156 1.118 1 87 35 LYS B CA 1
ATOM 1887 C C . LYS B 1 35 ? 0.395 33.969 0.072 1 87 35 LYS B C 1
ATOM 1889 O O . LYS B 1 35 ? 0.01 34.906 -0.615 1 87 35 LYS B O 1
ATOM 1894 N N . PRO B 1 36 ? -0.092 32.656 0.006 1 88.88 36 PRO B N 1
ATOM 1895 C CA . PRO B 1 36 ? -1.284 32.438 -0.821 1 88.88 36 PRO B CA 1
ATOM 1896 C C . PRO B 1 36 ? -2.457 33.344 -0.387 1 88.88 36 PRO B C 1
ATOM 1898 O O . PRO B 1 36 ? -2.498 33.781 0.757 1 88.88 36 PRO B O 1
ATOM 1901 N N . SER B 1 37 ? -3.385 33.5 -1.291 1 87.5 37 SER B N 1
ATOM 1902 C CA . SER B 1 37 ? -4.504 34.438 -1.079 1 87.5 37 SER B CA 1
ATOM 1903 C C . SER B 1 37 ? -5.371 33.969 0.092 1 87.5 37 SER B C 1
ATOM 1905 O O . SER B 1 37 ? -6 34.812 0.758 1 87.5 37 SER B O 1
ATOM 1907 N N . ASN B 1 38 ? -5.402 32.812 0.379 1 90.12 38 ASN B N 1
ATOM 1908 C CA . ASN B 1 38 ? -6.25 32.281 1.442 1 90.12 38 ASN B CA 1
ATOM 1909 C C . ASN B 1 38 ? -5.578 32.406 2.807 1 90.12 38 ASN B C 1
ATOM 1911 O O . ASN B 1 38 ? -6.148 31.984 3.82 1 90.12 38 ASN B O 1
ATOM 1915 N N . GLY B 1 39 ? -4.367 32.938 2.795 1 91.44 39 GLY B N 1
ATOM 1916 C CA . GLY B 1 39 ? -3.662 33.188 4.043 1 91.44 39 GLY B CA 1
ATOM 1917 C C . GLY B 1 39 ? -2.951 31.953 4.582 1 91.44 39 GLY B C 1
ATOM 1918 O O . GLY B 1 39 ? -2.291 32.031 5.621 1 91.44 39 GLY B O 1
ATOM 1919 N N . LEU B 1 40 ? -3.094 30.875 3.926 1 94.88 40 LEU B N 1
ATOM 1920 C CA . LEU B 1 40 ? -2.445 29.641 4.336 1 94.88 40 LEU B CA 1
ATOM 1921 C C . LEU B 1 40 ? -1.043 29.531 3.744 1 94.88 40 LEU B C 1
ATOM 1923 O O . LEU B 1 40 ? -0.612 30.422 3.002 1 94.88 40 LEU B O 1
ATOM 1927 N N . MET B 1 41 ? -0.313 28.578 4.164 1 96 41 MET B N 1
ATOM 1928 C CA . MET B 1 41 ? 1.016 28.328 3.613 1 96 41 MET B CA 1
ATOM 1929 C C . MET B 1 41 ? 0.929 27.5 2.328 1 96 41 MET B C 1
ATOM 1931 O O . MET B 1 41 ? -0.006 26.719 2.148 1 96 41 MET B O 1
ATOM 1935 N N . TYR B 1 42 ? 1.994 27.703 1.484 1 96.44 42 TYR B N 1
ATOM 1936 C CA . TYR B 1 42 ? 2.115 26.812 0.329 1 96.44 42 TYR B CA 1
ATOM 1937 C C . TYR B 1 42 ? 2.354 25.375 0.764 1 96.44 42 TYR B C 1
ATOM 1939 O O . TYR B 1 42 ? 3.143 25.125 1.676 1 96.44 42 TYR B O 1
ATOM 1947 N N . TYR B 1 43 ? 1.635 24.484 0.147 1 95.56 43 TYR B N 1
ATOM 1948 C CA . TYR B 1 43 ? 1.932 23.062 0.375 1 95.56 43 TYR B CA 1
ATOM 1949 C C . TYR B 1 43 ? 3.34 22.719 -0.097 1 95.56 43 TYR B C 1
ATOM 1951 O O . TYR B 1 43 ? 4.051 21.953 0.556 1 95.56 43 TYR B O 1
ATOM 1959 N N . ASP B 1 44 ? 3.676 23.203 -1.263 1 95.94 44 ASP B N 1
ATOM 1960 C CA . ASP B 1 44 ? 5.059 23.141 -1.728 1 95.94 44 ASP B CA 1
ATOM 1961 C C . ASP B 1 44 ? 5.934 24.156 -1.004 1 95.94 44 ASP B C 1
ATOM 1963 O O . ASP B 1 44 ? 6.09 25.297 -1.467 1 95.94 44 ASP B O 1
ATOM 1967 N N . LEU B 1 45 ? 6.617 23.766 -0.028 1 96.75 45 LEU B N 1
ATOM 1968 C CA . LEU B 1 45 ? 7.355 24.656 0.856 1 96.75 45 LEU B CA 1
ATOM 1969 C C . LEU B 1 45 ? 8.57 25.25 0.143 1 96.75 45 LEU B C 1
ATOM 1971 O O . LEU B 1 45 ? 9.117 26.266 0.575 1 96.75 45 LEU B O 1
ATOM 1975 N N . SER B 1 46 ? 9.008 24.578 -0.926 1 95.5 46 S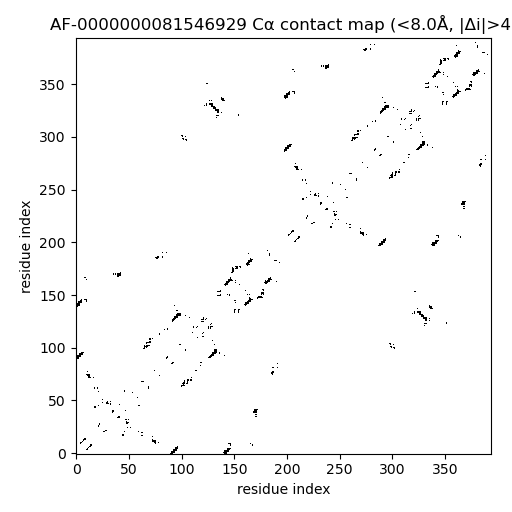ER B N 1
ATOM 1976 C CA . SER B 1 46 ? 10.195 25.062 -1.623 1 95.5 46 SER B CA 1
ATOM 1977 C C . SER B 1 46 ? 9.969 26.453 -2.211 1 95.5 46 SER B C 1
ATOM 1979 O O . SER B 1 46 ? 10.922 27.172 -2.521 1 95.5 46 SER B O 1
ATOM 1981 N N . LYS B 1 47 ? 8.727 26.859 -2.326 1 95.81 47 LYS B N 1
ATOM 1982 C CA . LYS B 1 47 ? 8.359 28.156 -2.871 1 95.81 47 LYS B CA 1
ATOM 1983 C C . LYS B 1 47 ? 8.883 29.297 -1.985 1 95.81 47 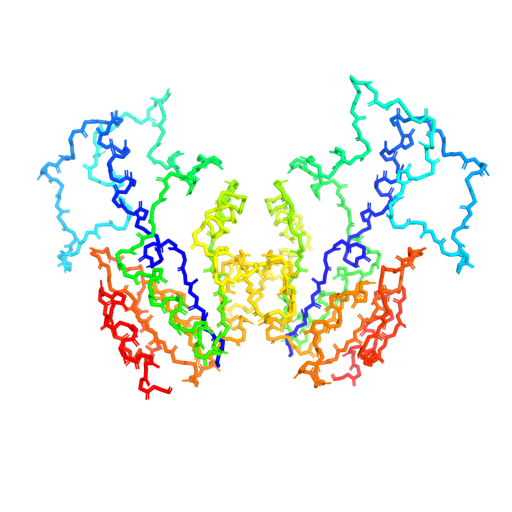LYS B C 1
ATOM 1985 O O . LYS B 1 47 ? 9.016 30.438 -2.438 1 95.81 47 LYS B O 1
ATOM 1990 N N . TYR B 1 48 ? 9.188 29.031 -0.774 1 96.44 48 TYR B N 1
ATOM 1991 C CA . TYR B 1 48 ? 9.664 30.047 0.161 1 96.44 48 TYR B CA 1
ATOM 1992 C C . TYR B 1 48 ? 11.156 30.297 -0.025 1 96.44 48 TYR B C 1
ATOM 1994 O O . TYR B 1 48 ? 11.727 31.188 0.61 1 96.44 48 TYR B O 1
ATOM 2002 N N . TRP B 1 49 ? 11.828 29.562 -0.928 1 94.88 49 TRP B N 1
ATOM 2003 C CA . TRP B 1 49 ? 13.219 29.766 -1.323 1 94.88 49 TRP B CA 1
ATOM 2004 C C . TRP B 1 49 ? 13.328 29.969 -2.83 1 94.88 49 TRP B C 1
ATOM 2006 O O . TRP B 1 49 ? 13.953 29.172 -3.527 1 94.88 49 TRP B O 1
ATOM 2016 N N . PRO B 1 50 ? 12.867 31.094 -3.268 1 92.88 50 PRO B N 1
ATOM 2017 C CA . PRO B 1 50 ? 12.82 31.312 -4.715 1 92.88 50 PRO B CA 1
ATOM 2018 C C . PRO B 1 50 ? 14.211 31.438 -5.336 1 92.88 50 PRO B C 1
ATOM 2020 O O . PRO B 1 50 ? 14.391 31.156 -6.527 1 92.88 50 PRO B O 1
ATOM 2023 N N . ASP B 1 51 ? 15.227 31.797 -4.574 1 88.81 51 ASP B N 1
ATOM 2024 C CA . ASP B 1 51 ? 16.562 32.062 -5.105 1 88.81 51 ASP B CA 1
ATOM 2025 C C . ASP B 1 51 ? 17.484 30.859 -4.836 1 88.81 51 ASP B C 1
ATOM 2027 O O . ASP B 1 51 ? 18.719 31 -4.898 1 88.81 51 ASP B O 1
ATOM 2031 N N . ARG B 1 52 ? 16.891 29.75 -4.461 1 88.44 52 ARG B N 1
ATOM 2032 C CA . ARG B 1 52 ? 17.703 28.562 -4.195 1 88.44 52 ARG B CA 1
ATOM 2033 C C . ARG B 1 52 ? 18.5 28.156 -5.434 1 88.44 52 ARG B C 1
ATOM 2035 O O . ARG B 1 52 ? 18.062 28.406 -6.562 1 88.44 52 ARG B O 1
ATOM 2042 N N . PRO B 1 53 ? 19.656 27.531 -5.223 1 81.25 53 PRO B N 1
ATOM 2043 C CA . PRO B 1 53 ? 20.469 27.094 -6.363 1 81.25 53 PRO B CA 1
ATOM 2044 C C . PRO B 1 53 ? 19.781 26.047 -7.227 1 81.25 53 PRO B C 1
ATOM 2046 O O . PRO B 1 53 ? 19.078 25.172 -6.699 1 81.25 53 PRO B O 1
ATOM 2049 N N . LYS B 1 54 ? 19.578 26.312 -8.398 1 70.81 54 LYS B N 1
ATOM 2050 C CA . LYS B 1 54 ? 18.875 25.391 -9.273 1 70.81 54 LYS B CA 1
ATOM 2051 C C . LYS B 1 54 ? 19.797 24.281 -9.773 1 70.81 54 LYS B C 1
ATOM 2053 O O . LYS B 1 54 ? 19.359 23.156 -10.023 1 70.81 54 LYS B O 1
ATOM 2058 N N . GLU B 1 55 ? 21.078 24.547 -9.984 1 65.44 55 GLU B N 1
ATOM 2059 C CA . GLU B 1 55 ? 21.969 23.594 -10.656 1 65.44 55 GLU B CA 1
ATOM 2060 C C . GLU B 1 55 ? 22.938 22.953 -9.672 1 65.44 55 GLU B C 1
ATOM 2062 O O . GLU B 1 55 ? 23.328 23.578 -8.68 1 65.44 55 GLU B O 1
ATOM 2067 N N . ASN B 1 56 ? 23.266 21.531 -9.945 1 64 56 ASN B N 1
ATOM 2068 C CA . ASN B 1 56 ? 24.344 20.672 -9.445 1 64 56 ASN B CA 1
ATOM 2069 C C . ASN B 1 56 ? 24.25 20.484 -7.934 1 64 56 ASN B C 1
ATOM 2071 O O . ASN B 1 56 ? 25.219 20.094 -7.293 1 64 56 ASN B O 1
ATOM 2075 N N . ILE B 1 57 ? 23 20.984 -7.355 1 75.5 57 ILE B N 1
ATOM 2076 C CA . ILE B 1 57 ? 22.875 20.828 -5.91 1 75.5 57 ILE B CA 1
ATOM 2077 C C . ILE B 1 57 ? 21.609 20.031 -5.578 1 75.5 57 ILE B C 1
ATOM 2079 O O . ILE B 1 57 ? 20.766 19.828 -6.441 1 75.5 57 ILE B O 1
ATOM 2083 N N . ILE B 1 58 ? 21.656 19.531 -4.422 1 88.19 58 ILE B N 1
ATOM 2084 C CA . ILE B 1 58 ? 20.516 18.844 -3.822 1 88.19 58 ILE B CA 1
ATOM 2085 C C . ILE B 1 58 ? 19.281 19.734 -3.932 1 88.19 58 ILE B C 1
ATOM 2087 O O . ILE B 1 58 ? 19.312 20.906 -3.547 1 88.19 58 ILE B O 1
ATOM 2091 N N . GLY B 1 59 ? 18.203 19.188 -4.652 1 93.12 59 GLY B N 1
ATOM 2092 C CA . GLY B 1 59 ? 16.953 19.922 -4.812 1 93.12 59 GLY B CA 1
ATOM 2093 C C . GLY B 1 59 ? 16.031 19.797 -3.611 1 93.12 59 GLY B C 1
ATOM 2094 O O . GLY B 1 59 ? 16.219 18.906 -2.771 1 93.12 59 GLY B O 1
ATOM 2095 N N . PRO B 1 60 ? 15.078 20.75 -3.561 1 94.12 60 PRO B N 1
ATOM 2096 C CA . PRO B 1 60 ? 14.211 20.766 -2.381 1 94.12 60 PRO B CA 1
ATOM 2097 C C . PRO B 1 60 ? 13.422 19.484 -2.201 1 94.12 60 PRO B C 1
ATOM 2099 O O . PRO B 1 60 ? 13.109 19.094 -1.072 1 94.12 60 PRO B O 1
ATOM 2102 N N . PHE B 1 61 ? 13.203 18.828 -3.289 1 94.38 61 PHE B N 1
ATOM 2103 C CA . PHE B 1 61 ? 12.344 17.641 -3.209 1 94.38 61 PHE B CA 1
ATOM 2104 C C . PHE B 1 61 ? 13.164 16.391 -2.904 1 94.38 61 PHE B C 1
ATOM 2106 O O . PHE B 1 61 ? 12.602 15.32 -2.693 1 94.38 61 PHE B O 1
ATOM 2113 N N . ASP B 1 62 ? 14.469 16.578 -2.863 1 93.94 62 ASP B N 1
ATOM 2114 C CA . ASP B 1 62 ? 15.32 15.445 -2.51 1 93.94 62 ASP B CA 1
ATOM 2115 C C . ASP B 1 62 ? 15.078 15.008 -1.065 1 93.94 62 ASP B C 1
ATOM 2117 O O . ASP B 1 62 ? 15.391 13.875 -0.692 1 93.94 62 ASP B O 1
ATOM 2121 N N . PHE B 1 63 ? 14.516 15.93 -0.282 1 94.81 63 PHE B N 1
ATOM 2122 C CA . PHE B 1 63 ? 14.078 15.594 1.069 1 94.81 63 PHE B CA 1
ATOM 2123 C C . PHE B 1 63 ? 13.234 14.328 1.069 1 94.81 63 PHE B C 1
ATOM 2125 O O . PHE B 1 63 ? 13.445 13.438 1.897 1 94.81 63 PHE B O 1
ATOM 2132 N N . TRP B 1 64 ? 12.391 14.148 0.104 1 95.19 64 TRP B N 1
ATOM 2133 C CA . TRP B 1 64 ? 11.383 13.094 0.059 1 95.19 64 TRP B CA 1
ATOM 2134 C C . TRP B 1 64 ? 11.977 11.797 -0.495 1 95.19 64 TRP B C 1
ATOM 2136 O O . TRP B 1 64 ? 11.352 10.742 -0.416 1 95.19 64 TRP B O 1
ATOM 2146 N N . SER B 1 65 ? 13.195 11.891 -0.995 1 92.38 65 SER B N 1
ATOM 2147 C CA . SER B 1 65 ? 13.82 10.727 -1.616 1 92.38 65 SER B CA 1
ATOM 2148 C C . SER B 1 65 ? 14.711 9.977 -0.627 1 92.38 65 SER B C 1
ATOM 2150 O O . SER B 1 65 ? 15.258 8.922 -0.951 1 92.38 65 SER B O 1
ATOM 2152 N N . ASP B 1 66 ? 14.852 10.594 0.568 1 93.75 66 ASP B N 1
ATOM 2153 C CA . ASP B 1 66 ? 15.648 9.938 1.602 1 93.75 66 ASP B CA 1
ATOM 2154 C C . ASP B 1 66 ? 15.008 8.625 2.047 1 93.75 66 ASP B C 1
ATOM 2156 O O . ASP B 1 66 ? 13.906 8.633 2.604 1 93.75 66 ASP B O 1
ATOM 2160 N N . PRO B 1 67 ? 15.68 7.449 1.885 1 92.25 67 PRO B N 1
ATOM 2161 C CA . PRO B 1 67 ? 15.086 6.168 2.258 1 92.25 67 PRO B CA 1
ATOM 2162 C C . PRO B 1 67 ? 14.938 6.004 3.77 1 92.25 67 PRO B C 1
ATOM 2164 O O . PRO B 1 67 ? 14.273 5.07 4.23 1 92.25 67 PRO B O 1
ATOM 2167 N N . PHE B 1 68 ? 15.445 6.867 4.535 1 95.12 68 PHE B N 1
ATOM 2168 C CA . PHE B 1 68 ? 15.359 6.805 5.992 1 95.12 68 PHE B CA 1
ATOM 2169 C C . PHE B 1 68 ? 14.523 7.957 6.531 1 95.12 68 PHE B C 1
ATOM 2171 O O . PHE B 1 68 ? 14.523 8.219 7.738 1 95.12 68 PHE B O 1
ATOM 2178 N N . LEU B 1 69 ? 13.852 8.664 5.703 1 96.56 69 LEU B N 1
ATOM 2179 C CA . LEU B 1 69 ? 13.172 9.914 6.051 1 96.56 69 LEU B CA 1
ATOM 2180 C C . LEU B 1 69 ? 12.336 9.742 7.312 1 96.56 69 LEU B C 1
ATOM 2182 O O . LEU B 1 69 ? 12.516 10.469 8.289 1 96.56 69 LEU B O 1
ATOM 2186 N N . TYR B 1 70 ? 11.508 8.75 7.406 1 97.38 70 TYR B N 1
ATOM 2187 C CA . TYR B 1 70 ? 10.523 8.641 8.477 1 97.38 70 TYR B CA 1
ATOM 2188 C C . TYR B 1 70 ? 11.148 8.055 9.734 1 97.38 70 TYR B C 1
ATOM 2190 O O . TYR B 1 70 ? 10.555 8.125 10.812 1 97.38 70 TYR B O 1
ATOM 2198 N N . ASP B 1 71 ? 12.336 7.508 9.617 1 96 71 ASP B N 1
ATOM 2199 C CA . ASP B 1 71 ? 13.062 7.016 10.789 1 96 71 ASP B CA 1
ATOM 2200 C C . ASP B 1 71 ? 13.398 8.156 11.742 1 96 71 ASP B C 1
ATOM 2202 O O . ASP B 1 71 ? 13.594 7.934 12.945 1 96 71 ASP B O 1
ATOM 2206 N N . PHE B 1 72 ? 13.32 9.375 11.227 1 94.12 72 PHE B N 1
ATOM 2207 C CA . PHE B 1 72 ? 13.758 10.516 12.023 1 94.12 72 PHE B CA 1
ATOM 2208 C C . PHE B 1 72 ? 12.586 11.438 12.336 1 94.12 72 PHE B C 1
ATOM 2210 O O . PHE B 1 72 ? 12.773 12.508 12.922 1 94.12 72 PHE B O 1
ATOM 2217 N N . LEU B 1 73 ? 11.469 11.07 11.938 1 96.75 73 LEU B N 1
ATOM 2218 C CA . LEU B 1 73 ? 10.289 11.891 12.188 1 96.75 73 LEU B CA 1
ATOM 2219 C C . LEU B 1 73 ? 9.547 11.414 13.43 1 96.75 73 LEU B C 1
ATOM 2221 O O . LEU B 1 73 ? 9.852 10.344 13.961 1 96.75 73 LEU B O 1
ATOM 2225 N N . LYS B 1 74 ? 8.727 12.281 13.961 1 95.69 74 LYS B N 1
ATOM 2226 C CA . LYS B 1 74 ? 7.941 11.977 15.156 1 95.69 74 LYS B CA 1
ATOM 2227 C C . LYS B 1 74 ? 6.449 12.133 14.883 1 95.69 74 LYS B C 1
ATOM 2229 O O . LYS B 1 74 ? 6.051 12.922 14.023 1 95.69 74 LYS B O 1
ATOM 2234 N N . PRO B 1 75 ? 5.66 11.367 15.594 1 97.5 75 PRO B N 1
ATOM 2235 C CA . PRO B 1 75 ? 4.215 11.57 15.469 1 97.5 75 PRO B CA 1
ATOM 2236 C C . PRO B 1 75 ? 3.771 12.945 15.969 1 97.5 75 PRO B C 1
ATOM 2238 O O . PRO B 1 75 ? 4.469 13.57 16.766 1 97.5 75 PRO B O 1
ATOM 2241 N N . GLU B 1 76 ? 2.637 13.344 15.438 1 97.88 76 GLU B N 1
ATOM 2242 C CA . GLU B 1 76 ? 1.977 14.531 15.969 1 97.88 76 GLU B CA 1
ATOM 2243 C C . GLU B 1 76 ? 1.68 14.383 17.453 1 97.88 76 GLU B C 1
ATOM 2245 O O . GLU B 1 76 ? 1.478 13.266 17.938 1 97.88 76 GLU B O 1
ATOM 2250 N N . GLU B 1 77 ? 1.649 15.578 18.109 1 97.19 77 GLU B N 1
ATOM 2251 C CA . GLU B 1 77 ? 1.33 15.578 19.531 1 97.19 77 GLU B CA 1
ATOM 2252 C C . GLU B 1 77 ? -0.026 14.93 19.781 1 97.19 77 GLU B C 1
ATOM 2254 O O . GLU B 1 77 ? -1.013 15.25 19.125 1 97.19 77 GLU B O 1
ATOM 2259 N N . GLY B 1 78 ? -0.055 13.953 20.688 1 98.12 78 GLY B N 1
ATOM 2260 C CA . GLY B 1 78 ? -1.294 13.328 21.125 1 98.12 78 GLY B CA 1
ATOM 2261 C C . GLY B 1 78 ? -1.711 12.156 20.25 1 98.12 78 GLY B C 1
ATOM 2262 O O . GLY B 1 78 ? -2.586 11.375 20.625 1 98.12 78 GLY B O 1
ATOM 2263 N N . ALA B 1 79 ? -1.091 12 19.109 1 98.56 79 ALA B N 1
ATOM 2264 C CA . ALA B 1 79 ? -1.534 11.008 18.141 1 98.56 79 ALA B CA 1
ATOM 2265 C C . ALA B 1 79 ? -1.396 9.594 18.688 1 98.56 79 ALA B C 1
ATOM 2267 O O . ALA B 1 79 ? -2.33 8.789 18.609 1 98.56 79 ALA B O 1
ATOM 2268 N N . ILE B 1 80 ? -0.256 9.32 19.312 1 98.44 80 ILE B N 1
ATOM 2269 C CA . ILE B 1 80 ? 0.017 7.977 19.812 1 98.44 80 ILE B CA 1
ATOM 2270 C C . ILE B 1 80 ? -0.938 7.652 20.969 1 98.44 80 ILE B C 1
ATOM 2272 O O . ILE B 1 80 ? -1.505 6.559 21.016 1 98.44 80 ILE B O 1
ATOM 2276 N N . GLU B 1 81 ? -1.139 8.625 21.812 1 98.31 81 GLU B N 1
ATOM 2277 C CA . GLU B 1 81 ? -2.064 8.445 22.922 1 98.31 81 GLU B CA 1
ATOM 2278 C C . GLU B 1 81 ? -3.477 8.156 22.422 1 98.31 81 GLU B C 1
ATOM 2280 O O . GLU B 1 81 ? -4.141 7.242 22.922 1 98.31 81 GLU B O 1
ATOM 2285 N N . VAL B 1 82 ? -3.896 8.852 21.531 1 98.69 82 VAL B N 1
ATOM 2286 C CA . VAL B 1 82 ? -5.238 8.68 20.984 1 98.69 82 VAL B CA 1
ATOM 2287 C C . VAL B 1 82 ? -5.348 7.316 20.312 1 98.69 82 VAL B C 1
ATOM 2289 O O . VAL B 1 82 ? -6.324 6.594 20.516 1 98.69 82 VAL B O 1
ATOM 2292 N N . MET B 1 83 ? -4.355 6.926 19.5 1 98.69 83 MET B N 1
ATOM 2293 C CA . MET B 1 83 ? -4.375 5.633 18.828 1 98.69 83 MET B CA 1
ATOM 2294 C C . MET B 1 83 ? -4.406 4.488 19.828 1 98.69 83 MET B C 1
ATOM 2296 O O . MET B 1 83 ? -5.137 3.514 19.641 1 98.69 83 MET B O 1
ATOM 2300 N N . LYS B 1 84 ? -3.611 4.656 20.859 1 98.31 84 LYS B N 1
ATOM 2301 C CA . LYS B 1 84 ? -3.6 3.652 21.922 1 98.31 84 LYS B CA 1
ATOM 2302 C C . LYS B 1 84 ? -4.988 3.475 22.516 1 98.31 84 LYS B C 1
ATOM 2304 O O . LYS B 1 84 ? -5.441 2.346 22.719 1 98.31 84 LYS B O 1
ATOM 2309 N N . ASP B 1 85 ? -5.59 4.543 22.781 1 98.25 85 ASP B N 1
ATOM 2310 C CA . ASP B 1 85 ? -6.934 4.516 23.344 1 98.25 85 ASP B CA 1
ATOM 2311 C C . ASP B 1 85 ? -7.922 3.863 22.391 1 98.25 85 ASP B C 1
ATOM 2313 O O . ASP B 1 85 ? -8.75 3.051 22.797 1 98.25 85 ASP B O 1
ATOM 2317 N N . LEU B 1 86 ? -7.883 4.184 21.109 1 98.31 86 LEU B N 1
ATOM 2318 C CA . LEU B 1 86 ? -8.773 3.619 20.109 1 98.31 86 LEU B CA 1
ATOM 2319 C C . LEU B 1 86 ? -8.625 2.104 20.031 1 98.31 86 LEU B C 1
ATOM 2321 O O . LEU B 1 86 ? -9.617 1.377 20 1 98.31 86 LEU B O 1
ATOM 2325 N N . VAL B 1 87 ? -7.383 1.664 20.031 1 98.19 87 VAL B N 1
ATOM 2326 C CA . VAL B 1 87 ? -7.109 0.232 19.953 1 98.19 87 VAL B CA 1
ATOM 2327 C C . VAL B 1 87 ? -7.613 -0.458 21.219 1 98.19 87 VAL B C 1
ATOM 2329 O O . VAL B 1 87 ? -8.211 -1.533 21.156 1 98.19 87 VAL B O 1
ATOM 2332 N N . ALA B 1 88 ? -7.41 0.184 22.375 1 97.81 88 ALA B N 1
ATOM 2333 C CA . ALA B 1 88 ? -7.871 -0.361 23.656 1 97.81 88 ALA B CA 1
ATOM 2334 C C . ALA B 1 88 ? -9.391 -0.516 23.672 1 97.81 88 ALA B C 1
ATOM 2336 O O . ALA B 1 88 ? -9.922 -1.426 24.312 1 97.81 88 ALA B O 1
ATOM 2337 N N . ARG B 1 89 ? -10.039 0.292 22.953 1 97.5 89 ARG B N 1
ATOM 2338 C CA . ARG B 1 89 ? -11.5 0.264 22.906 1 97.5 89 ARG B CA 1
ATOM 2339 C C . ARG B 1 89 ? -11.992 -0.731 21.844 1 97.5 89 ARG B C 1
ATOM 2341 O O . ARG B 1 89 ? -13.195 -0.878 21.641 1 97.5 89 ARG B O 1
ATOM 2348 N N . GLY B 1 90 ? -11.125 -1.314 21.109 1 96.62 90 GLY B N 1
ATOM 2349 C CA . GLY B 1 90 ? -11.477 -2.406 20.203 1 96.62 90 GLY B CA 1
ATOM 2350 C C . GLY B 1 90 ? -11.477 -2.004 18.75 1 96.62 90 GLY B C 1
ATOM 2351 O O . GLY B 1 90 ? -11.797 -2.812 17.875 1 96.62 90 GLY B O 1
ATOM 2352 N N . HIS B 1 91 ? -11.133 -0.752 18.422 1 97.75 91 HIS B N 1
ATOM 2353 C CA . HIS B 1 91 ? -11.055 -0.319 17.031 1 97.75 91 HIS B CA 1
ATOM 2354 C C . HIS B 1 91 ? -9.805 -0.873 16.359 1 97.75 91 HIS B C 1
ATOM 2356 O O . HIS B 1 91 ? -8.844 -1.253 17.031 1 97.75 91 HIS B O 1
ATOM 2362 N N . LYS B 1 92 ? -9.859 -1.049 15.062 1 97.62 92 LYS B N 1
ATOM 2363 C CA . LYS B 1 92 ? -8.711 -1.392 14.234 1 97.62 92 LYS B CA 1
ATOM 2364 C C . LYS B 1 92 ? -8.211 -0.176 13.453 1 97.62 92 LYS B C 1
ATOM 2366 O O . LYS B 1 92 ? -8.984 0.738 13.156 1 97.62 92 LYS B O 1
ATOM 2371 N N . LEU B 1 93 ? -6.977 -0.175 13.219 1 98.62 93 LEU B N 1
ATOM 2372 C CA . LEU B 1 93 ? -6.387 0.966 12.523 1 98.62 93 LEU B CA 1
ATOM 2373 C C . LEU B 1 93 ? -5.816 0.547 11.18 1 98.62 93 LEU B C 1
ATOM 2375 O O . LEU B 1 93 ? -5.156 -0.49 11.07 1 98.62 93 LEU B O 1
ATOM 2379 N N . ALA B 1 94 ? -6.105 1.28 10.172 1 98.56 94 ALA B N 1
ATOM 2380 C CA . ALA B 1 94 ? -5.512 1.176 8.844 1 98.56 94 ALA B CA 1
ATOM 2381 C C . ALA B 1 94 ? -4.719 2.434 8.492 1 98.56 94 ALA B C 1
ATOM 2383 O O . ALA B 1 94 ? -5.301 3.496 8.266 1 98.56 94 ALA B O 1
ATOM 2384 N N . PHE B 1 95 ? -3.379 2.285 8.492 1 98.88 95 PHE B N 1
ATOM 2385 C CA . PHE B 1 95 ? -2.566 3.391 7.996 1 98.88 95 PHE B CA 1
ATOM 2386 C C . PHE B 1 95 ? -2.545 3.406 6.473 1 98.88 95 PHE B C 1
ATOM 2388 O O . PHE B 1 95 ? -2.197 2.406 5.84 1 98.88 95 PHE B O 1
ATOM 2395 N N . ILE B 1 96 ? -2.963 4.512 5.855 1 98.81 96 ILE B N 1
ATOM 2396 C CA . ILE B 1 96 ? -3.076 4.613 4.402 1 98.81 96 ILE B CA 1
ATOM 2397 C C . ILE B 1 96 ? -2.273 5.812 3.904 1 98.81 96 ILE B C 1
ATOM 2399 O O . ILE B 1 96 ? -2.568 6.957 4.258 1 98.81 96 ILE B O 1
ATOM 2403 N N . SER B 1 97 ? -1.294 5.559 3.092 1 98.5 97 SER B N 1
ATOM 2404 C CA . SER B 1 97 ? -0.367 6.637 2.764 1 98.5 97 SER B CA 1
ATOM 2405 C C . SER B 1 97 ? 0.144 6.508 1.332 1 98.5 97 SER B C 1
ATOM 2407 O O . SER B 1 97 ? 0.367 5.398 0.844 1 98.5 97 SER B O 1
ATOM 2409 N N . VAL B 1 98 ? 0.26 7.621 0.656 1 96.56 98 VAL B N 1
ATOM 2410 C CA . VAL B 1 98 ? 0.998 7.645 -0.603 1 96.56 98 VAL B CA 1
ATOM 2411 C C . VAL B 1 98 ? 2.49 7.477 -0.329 1 96.56 98 VAL B C 1
ATOM 2413 O O . VAL B 1 98 ? 3.057 8.18 0.515 1 96.56 98 VAL B O 1
ATOM 2416 N N . CYS B 1 99 ? 3.078 6.531 -1.054 1 95.88 99 CYS B N 1
ATOM 2417 C CA . CYS B 1 99 ? 4.5 6.262 -0.865 1 95.88 99 CYS B CA 1
ATOM 2418 C C . CYS B 1 99 ? 5.266 6.445 -2.168 1 95.88 99 CYS B C 1
ATOM 2420 O O . CYS B 1 99 ? 4.875 5.906 -3.205 1 95.88 99 CYS B O 1
ATOM 2422 N N . LYS B 1 100 ? 6.309 7.258 -2.049 1 88.94 100 LYS B N 1
ATOM 2423 C CA . LYS B 1 100 ? 7.316 7.305 -3.102 1 88.94 100 LYS B CA 1
ATOM 2424 C C . LYS B 1 100 ? 8.406 6.258 -2.867 1 88.94 100 LYS B C 1
ATOM 2426 O O . LYS B 1 100 ? 8.344 5.496 -1.899 1 88.94 100 LYS B O 1
ATOM 2431 N N . LYS B 1 101 ? 9.352 6.277 -3.85 1 83.62 101 LYS B N 1
ATOM 2432 C CA . LYS B 1 101 ? 10.477 5.355 -3.691 1 83.62 101 LYS B CA 1
ATOM 2433 C C . LYS B 1 101 ? 11.148 5.539 -2.334 1 83.62 101 LYS B C 1
ATOM 2435 O O . LYS B 1 101 ? 11.484 6.66 -1.947 1 83.62 101 LYS B O 1
ATOM 2440 N N . GLY B 1 102 ? 11.281 4.438 -1.615 1 84.81 102 GLY B N 1
ATOM 2441 C CA . GLY B 1 102 ? 11.945 4.469 -0.325 1 84.81 102 GLY B CA 1
ATOM 2442 C C . GLY B 1 102 ? 11.008 4.773 0.828 1 84.81 102 GLY B C 1
ATOM 2443 O O . GLY B 1 102 ? 11.352 4.539 1.989 1 84.81 102 GLY B O 1
ATOM 2444 N N . HIS B 1 103 ? 9.812 5.238 0.545 1 94.25 103 HIS B N 1
ATOM 2445 C CA . HIS B 1 103 ? 8.898 5.645 1.604 1 94.25 103 HIS B CA 1
ATOM 2446 C C . HIS B 1 103 ? 8.289 4.43 2.301 1 94.25 103 HIS B C 1
ATOM 2448 O O . HIS B 1 103 ? 8.055 4.457 3.512 1 94.25 103 HIS B O 1
ATOM 2454 N N . LEU B 1 104 ? 8.062 3.436 1.516 1 95.31 104 LEU B N 1
ATOM 2455 C CA . LEU B 1 104 ? 7.359 2.281 2.07 1 95.31 104 LEU B CA 1
ATOM 2456 C C . LEU B 1 104 ? 8.125 1.7 3.254 1 95.31 104 LEU B C 1
ATOM 2458 O O . LEU B 1 104 ? 7.559 1.504 4.332 1 95.31 104 LEU B O 1
ATOM 2462 N N . ALA B 1 105 ? 9.406 1.471 3.08 1 94.12 105 ALA B N 1
ATOM 2463 C CA . ALA B 1 105 ? 10.211 0.851 4.125 1 94.12 105 ALA B CA 1
ATOM 2464 C C . ALA B 1 105 ? 10.328 1.765 5.344 1 94.12 105 ALA B C 1
ATOM 2466 O O . ALA B 1 105 ? 10.133 1.324 6.48 1 94.12 105 ALA B O 1
ATOM 2467 N N . SER B 1 106 ? 10.656 2.994 5.141 1 96.19 106 SER B N 1
ATOM 2468 C CA . SER B 1 106 ? 10.852 3.912 6.254 1 96.19 106 SER B CA 1
ATOM 2469 C C . SER B 1 106 ? 9.547 4.184 6.992 1 96.19 106 SER B C 1
ATOM 2471 O O . SER B 1 106 ? 9.531 4.258 8.227 1 96.19 106 SER B O 1
ATOM 2473 N N . LYS B 1 107 ? 8.398 4.312 6.254 1 97.44 107 LYS B N 1
ATOM 2474 C CA . LYS B 1 107 ? 7.105 4.473 6.922 1 97.44 107 LYS B CA 1
ATOM 2475 C C . LYS B 1 107 ? 6.75 3.23 7.734 1 97.44 107 LYS B C 1
ATOM 2477 O O . LYS B 1 107 ? 6.215 3.338 8.836 1 97.44 107 LYS B O 1
ATOM 2482 N N . SER B 1 108 ? 7.031 2.1 7.184 1 96.44 108 SER B N 1
ATOM 2483 C CA . SER B 1 108 ? 6.773 0.86 7.914 1 96.44 108 SER B CA 1
ATOM 2484 C C . SER B 1 108 ? 7.555 0.814 9.219 1 96.44 108 SER B C 1
ATOM 2486 O O . SER B 1 108 ? 6.996 0.497 10.273 1 96.44 108 SER B O 1
ATOM 2488 N N . ARG B 1 109 ? 8.812 1.111 9.156 1 96.25 109 ARG B N 1
ATOM 2489 C CA . ARG B 1 109 ? 9.641 1.118 10.359 1 96.25 109 ARG B CA 1
ATOM 2490 C C . ARG B 1 109 ? 9.141 2.148 11.359 1 96.25 109 ARG B C 1
ATOM 2492 O O . ARG B 1 109 ? 9.094 1.879 12.562 1 96.25 109 ARG B O 1
ATOM 2499 N N . PHE B 1 110 ? 8.766 3.281 10.883 1 97.81 110 PHE B N 1
ATOM 2500 C CA . PHE B 1 110 ? 8.211 4.336 11.719 1 97.81 110 PHE B CA 1
ATOM 2501 C C . PHE B 1 110 ? 6.977 3.848 12.469 1 97.81 110 PHE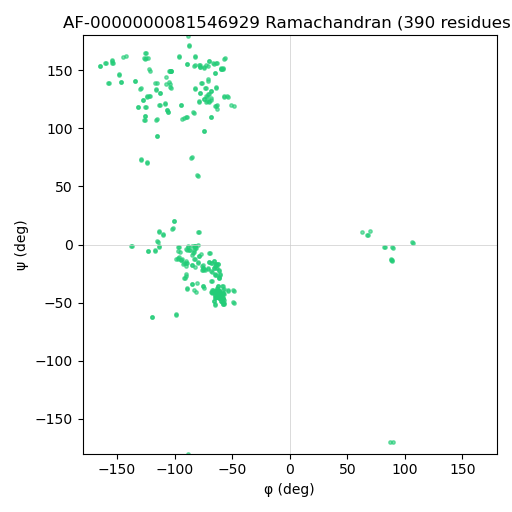 B C 1
ATOM 2503 O O . PHE B 1 110 ? 6.887 3.996 13.688 1 97.81 110 PHE B O 1
ATOM 2510 N N . LEU B 1 111 ? 6.039 3.27 11.75 1 98.12 111 LEU B N 1
ATOM 2511 C CA . LEU B 1 111 ? 4.785 2.809 12.336 1 98.12 111 LEU B CA 1
ATOM 2512 C C . LEU B 1 111 ? 5.039 1.725 13.375 1 98.12 111 LEU B C 1
ATOM 2514 O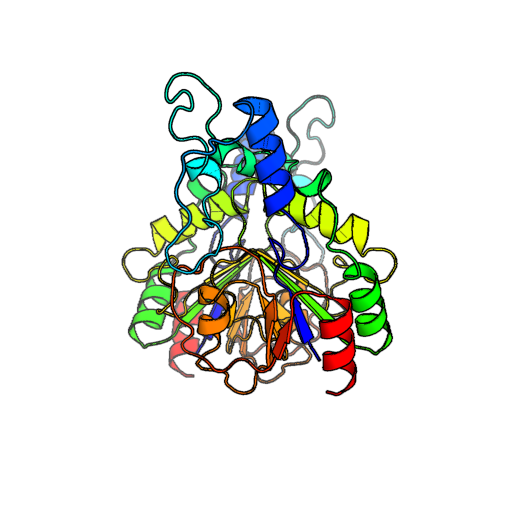 O . LEU B 1 111 ? 4.484 1.772 14.477 1 98.12 111 LEU B O 1
ATOM 2518 N N . LYS B 1 112 ? 5.855 0.856 13.062 1 97.25 112 LYS B N 1
ATOM 2519 C CA . LYS B 1 112 ? 6.16 -0.219 14 1 97.25 112 LYS B CA 1
ATOM 2520 C C . LYS B 1 112 ? 6.836 0.323 15.258 1 97.25 112 LYS B C 1
ATOM 2522 O O . LYS B 1 112 ? 6.492 -0.072 16.375 1 97.25 112 LYS B O 1
ATOM 2527 N N . ARG B 1 113 ? 7.75 1.21 15.078 1 97.12 113 ARG B N 1
ATOM 2528 C CA . ARG B 1 113 ? 8.477 1.81 16.188 1 97.12 113 ARG B CA 1
ATOM 2529 C C . ARG B 1 113 ? 7.527 2.479 17.172 1 97.12 113 ARG B C 1
ATOM 2531 O O . ARG B 1 113 ? 7.688 2.354 18.391 1 97.12 113 ARG B O 1
ATOM 2538 N N . TRP B 1 114 ? 6.523 3.102 16.672 1 97.56 114 TRP B N 1
ATOM 2539 C CA . TRP B 1 114 ? 5.703 3.961 17.516 1 97.56 114 TRP B CA 1
ATOM 2540 C C . TRP B 1 114 ? 4.445 3.232 17.969 1 97.56 114 TRP B C 1
ATOM 2542 O O . TRP B 1 114 ? 3.766 3.68 18.906 1 97.56 114 TRP B O 1
ATOM 2552 N N . THR B 1 115 ? 4.16 2.086 17.359 1 97.62 115 THR B N 1
ATOM 2553 C CA . THR B 1 115 ? 2.859 1.511 17.672 1 97.62 115 THR B CA 1
ATOM 2554 C C . THR B 1 115 ? 3.012 0.095 18.219 1 97.62 115 THR B C 1
ATOM 2556 O O . THR B 1 115 ? 2.045 -0.499 18.703 1 97.62 115 THR B O 1
ATOM 2559 N N . SER B 1 116 ? 4.176 -0.499 18.25 1 96.81 116 SER B N 1
ATOM 2560 C CA . SER B 1 116 ? 4.395 -1.912 18.531 1 96.81 116 SER B CA 1
ATOM 2561 C C . SER B 1 116 ? 3.98 -2.248 19.969 1 96.81 116 SER B C 1
ATOM 2563 O O . SER B 1 116 ? 3.725 -3.412 20.281 1 96.81 116 SER B O 1
ATOM 2565 N N . ASP B 1 117 ? 3.865 -1.226 20.828 1 96.75 117 ASP B N 1
ATOM 2566 C CA . ASP B 1 117 ? 3.523 -1.466 22.234 1 96.75 117 ASP B CA 1
ATOM 2567 C C . ASP B 1 117 ? 2.041 -1.796 22.391 1 96.75 117 ASP B C 1
ATOM 2569 O O . ASP B 1 117 ? 1.622 -2.338 23.406 1 96.75 117 ASP B O 1
ATOM 2573 N N . PHE B 1 118 ? 1.247 -1.44 21.328 1 97.44 118 PHE B N 1
ATOM 2574 C CA . PHE B 1 118 ? -0.181 -1.64 21.547 1 97.44 118 PHE B CA 1
ATOM 2575 C C . PHE B 1 118 ? -0.838 -2.24 20.312 1 97.44 118 PHE B C 1
ATOM 2577 O O . PHE B 1 118 ? -2.033 -2.543 20.328 1 97.44 118 PHE B O 1
ATOM 2584 N N . MET B 1 119 ? -0.098 -2.453 19.297 1 96.06 119 MET B N 1
ATOM 2585 C CA . MET B 1 119 ? -0.604 -3.156 18.125 1 96.06 119 MET B CA 1
ATOM 2586 C C . MET B 1 119 ? 0.53 -3.838 17.359 1 96.06 119 MET B C 1
ATOM 2588 O O . MET B 1 119 ? 1.696 -3.477 17.531 1 96.06 119 MET B O 1
ATOM 2592 N N . ASP B 1 120 ? 0.181 -4.812 16.578 1 94.44 120 ASP B N 1
ATOM 2593 C CA . ASP B 1 120 ? 1.137 -5.566 15.773 1 94.44 120 ASP B CA 1
ATOM 2594 C C . ASP B 1 120 ? 0.73 -5.57 14.305 1 94.44 120 ASP B C 1
ATOM 2596 O O . ASP B 1 120 ? -0.222 -6.254 13.922 1 94.44 120 ASP B O 1
ATOM 2600 N N . LEU B 1 121 ? 1.486 -4.887 13.508 1 93.75 121 LEU B N 1
ATOM 2601 C CA . LEU B 1 121 ? 1.166 -4.734 12.094 1 93.75 121 LEU B CA 1
ATOM 2602 C C . LEU B 1 121 ? 1.56 -5.984 11.312 1 93.75 121 LEU B C 1
ATOM 2604 O O . LEU B 1 121 ? 1.144 -6.164 10.164 1 93.75 121 LEU B O 1
ATOM 2608 N N . ASP B 1 122 ? 2.295 -6.895 11.984 1 89.06 122 ASP B N 1
ATOM 2609 C CA . ASP B 1 122 ? 2.727 -8.117 11.312 1 89.06 122 ASP B CA 1
ATOM 2610 C C . ASP B 1 122 ? 1.776 -9.273 11.625 1 89.06 122 ASP B C 1
ATOM 2612 O O . ASP B 1 122 ? 1.839 -10.328 10.984 1 89.06 122 ASP B O 1
ATOM 2616 N N . ASP B 1 123 ? 0.944 -8.992 12.586 1 89.38 123 ASP B N 1
ATOM 2617 C CA . ASP B 1 123 ? -0.062 -9.984 12.938 1 89.38 123 ASP B CA 1
ATOM 2618 C C . ASP B 1 123 ? -1.36 -9.75 12.164 1 89.38 123 ASP B C 1
ATOM 2620 O O . ASP B 1 123 ? -2.176 -8.914 12.562 1 89.38 123 ASP B O 1
ATOM 2624 N N . HIS B 1 124 ? -1.683 -10.555 11.258 1 84.31 124 HIS B N 1
ATOM 2625 C CA . HIS B 1 124 ? -2.791 -10.367 10.328 1 84.31 124 HIS B CA 1
ATOM 2626 C C . HIS B 1 124 ? -4.121 -10.734 10.969 1 84.31 124 HIS B C 1
ATOM 2628 O O . HIS B 1 124 ? -5.176 -10.609 10.352 1 84.31 124 HIS B O 1
ATOM 2634 N N . THR B 1 125 ? -4.059 -11.133 12.133 1 85.94 125 THR B N 1
ATOM 2635 C CA . THR B 1 125 ? -5.285 -11.531 12.82 1 85.94 125 THR B CA 1
ATOM 2636 C C . THR B 1 125 ? -5.867 -10.359 13.602 1 85.94 125 THR B C 1
ATOM 2638 O O . THR B 1 125 ? -7.035 -10.391 14 1 85.94 125 THR B O 1
ATOM 2641 N N . GLN B 1 126 ? -5.082 -9.328 13.844 1 90.5 126 GLN B N 1
ATOM 2642 C CA . GLN B 1 126 ? -5.531 -8.211 14.664 1 90.5 126 GLN B CA 1
ATOM 2643 C C . GLN B 1 126 ? -6.32 -7.199 13.828 1 90.5 126 GLN B C 1
ATOM 2645 O O . GLN B 1 126 ? -7.004 -6.336 14.383 1 90.5 126 GLN B O 1
ATOM 2650 N N . GLY B 1 127 ? -6.18 -7.266 12.586 1 93.75 127 GLY B N 1
ATOM 2651 C CA . GLY B 1 127 ? -7.004 -6.449 11.711 1 93.75 127 GLY B CA 1
ATOM 2652 C C . GLY B 1 127 ? -6.395 -5.094 11.406 1 93.75 127 GLY B C 1
ATOM 2653 O O . GLY B 1 127 ? -6.965 -4.301 10.656 1 93.75 127 GLY B O 1
ATOM 2654 N N . HIS B 1 128 ? -5.23 -4.832 12.023 1 97.12 128 HIS B N 1
ATOM 2655 C CA . HIS B 1 128 ? -4.496 -3.613 11.695 1 97.12 128 HIS B CA 1
ATOM 2656 C C . HIS B 1 128 ? -3.744 -3.758 10.383 1 97.12 128 HIS B C 1
ATOM 2658 O O . HIS B 1 128 ? -3.457 -4.875 9.945 1 97.12 128 HIS B O 1
ATOM 2664 N N . GLY B 1 129 ? -3.516 -2.578 9.672 1 97.12 129 GLY B N 1
ATOM 2665 C CA . GLY B 1 129 ? -2.777 -2.707 8.422 1 97.12 129 GLY B CA 1
ATOM 2666 C C . GLY B 1 129 ? -2.158 -1.4 7.961 1 97.12 129 GLY B C 1
ATOM 2667 O O . GLY B 1 129 ? -2.518 -0.329 8.453 1 97.12 129 GLY B O 1
ATOM 2668 N N . PHE B 1 130 ? -1.14 -1.557 7.18 1 98.06 130 PHE B N 1
ATOM 2669 C CA . PHE B 1 130 ? -0.543 -0.446 6.445 1 98.06 130 PHE B CA 1
ATOM 2670 C C . PHE B 1 130 ? -0.755 -0.61 4.945 1 98.06 130 PHE B C 1
ATOM 2672 O O . PHE B 1 130 ? -0.505 -1.683 4.391 1 98.06 130 PHE B O 1
ATOM 2679 N N . TYR B 1 131 ? -1.24 0.439 4.27 1 98.19 131 TYR B N 1
ATOM 2680 C CA . TYR B 1 131 ? -1.564 0.44 2.848 1 98.19 131 TYR B CA 1
ATOM 2681 C C . TYR B 1 131 ? -0.853 1.578 2.127 1 98.19 131 TYR B C 1
ATOM 2683 O O . TYR B 1 131 ? -1.219 2.746 2.283 1 98.19 131 TYR B O 1
ATOM 2691 N N . ALA B 1 132 ? 0.134 1.242 1.356 1 98.06 132 ALA B N 1
ATOM 2692 C CA . ALA B 1 132 ? 0.721 2.223 0.447 1 98.06 132 ALA B CA 1
ATOM 2693 C C . ALA B 1 132 ? -0.077 2.312 -0.851 1 98.06 132 ALA B C 1
ATOM 2695 O O . ALA B 1 132 ? -0.157 1.343 -1.607 1 98.06 132 ALA B O 1
ATOM 2696 N N . THR B 1 133 ? -0.714 3.488 -1.067 1 97.62 133 THR B N 1
ATOM 2697 C CA . THR B 1 133 ? -1.595 3.635 -2.223 1 97.62 133 THR B CA 1
ATOM 2698 C C . THR B 1 133 ? -1.902 5.105 -2.484 1 97.62 133 THR B C 1
ATOM 2700 O O . THR B 1 133 ? -1.893 5.922 -1.562 1 97.62 133 THR B O 1
ATOM 2703 N N . HIS B 1 134 ? -2.209 5.387 -3.762 1 95.69 134 HIS B N 1
ATOM 2704 C CA . HIS B 1 134 ? -2.676 6.723 -4.129 1 95.69 134 HIS B CA 1
ATOM 2705 C C . HIS B 1 134 ? -4.199 6.789 -4.145 1 95.69 134 HIS B C 1
ATOM 2707 O O . HIS B 1 134 ? -4.777 7.875 -4.203 1 95.69 134 HIS B O 1
ATOM 2713 N N . PHE B 1 135 ? -4.82 5.672 -4.113 1 96.94 135 PHE B N 1
ATOM 2714 C CA . PHE B 1 135 ? -6.277 5.645 -4.105 1 96.94 135 PHE B CA 1
ATOM 2715 C C . PHE B 1 135 ? -6.801 5.059 -2.801 1 96.94 135 PHE B C 1
ATOM 2717 O O . PHE B 1 135 ? -7.082 3.859 -2.723 1 96.94 135 PHE B O 1
ATOM 2724 N N . LYS B 1 136 ? -7.082 5.867 -1.873 1 97.94 136 LYS B N 1
ATOM 2725 C CA . LYS B 1 136 ? -7.441 5.453 -0.52 1 97.94 136 LYS B CA 1
ATOM 2726 C C . LYS B 1 136 ? -8.898 5.004 -0.45 1 97.94 136 LYS B C 1
ATOM 2728 O O . LYS B 1 136 ? -9.297 4.312 0.491 1 97.94 136 LYS B O 1
ATOM 2733 N N . GLY B 1 137 ? -9.664 5.32 -1.415 1 97.31 137 GLY B N 1
ATOM 2734 C CA . GLY B 1 137 ? -11.117 5.223 -1.374 1 97.31 137 GLY B CA 1
ATOM 2735 C C . GLY B 1 137 ? -11.617 3.791 -1.368 1 97.31 137 GLY B C 1
ATOM 2736 O O . GLY B 1 137 ? -12.781 3.537 -1.047 1 97.31 137 GLY B O 1
ATOM 2737 N N . ASN B 1 138 ? -10.719 2.824 -1.721 1 97.44 138 ASN B N 1
ATOM 2738 C CA . ASN B 1 138 ? -11.148 1.43 -1.77 1 97.44 138 ASN B CA 1
ATOM 2739 C C . ASN B 1 138 ? -10.812 0.695 -0.473 1 97.44 138 ASN B C 1
ATOM 2741 O O . ASN B 1 138 ? -11.156 -0.478 -0.314 1 97.44 138 ASN B O 1
ATOM 2745 N N . VAL B 1 139 ? -10.172 1.342 0.455 1 97.94 139 VAL B N 1
ATOM 2746 C CA . VAL B 1 139 ? -9.969 0.699 1.75 1 97.94 139 VAL B CA 1
ATOM 2747 C C . VAL B 1 139 ? -11.258 0.775 2.568 1 97.94 139 VAL B C 1
ATOM 2749 O O . VAL B 1 139 ? -11.867 1.841 2.682 1 97.94 139 VAL B O 1
ATOM 2752 N N . ALA B 1 140 ? -11.711 -0.317 3.117 1 97.19 140 ALA B N 1
ATOM 2753 C CA . ALA B 1 140 ? -13.039 -0.46 3.711 1 97.19 140 ALA B CA 1
ATOM 2754 C C . ALA B 1 140 ? -13.07 0.125 5.117 1 97.19 140 ALA B C 1
ATOM 2756 O O . ALA B 1 140 ? -13.508 -0.538 6.062 1 97.19 140 ALA B O 1
ATOM 2757 N N . VAL B 1 141 ? -12.789 1.368 5.242 1 98.25 141 VAL B N 1
ATOM 2758 C CA . VAL B 1 141 ? -12.742 2.012 6.551 1 98.25 141 VAL B CA 1
ATOM 2759 C C . VAL B 1 141 ? -14.125 2.545 6.91 1 98.25 141 VAL B C 1
ATOM 2761 O O . VAL B 1 141 ? -14.938 2.826 6.027 1 98.25 141 VAL B O 1
ATOM 2764 N N . ASP B 1 142 ? -14.32 2.668 8.203 1 98.19 142 ASP B N 1
ATOM 2765 C CA . ASP B 1 142 ? -15.508 3.326 8.742 1 98.19 142 ASP B CA 1
ATOM 2766 C C . ASP B 1 142 ? -15.258 4.816 8.961 1 98.19 142 ASP B C 1
ATOM 2768 O O . ASP B 1 142 ? -16.203 5.617 8.93 1 98.19 142 ASP B O 1
ATOM 2772 N N . VAL B 1 143 ? -14.055 5.18 9.211 1 98.81 143 VAL B N 1
ATOM 2773 C CA . VAL B 1 143 ? -13.586 6.539 9.453 1 98.81 143 VAL B CA 1
ATOM 2774 C C . VAL B 1 143 ?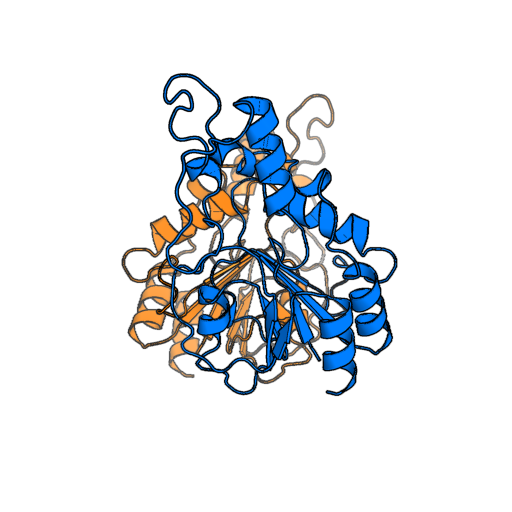 -12.305 6.789 8.656 1 98.81 143 VAL B C 1
ATOM 2776 O O . VAL B 1 143 ? -11.453 5.91 8.547 1 98.81 143 VAL B O 1
ATOM 2779 N N . ILE B 1 144 ? -12.164 7.977 8.086 1 98.88 144 ILE B N 1
ATOM 2780 C CA . ILE B 1 144 ? -10.922 8.383 7.449 1 98.88 144 ILE B CA 1
ATOM 2781 C C . ILE B 1 144 ? -10.469 9.727 8.016 1 98.88 144 ILE B C 1
ATOM 2783 O O . ILE B 1 144 ? -11.258 10.672 8.086 1 98.88 144 ILE B O 1
ATOM 2787 N N . ILE B 1 145 ? -9.25 9.773 8.531 1 98.94 145 ILE B N 1
ATOM 2788 C CA . ILE B 1 145 ? -8.594 10.992 8.969 1 98.94 145 ILE B CA 1
ATOM 2789 C C . ILE B 1 145 ? -7.512 11.391 7.965 1 98.94 145 ILE B C 1
ATOM 2791 O O . ILE B 1 145 ? -6.523 10.672 7.797 1 98.94 145 ILE B O 1
ATOM 2795 N N . ASP B 1 146 ? -7.676 12.477 7.293 1 98.81 146 ASP B N 1
ATOM 2796 C CA . ASP B 1 146 ? -6.758 12.914 6.242 1 98.81 146 ASP B CA 1
ATOM 2797 C C . ASP B 1 146 ? -6.691 14.438 6.168 1 98.81 146 ASP B C 1
ATOM 2799 O O . ASP B 1 146 ? -7.699 15.117 6.383 1 98.81 146 ASP B O 1
ATOM 2803 N N . ASP B 1 147 ? -5.566 14.922 5.852 1 98.5 147 ASP B N 1
ATOM 2804 C CA . ASP B 1 147 ? -5.426 16.375 5.816 1 98.5 147 ASP B CA 1
ATOM 2805 C C . ASP B 1 147 ? -5.773 16.922 4.434 1 98.5 147 ASP B C 1
ATOM 2807 O O . ASP B 1 147 ? -5.949 18.141 4.266 1 98.5 147 ASP B O 1
ATOM 2811 N N . ARG B 1 148 ? -5.824 16.062 3.424 1 98 148 ARG B N 1
ATOM 2812 C CA . ARG B 1 148 ? -5.984 16.547 2.053 1 98 148 ARG B CA 1
ATOM 2813 C C . ARG B 1 148 ? -7.41 16.328 1.562 1 98 148 ARG B C 1
ATOM 2815 O O . ARG B 1 148 ? -7.965 15.234 1.688 1 98 148 ARG B O 1
ATOM 2822 N N . HIS B 1 149 ? -7.973 17.359 0.912 1 97.88 149 HIS B N 1
ATOM 2823 C CA . HIS B 1 149 ? -9.281 17.281 0.275 1 97.88 149 HIS B CA 1
ATOM 2824 C C . HIS B 1 149 ? -9.312 16.172 -0.776 1 97.88 149 HIS B C 1
ATOM 2826 O O . HIS B 1 149 ? -10.297 15.43 -0.87 1 97.88 149 HIS B O 1
ATOM 2832 N N . GLU B 1 150 ? -8.242 16.125 -1.501 1 96.88 150 GLU B N 1
ATOM 2833 C CA . GLU B 1 150 ? -8.141 15.188 -2.613 1 96.88 150 GLU B CA 1
ATOM 2834 C C . GLU B 1 150 ? -8.438 13.766 -2.158 1 96.88 150 GLU B C 1
ATOM 2836 O O . GLU B 1 150 ? -9.164 13.031 -2.836 1 96.88 150 GLU B O 1
ATOM 2841 N N . TYR B 1 151 ? -7.969 13.375 -0.995 1 97.44 151 TYR B N 1
ATOM 2842 C CA . TYR B 1 151 ? -8.125 12 -0.543 1 97.44 151 TYR B CA 1
ATOM 2843 C C . TYR B 1 151 ? -9.477 11.789 0.131 1 97.44 151 TYR B C 1
ATOM 2845 O O . TYR B 1 151 ? -10.078 10.727 0.009 1 97.44 151 TYR B O 1
ATOM 2853 N N . LEU B 1 152 ? -9.977 12.781 0.819 1 98.31 152 LEU B N 1
ATOM 2854 C CA . LEU B 1 152 ? -11.328 12.695 1.368 1 98.31 152 LEU B CA 1
ATOM 2855 C C . LEU B 1 152 ? -12.359 12.578 0.253 1 98.31 152 LEU B C 1
ATOM 2857 O O . LEU B 1 152 ? -13.336 11.836 0.381 1 98.31 152 LEU B O 1
ATOM 2861 N N . ASN B 1 153 ? -12.125 13.297 -0.832 1 97.62 153 ASN B N 1
ATOM 2862 C CA . ASN B 1 153 ? -13.039 13.297 -1.97 1 97.62 153 ASN B CA 1
ATOM 2863 C C . ASN B 1 153 ? -13.164 11.906 -2.584 1 97.62 153 ASN B C 1
ATOM 2865 O O . ASN B 1 153 ? -14.141 11.609 -3.27 1 97.62 153 ASN B O 1
ATOM 2869 N N . GLN B 1 154 ? -12.203 10.992 -2.398 1 96.94 154 GLN B N 1
ATOM 2870 C CA . GLN B 1 154 ? -12.242 9.633 -2.938 1 96.94 154 GLN B CA 1
ATOM 2871 C C . GLN B 1 154 ? -13.367 8.828 -2.303 1 96.94 154 GLN B C 1
ATOM 2873 O O . GLN B 1 154 ? -13.75 7.77 -2.818 1 96.94 154 GLN B O 1
ATOM 2878 N N . PHE B 1 155 ? -13.922 9.344 -1.211 1 97.25 155 PHE B N 1
ATOM 2879 C CA . PHE B 1 155 ? -14.938 8.594 -0.488 1 97.25 155 PHE B CA 1
ATOM 2880 C C . PHE B 1 155 ? -16.328 9.102 -0.838 1 97.25 155 PHE B C 1
ATOM 2882 O O . PHE B 1 155 ? -17.281 8.875 -0.09 1 97.25 155 PHE B O 1
ATOM 2889 N N . ALA B 1 156 ? -16.484 9.766 -1.913 1 95.94 156 ALA B N 1
ATOM 2890 C CA . ALA B 1 156 ? -17.766 10.328 -2.365 1 95.94 156 ALA B CA 1
ATOM 2891 C C . ALA B 1 156 ? -18.812 9.234 -2.533 1 95.94 156 ALA B C 1
ATOM 2893 O O . ALA B 1 156 ? -20 9.453 -2.254 1 95.94 156 ALA B O 1
ATOM 2894 N N . SER B 1 157 ? -18.422 8.062 -2.979 1 93.31 157 SER B N 1
ATOM 2895 C CA . SER B 1 157 ? -19.359 6.973 -3.219 1 93.31 157 SER B CA 1
ATOM 2896 C C . SER B 1 157 ? -19.688 6.23 -1.928 1 93.31 157 SER B C 1
ATOM 2898 O O . SER B 1 157 ? -20.5 5.305 -1.929 1 93.31 157 SER B O 1
ATOM 2900 N N . ARG B 1 158 ? -19.094 6.629 -0.833 1 95 158 ARG B N 1
ATOM 2901 C CA . ARG B 1 158 ? -19.312 6.02 0.473 1 95 158 ARG B CA 1
ATOM 2902 C C . ARG B 1 158 ? -19.641 7.074 1.523 1 95 158 ARG B C 1
ATOM 2904 O O . ARG B 1 158 ? -18.875 7.277 2.469 1 95 158 ARG B O 1
ATOM 2911 N N . PRO B 1 159 ? -20.797 7.594 1.44 1 96.44 159 PRO B N 1
ATOM 2912 C CA . PRO B 1 159 ? -21.156 8.711 2.311 1 96.44 159 PRO B CA 1
ATOM 2913 C C . PRO B 1 159 ? -21.25 8.312 3.781 1 96.44 159 PRO B C 1
ATOM 2915 O O . PRO B 1 159 ? -21.25 9.18 4.664 1 96.44 159 PRO B O 1
ATOM 2918 N N . GLU B 1 160 ? -21.328 6.988 4 1 96.75 160 GLU B N 1
ATOM 2919 C CA . GLU B 1 160 ? -21.453 6.5 5.371 1 96.75 160 GLU B CA 1
ATOM 2920 C C . GLU B 1 160 ? -20.125 6.598 6.109 1 96.75 160 GLU B C 1
ATOM 2922 O O . GLU B 1 160 ? -20.078 6.543 7.34 1 96.75 160 GLU B O 1
ATOM 2927 N N . VAL B 1 161 ? -19.031 6.688 5.398 1 98.31 161 VAL B N 1
ATOM 2928 C CA . VAL B 1 161 ? -17.719 6.809 6.02 1 98.31 161 VAL B CA 1
ATOM 2929 C C . VAL B 1 161 ? -17.594 8.164 6.711 1 98.31 161 VAL B C 1
ATOM 2931 O O . VAL B 1 161 ? -17.844 9.203 6.102 1 98.31 161 VAL B O 1
ATOM 2934 N N . ILE B 1 162 ? -17.25 8.133 8 1 98.69 162 ILE B N 1
ATOM 2935 C CA . ILE B 1 162 ? -17.016 9.367 8.734 1 98.69 162 ILE B CA 1
ATOM 2936 C C . ILE B 1 162 ? -15.711 10 8.273 1 98.69 162 ILE B C 1
ATOM 2938 O O . ILE B 1 162 ? -14.664 9.352 8.266 1 98.69 162 ILE B O 1
ATOM 2942 N N . LYS B 1 163 ? -15.805 11.227 7.84 1 98.81 163 LYS B N 1
ATOM 2943 C CA . LYS B 1 163 ? -14.641 11.922 7.312 1 98.81 163 LYS B CA 1
ATOM 2944 C C . LYS B 1 163 ? -14.164 13.008 8.281 1 98.81 163 LYS B C 1
ATOM 2946 O O . LYS B 1 163 ? -14.914 13.914 8.617 1 98.81 163 LYS B O 1
ATOM 2951 N N . ILE B 1 164 ? -12.945 12.898 8.703 1 98.88 164 ILE B N 1
ATOM 2952 C CA . ILE B 1 164 ? -12.305 13.883 9.57 1 98.88 164 ILE B CA 1
ATOM 2953 C C . ILE B 1 164 ? -11.18 14.578 8.812 1 98.88 164 ILE B C 1
ATOM 2955 O O . ILE B 1 164 ? -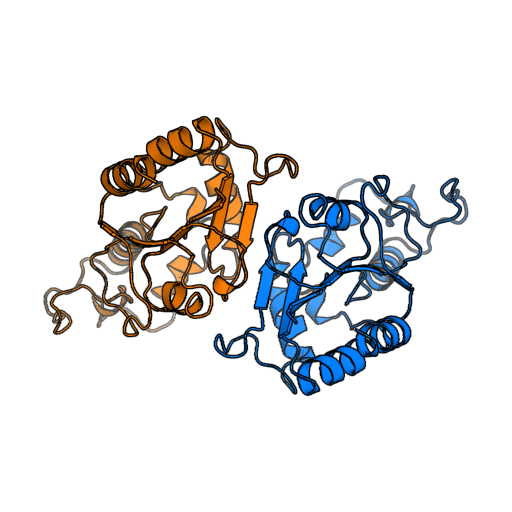10.242 13.922 8.344 1 98.88 164 ILE B O 1
ATOM 2959 N N . LEU B 1 165 ? -11.312 15.836 8.695 1 98.88 165 LEU B N 1
ATOM 2960 C CA . LEU B 1 165 ? -10.258 16.641 8.078 1 98.88 165 LEU B CA 1
ATOM 2961 C C . LEU B 1 165 ? -9.258 17.109 9.125 1 98.88 165 LEU B C 1
ATOM 2963 O O . LEU B 1 165 ? -9.609 17.891 10.016 1 98.88 165 LEU B O 1
ATOM 2967 N N . LYS B 1 166 ? -8.047 16.578 9.102 1 98.75 166 LYS B N 1
ATOM 2968 C CA . LYS B 1 166 ? -6.957 17.141 9.898 1 98.75 166 LYS B CA 1
ATOM 2969 C C . LYS B 1 166 ? -6.539 18.516 9.359 1 98.75 166 LYS B C 1
ATOM 2971 O O . LYS B 1 166 ? -5.895 18.594 8.305 1 98.75 166 LYS B O 1
ATOM 2976 N N . ASP B 1 167 ? -6.844 19.453 10.102 1 97.31 167 ASP B N 1
ATOM 2977 C CA . ASP B 1 167 ? -6.566 20.828 9.68 1 97.31 167 ASP B CA 1
ATOM 2978 C C . ASP B 1 167 ? -5.078 21.156 9.789 1 97.31 167 ASP B C 1
ATOM 2980 O O . ASP B 1 167 ? -4.453 20.891 10.812 1 97.31 167 ASP B O 1
ATOM 2984 N N . THR B 1 168 ? -4.496 21.594 8.75 1 97.12 168 THR B N 1
ATOM 2985 C CA . THR B 1 168 ? -3.086 21.953 8.68 1 97.12 168 THR B CA 1
ATOM 2986 C C . THR B 1 168 ? -2.918 23.375 8.164 1 97.12 168 THR B C 1
ATOM 2988 O O . THR B 1 168 ? -3.863 23.969 7.637 1 97.12 168 THR B O 1
ATOM 2991 N N . PRO B 1 169 ? -1.758 23.984 8.32 1 96.06 169 PRO B N 1
ATOM 2992 C CA . PRO B 1 169 ? -1.569 25.359 7.855 1 96.06 169 PRO B CA 1
ATOM 2993 C C . PRO B 1 169 ? -1.341 25.438 6.348 1 96.06 169 PRO B C 1
ATOM 2995 O O . PRO B 1 169 ? -1.093 26.531 5.82 1 96.06 169 PRO B O 1
ATOM 2998 N N . TYR B 1 170 ? -1.54 24.344 5.586 1 96.81 170 TYR B N 1
ATOM 2999 C CA . TYR B 1 170 ? -1.158 24.328 4.176 1 96.81 170 TYR B CA 1
ATOM 3000 C C . TYR B 1 170 ? -2.383 24.469 3.279 1 96.81 170 TYR B C 1
ATOM 3002 O O . TYR B 1 170 ? -3.469 23.984 3.627 1 96.81 170 TYR B O 1
ATOM 3010 N N . GLU B 1 171 ? -2.158 25.062 2.158 1 96 171 GLU B N 1
ATOM 3011 C CA . GLU B 1 171 ? -3.236 25.219 1.187 1 96 171 GLU B CA 1
ATOM 3012 C C . GLU B 1 171 ? -3.625 23.875 0.565 1 96 171 GLU B C 1
ATOM 3014 O O . GLU B 1 171 ? -2.846 22.922 0.595 1 96 171 GLU B O 1
ATOM 3019 N N . GLN B 1 172 ? -4.863 23.844 0.04 1 95.81 172 GLN B N 1
ATOM 3020 C CA . GLN B 1 172 ? -5.406 22.672 -0.646 1 95.81 172 GLN B CA 1
ATOM 3021 C C . GLN B 1 172 ? -5.391 22.859 -2.158 1 95.81 172 GLN B C 1
ATOM 3023 O O . GLN B 1 172 ? -5.535 23.984 -2.648 1 95.81 172 GLN B O 1
ATOM 3028 N N . PHE B 1 173 ? -5.23 21.719 -2.857 1 91.94 173 PHE B N 1
ATOM 3029 C CA . PHE B 1 173 ? -5.117 21.797 -4.309 1 91.94 173 PHE B CA 1
ATOM 3030 C C . PHE B 1 173 ? -6.492 21.688 -4.965 1 91.94 173 PHE B C 1
ATOM 3032 O O . PHE B 1 173 ? -6.652 22.016 -6.141 1 91.94 173 PHE B O 1
ATOM 3039 N N . GLU B 1 174 ? -7.422 21.188 -4.234 1 94.62 174 GLU B N 1
ATOM 3040 C CA . GLU B 1 174 ? -8.773 21.062 -4.77 1 94.62 174 GLU B CA 1
ATOM 3041 C C . GLU B 1 174 ? -9.82 21.359 -3.695 1 94.62 174 GLU B C 1
ATOM 3043 O O . GLU B 1 174 ? -9.508 21.359 -2.502 1 94.62 174 GLU B O 1
ATOM 3048 N N . GLU B 1 175 ? -11.008 21.625 -4.16 1 96 175 GLU B N 1
ATOM 3049 C CA . GLU B 1 175 ? -12.125 21.859 -3.244 1 96 175 GLU B CA 1
ATOM 3050 C C . GLU B 1 175 ? -12.672 20.547 -2.703 1 96 175 GLU B C 1
ATOM 3052 O O . GLU B 1 175 ? -12.523 19.5 -3.332 1 96 175 GLU B O 1
ATOM 3057 N N . LEU B 1 176 ? -13.258 20.688 -1.529 1 97.25 176 LEU B N 1
ATOM 3058 C CA . LEU B 1 176 ? -13.977 19.531 -0.984 1 97.25 176 LEU B CA 1
ATOM 3059 C C . LEU B 1 176 ? -15.219 19.234 -1.81 1 97.25 176 LEU B C 1
ATOM 3061 O O . LEU B 1 176 ? -16 20.125 -2.121 1 97.25 176 LEU B O 1
ATOM 3065 N N . LYS B 1 177 ? -15.398 18.016 -2.148 1 96.5 177 LYS B N 1
ATOM 3066 C CA . LYS B 1 177 ? -16.562 17.578 -2.914 1 96.5 177 LYS B CA 1
ATOM 3067 C C . LYS B 1 177 ? -17.453 16.672 -2.078 1 96.5 177 LYS B C 1
ATOM 3069 O O . LYS B 1 177 ? -18.469 16.156 -2.57 1 96.5 177 LYS B O 1
ATOM 3074 N N . VAL B 1 178 ? -17.031 16.422 -0.882 1 97.81 178 VAL B N 1
ATOM 3075 C CA . VAL B 1 178 ? -17.766 15.602 0.065 1 97.81 178 VAL B CA 1
ATOM 3076 C C . VAL B 1 178 ? -17.969 16.359 1.373 1 97.81 178 VAL B C 1
ATOM 3078 O O . VAL B 1 178 ? -17.25 17.344 1.639 1 97.81 178 VAL B O 1
ATOM 3081 N N . SER B 1 179 ? -18.953 15.914 2.164 1 97.44 179 SER B N 1
ATOM 3082 C CA . SER B 1 179 ? -19.141 16.484 3.492 1 97.44 179 SER B CA 1
ATOM 3083 C C . SER B 1 179 ? -18.109 15.938 4.473 1 97.44 179 SER B C 1
ATOM 3085 O O . SER B 1 179 ? -17.781 14.75 4.441 1 97.44 179 SER B O 1
ATOM 3087 N N . VAL B 1 180 ? -17.656 16.828 5.25 1 98.12 180 VAL B N 1
ATOM 3088 C CA . VAL B 1 180 ? -16.75 16.438 6.332 1 98.12 180 VAL B CA 1
ATOM 3089 C C . VAL B 1 180 ? -17.5 16.469 7.664 1 98.12 180 VAL B C 1
ATOM 3091 O O . VAL B 1 180 ? -18.297 17.375 7.918 1 98.12 180 VAL B O 1
ATOM 3094 N N . ASP B 1 181 ? -17.219 15.5 8.453 1 98.38 181 ASP B N 1
ATOM 3095 C CA . ASP B 1 181 ? -17.969 15.328 9.695 1 98.38 181 ASP B CA 1
ATOM 3096 C C . ASP B 1 181 ? -17.312 16.094 10.844 1 98.38 181 ASP B C 1
ATOM 3098 O O . ASP B 1 181 ? -17.984 16.453 11.812 1 98.38 181 ASP B O 1
ATOM 3102 N N . TYR B 1 182 ? -16.078 16.281 10.758 1 98.56 182 TYR B N 1
ATOM 3103 C CA . TYR B 1 182 ? -15.328 16.953 11.812 1 98.56 182 TYR B CA 1
ATOM 3104 C C . TYR B 1 182 ? -14.031 17.547 11.273 1 98.56 182 TYR B C 1
ATOM 3106 O O . TYR B 1 182 ? -13.391 16.969 10.398 1 98.56 182 TYR B O 1
ATOM 3114 N N . ILE B 1 183 ? -13.734 18.719 11.727 1 98.69 183 ILE B N 1
ATOM 3115 C CA . ILE B 1 183 ? -12.477 19.375 11.398 1 98.69 183 ILE B CA 1
ATOM 3116 C C . ILE B 1 183 ? -11.734 19.734 12.688 1 98.69 183 ILE B C 1
ATOM 3118 O O . ILE B 1 183 ? -12.32 20.312 13.609 1 98.69 183 ILE B O 1
ATOM 3122 N N . ALA B 1 184 ? -10.492 19.328 12.766 1 98.38 184 ALA B N 1
ATOM 3123 C CA . ALA B 1 184 ? -9.695 19.672 13.945 1 98.38 184 ALA B CA 1
ATOM 3124 C C . ALA B 1 184 ? -8.203 19.688 13.617 1 98.38 184 ALA B C 1
ATOM 3126 O O . ALA B 1 184 ? -7.758 18.969 12.711 1 98.38 184 ALA B O 1
ATOM 3127 N N . ASN B 1 185 ? -7.434 20.422 14.391 1 97.75 185 ASN B N 1
ATOM 3128 C CA . ASN B 1 185 ? -5.988 20.469 14.211 1 97.75 185 ASN B CA 1
ATOM 3129 C C . ASN B 1 185 ? -5.254 19.781 15.352 1 97.75 185 ASN B C 1
ATOM 3131 O O . ASN B 1 185 ? -4.035 19.906 15.484 1 97.75 185 ASN B O 1
ATOM 3135 N N . SER B 1 186 ? -6.055 19.109 16.172 1 97.69 186 SER B N 1
ATOM 3136 C CA . SER B 1 186 ? -5.504 18.453 17.359 1 97.69 186 SER B CA 1
ATOM 3137 C C . SER B 1 186 ? -5.965 17 17.438 1 97.69 186 SER B C 1
ATOM 3139 O O . SER B 1 186 ? -7.164 16.719 17.344 1 97.69 186 SER B O 1
ATOM 3141 N N . TRP B 1 187 ? -5.055 16.094 17.703 1 98.62 187 TRP B N 1
ATOM 3142 C CA . TRP B 1 187 ? -5.402 14.68 17.859 1 98.62 187 TRP B CA 1
ATOM 3143 C C . TRP B 1 187 ? -6.246 14.461 19.109 1 98.62 187 TRP B C 1
ATOM 3145 O O . TRP B 1 187 ? -7.098 13.57 19.141 1 98.62 187 TRP B O 1
ATOM 3155 N N . TYR B 1 188 ? -6 15.289 20.125 1 98.44 188 TYR B N 1
ATOM 3156 C CA . TYR B 1 188 ? -6.828 15.164 21.312 1 98.44 188 TYR B CA 1
ATOM 3157 C C . TYR B 1 188 ? -8.289 15.461 21 1 98.44 188 TYR B C 1
ATOM 3159 O O . TYR B 1 188 ? -9.188 14.758 21.469 1 98.44 188 TYR B O 1
ATOM 3167 N N . LYS B 1 189 ? -8.461 16.453 20.172 1 98.5 189 LYS B N 1
ATOM 3168 C CA . LYS B 1 189 ? -9.828 16.781 19.766 1 98.5 189 LYS B CA 1
ATOM 3169 C C . LYS B 1 189 ? -10.414 15.672 18.891 1 98.5 189 LYS B C 1
ATOM 3171 O O . LYS B 1 189 ? -11.586 15.312 19.031 1 98.5 189 LYS B O 1
ATOM 3176 N N . ILE B 1 190 ? -9.641 15.117 17.984 1 98.62 190 ILE B N 1
ATOM 3177 C CA . ILE B 1 190 ? -10.078 14.016 17.141 1 98.62 190 ILE B CA 1
ATOM 3178 C C . ILE B 1 190 ? -10.461 12.82 18.016 1 98.62 190 ILE B C 1
ATOM 3180 O O . ILE B 1 190 ? -11.508 12.203 17.812 1 98.62 190 ILE B O 1
ATOM 3184 N N . GLY B 1 191 ? -9.602 12.539 19 1 98.5 191 GLY B N 1
ATOM 3185 C CA . GLY B 1 191 ? -9.906 11.461 19.938 1 98.5 191 GLY B CA 1
ATOM 3186 C C . GLY B 1 191 ? -11.227 11.648 20.656 1 98.5 191 GLY B C 1
ATOM 3187 O O . GLY B 1 191 ? -12.016 10.711 20.781 1 98.5 191 GLY B O 1
ATOM 3188 N N . LYS B 1 192 ? -11.406 12.852 21.156 1 98.12 192 LYS B N 1
ATOM 3189 C CA . LYS B 1 192 ? -12.641 13.164 21.859 1 98.12 192 LYS B CA 1
ATOM 3190 C C . LYS B 1 192 ? -13.852 13 20.953 1 98.12 192 LYS B C 1
ATOM 3192 O O . LYS B 1 192 ? -14.875 12.43 21.359 1 98.12 192 LYS B O 1
ATOM 3197 N N . PHE B 1 193 ? -13.766 13.477 19.781 1 98.38 193 PHE B N 1
ATOM 3198 C CA . PHE B 1 193 ? -14.844 13.336 18.797 1 98.38 193 PHE B CA 1
ATOM 3199 C C . PHE B 1 193 ? -15.172 11.859 18.562 1 98.38 193 PHE B C 1
ATOM 3201 O O . PHE B 1 193 ? -16.344 11.484 18.516 1 98.38 193 PHE B O 1
ATOM 3208 N N . LEU B 1 194 ? -14.148 10.984 18.453 1 98 194 LEU B N 1
ATOM 3209 C CA . LEU B 1 194 ? -14.312 9.57 18.125 1 98 194 LEU B CA 1
ATOM 3210 C C . LEU B 1 194 ? -14.867 8.805 19.328 1 98 194 LEU B C 1
ATOM 3212 O O . LEU B 1 194 ? -15.383 7.691 19.172 1 98 194 LEU B O 1
ATOM 3216 N N . GLU B 1 195 ? -14.719 9.352 20.516 1 94.62 195 GLU B N 1
ATOM 3217 C CA . GLU B 1 195 ? -15.32 8.734 21.688 1 94.62 195 GLU B CA 1
ATOM 3218 C C . GLU B 1 195 ? -16.844 8.75 21.609 1 94.62 195 GLU B C 1
ATOM 3220 O O . GLU B 1 195 ? -17.516 7.902 22.188 1 94.62 195 GLU B O 1
ATOM 3225 N N . GLY B 1 196 ? -17.297 9.664 20.891 1 88.56 196 GLY B N 1
ATOM 3226 C CA . GLY B 1 196 ? -18.75 9.859 20.812 1 88.56 196 GLY B CA 1
ATOM 3227 C C . GLY B 1 196 ? -19.406 9.039 19.719 1 88.56 196 GLY B C 1
ATOM 3228 O O . GLY B 1 196 ? -20.625 9.117 19.531 1 88.56 196 GLY B O 1
ATOM 3229 N N . ILE B 1 197 ? -18.656 8.336 19 1 84.19 197 ILE B N 1
ATOM 3230 C CA . ILE B 1 197 ? -19.25 7.59 17.891 1 84.19 197 ILE B CA 1
ATOM 3231 C C . ILE B 1 197 ? -19.328 6.105 18.25 1 84.19 197 ILE B C 1
ATOM 3233 O O . ILE B 1 197 ? -18.406 5.57 18.875 1 84.19 197 ILE B O 1
#

Secondary structure (DSSP, 8-state):
-EEEE-TBTTTB-HHHHHHHHHHHHH-SPPTTPPPPTTSPBPSSGGGG-TTS--SSS--GGGGGG-TTGGGG--BPTTHHHHHHHHHHTT-EEEEEE---TTHHHHHHHHHHHHHTTT--TT-TTS--EEEE-S-GGGB--SEEEES-HHHHGGGTT-TTSEEEEE--SB--SS---S--SEEES-HHHHHHHHHT-/-EEEE-TBTTTB-HHHHHHHHHHHHH-SPPTTPPPPTTSPBPSSGGGG-TT---SSS--GGGGGG-TTGGGG--BPTTHHHHHHHHHHTT-EEEEEE---TTHHHHHHHHHHHHHTTT--TT-TTS--EEEE-S-GGGB--SEEEES-HHHHGGGTT-TTSEEEEE--SBPPSS---S--SEEES-HHHHHHHHHT-

Sequence (394 aa):
MLIGIDVDLTLVDSGTAWWEWLERLYGPASKAVAKPSNGLMYYDLSKYWPDRPKENIIGPFDFWSDPFLYDFLKPEEGAIEVMKDLVARGHKLAFISVCKKGHLASKSRFLKRWTSDFMDLDDHTQGHGFYATHFKGNVAVDVIIDDRHEYLNQFASRPEVIKILKDTPYEQFEELKVSVDYIANSWYKIGKFLEGIMLIGIDVDLTLVDSGTAWWEWLERLYGPASKAVAKPSNGLMYYDLSKYWPDRPKENIIGPFDFWSDPFLYDFLKPEEGAIEVMKDLVARGHKLAFISVCKKGHLASKSRFLKRWTSDFMDLDDHTQGHGFYATHFKGNVAVDVIIDDRHEYLNQFASRPEVIKILKDTPYEQFEELKVSVDYIANSWYKIGKFLEGI

Solvent-accessible surface area (backbone atoms only — not comparable to full-atom values): 21969 Å² total; per-residue (Å²): 95,36,37,29,34,27,41,75,57,48,38,26,52,50,61,61,54,49,50,51,52,47,30,72,73,71,39,78,68,48,87,78,54,76,69,48,93,84,70,32,40,63,67,62,61,62,64,36,44,80,82,52,77,81,72,102,51,88,51,80,67,49,64,68,55,40,52,55,51,41,68,76,58,54,66,34,76,49,38,62,60,37,51,48,51,43,42,73,73,64,34,27,45,31,40,42,32,73,58,57,67,43,35,58,58,16,46,50,53,34,49,47,72,72,35,53,90,77,45,51,73,86,40,70,85,68,60,28,31,55,34,38,27,87,48,65,50,51,48,63,43,47,29,40,38,32,51,48,37,70,62,57,38,48,35,58,91,41,75,80,39,44,30,32,37,31,54,62,68,48,53,70,94,52,77,70,78,48,84,67,75,43,75,40,73,42,36,60,56,51,40,56,59,54,68,74,103,95,37,36,29,34,28,40,75,57,47,38,25,54,51,62,63,54,49,49,52,51,47,31,73,73,69,40,78,69,48,86,78,54,76,70,48,93,85,70,31,39,63,66,63,62,59,64,36,44,80,83,54,76,80,71,102,53,88,52,79,66,51,63,69,55,39,51,56,51,40,69,75,56,57,68,33,76,48,38,61,61,37,50,50,51,43,40,72,72,65,35,27,45,32,39,42,30,73,58,56,66,43,34,57,56,16,47,50,51,33,50,47,72,72,35,54,90,76,45,53,74,84,39,74,84,69,61,29,31,53,35,38,27,85,49,66,51,48,48,63,44,44,29,40,37,32,51,46,37,70,62,57,38,49,35,58,92,40,76,81,41,43,30,32,39,29,54,61,67,48,54,73,95,53,73,71,79,50,84,67,74,43,77,41,75,41,36,58,57,50,42,56,56,55,69,73,103

Nearest PDB structures (foldseek):
  2go7-assembly3_C  TM=4.938E-01  e=8.323E-03  Streptococcus pneumoniae TIGR4
  3m1y-assembly1_A  TM=4.295E-01  e=1.778E-02  Helicobacter pylori
  7f7b-assembly1_A-2  TM=6.175E-01  e=2.234E-01  Sphingobium sp. 20006FA
  4xrp-assembly1_D  TM=4.904E-01  e=2.440E-02  Capnocytophaga gingivalis ATCC 33624
  7f7a-assembly1_A  TM=5.961E-01  e=1.020E+00  Sphingobium sp. 20006FA

Radius of gyration: 22.8 Å; Cα contacts (8 Å, |Δi|>4): 669; chains: 2; bounding box: 52×74×46 Å

Organism: NCBI:txid2852022